Protein AF-A0A2M7N7A8-F1 (afdb_monomer_lite)

Structure (mmCIF, N/CA/C/O backbone):
data_AF-A0A2M7N7A8-F1
#
_entry.id   AF-A0A2M7N7A8-F1
#
loop_
_atom_site.group_PDB
_atom_site.id
_atom_site.type_symbol
_atom_site.label_atom_id
_atom_site.label_alt_id
_atom_site.label_comp_id
_atom_site.label_asym_id
_atom_site.label_entity_id
_atom_site.label_seq_id
_atom_site.pdbx_PDB_ins_code
_atom_site.Cartn_x
_atom_site.Cartn_y
_atom_site.Cartn_z
_atom_site.occupancy
_atom_site.B_iso_or_equiv
_atom_site.auth_seq_id
_atom_site.auth_comp_id
_atom_site.auth_asym_id
_atom_site.auth_atom_id
_atom_site.pdbx_PDB_model_num
ATOM 1 N N . MET A 1 1 ? 3.645 -8.417 22.986 1.00 31.59 1 MET A N 1
ATOM 2 C CA . MET A 1 1 ? 2.545 -7.425 23.037 1.00 31.59 1 MET A CA 1
ATOM 3 C C . MET A 1 1 ? 1.327 -7.825 22.199 1.00 31.59 1 MET A C 1
ATOM 5 O O . MET A 1 1 ? 0.229 -7.562 22.656 1.00 31.59 1 MET A O 1
ATOM 9 N N . GLN A 1 2 ? 1.472 -8.544 21.076 1.00 26.47 2 GLN A N 1
ATOM 10 C CA . GLN A 1 2 ? 0.335 -9.070 20.287 1.00 26.47 2 GLN A CA 1
ATOM 11 C C . GLN A 1 2 ? -0.598 -10.040 21.046 1.00 26.47 2 GLN A C 1
ATOM 13 O O . GLN A 1 2 ? -1.771 -10.151 20.713 1.00 26.47 2 GLN A O 1
ATOM 18 N N . SER A 1 3 ? -0.111 -10.714 22.095 1.00 30.08 3 SER A N 1
ATOM 19 C CA . SER A 1 3 ? -0.921 -11.622 22.919 1.00 30.08 3 SER A CA 1
ATOM 20 C C . SER A 1 3 ? -1.885 -10.914 23.881 1.00 30.08 3 SER A C 1
ATOM 22 O O . SER A 1 3 ? -2.816 -11.549 24.357 1.00 30.08 3 SER A O 1
ATOM 24 N N . ALA A 1 4 ? -1.691 -9.620 24.173 1.00 36.34 4 ALA A N 1
ATOM 25 C CA . ALA A 1 4 ? -2.537 -8.883 25.119 1.00 36.34 4 ALA A CA 1
ATOM 26 C C . ALA A 1 4 ? -3.833 -8.350 24.476 1.00 36.34 4 ALA A C 1
ATOM 28 O O . ALA A 1 4 ? -4.855 -8.251 25.151 1.00 36.34 4 ALA A O 1
ATOM 29 N N . GLU A 1 5 ? -3.821 -8.060 23.170 1.00 47.56 5 GLU A N 1
ATOM 30 C CA . GLU A 1 5 ? -5.002 -7.571 22.435 1.00 47.56 5 GLU A CA 1
ATOM 31 C C . GLU A 1 5 ? -6.080 -8.650 22.243 1.00 47.56 5 GLU A C 1
ATOM 33 O O . GLU A 1 5 ? -7.245 -8.330 22.031 1.00 47.56 5 GLU A O 1
ATOM 38 N N . GLN A 1 6 ? -5.729 -9.935 22.376 1.00 54.06 6 GLN A N 1
ATOM 39 C CA . GLN A 1 6 ? -6.693 -11.044 22.328 1.00 54.06 6 GLN A CA 1
ATOM 40 C C . GLN A 1 6 ? -7.374 -11.330 23.680 1.00 54.06 6 GLN A C 1
ATOM 42 O O . GLN A 1 6 ? -8.280 -12.159 23.735 1.00 54.06 6 GLN A O 1
ATOM 47 N N . SER A 1 7 ? -6.984 -10.627 24.750 1.00 68.19 7 SER A N 1
ATOM 48 C CA . SER A 1 7 ? -7.417 -10.905 26.129 1.00 68.19 7 SER A CA 1
ATOM 49 C C . SER A 1 7 ? -8.151 -9.739 26.807 1.00 68.19 7 SER A C 1
ATOM 51 O O . SER A 1 7 ? -8.459 -9.834 27.994 1.00 68.19 7 SER A O 1
ATOM 53 N N . ALA A 1 8 ? -8.430 -8.634 26.105 1.00 82.81 8 ALA A N 1
ATOM 54 C CA . ALA A 1 8 ? -9.094 -7.457 26.675 1.00 82.81 8 ALA A CA 1
ATOM 55 C C . ALA A 1 8 ? -10.604 -7.438 26.378 1.00 82.81 8 ALA A C 1
ATOM 57 O O . ALA A 1 8 ? -11.028 -7.506 25.223 1.00 82.81 8 ALA A O 1
ATOM 58 N N . TYR A 1 9 ? -11.419 -7.281 27.423 1.00 86.19 9 TYR A N 1
ATOM 59 C CA . TYR A 1 9 ? -12.873 -7.137 27.327 1.00 86.19 9 TYR A CA 1
ATOM 60 C C . TYR A 1 9 ? -13.315 -5.814 27.943 1.00 86.19 9 TYR A C 1
ATOM 62 O O . TYR A 1 9 ? -12.941 -5.514 29.073 1.00 86.19 9 TYR A O 1
ATOM 70 N N . ILE A 1 10 ? -14.164 -5.053 27.254 1.00 87.62 10 ILE A N 1
ATOM 71 C CA . ILE A 1 10 ? -14.824 -3.869 27.816 1.00 87.62 10 ILE A CA 1
ATOM 72 C C . ILE A 1 10 ? -16.287 -4.186 28.077 1.00 87.62 10 ILE A C 1
ATOM 74 O O . ILE A 1 10 ? -17.013 -4.581 27.170 1.00 87.62 10 ILE A O 1
ATOM 78 N N . ASP A 1 11 ? -16.714 -4.035 29.329 1.00 86.56 11 ASP A N 1
ATOM 79 C CA . ASP A 1 11 ? -18.074 -4.325 29.797 1.00 86.56 11 ASP A CA 1
ATOM 80 C C . ASP A 1 11 ? -18.578 -5.750 29.437 1.00 86.56 11 ASP A C 1
ATOM 82 O O . ASP A 1 11 ? -19.787 -6.003 29.436 1.00 86.56 11 ASP A O 1
ATOM 86 N N . GLY A 1 12 ? -17.652 -6.693 29.195 1.00 82.44 12 GLY A N 1
ATOM 87 C CA . GLY A 1 12 ? -17.917 -8.086 28.795 1.00 82.44 12 GLY A CA 1
ATOM 88 C C . GLY A 1 12 ? -17.810 -8.369 27.288 1.00 82.44 12 GLY A C 1
ATOM 89 O O . GLY A 1 12 ? -18.099 -9.484 26.855 1.00 82.44 12 GLY A O 1
ATOM 90 N N . ILE A 1 13 ? -17.391 -7.388 26.485 1.00 86.94 13 ILE A N 1
ATOM 91 C CA . ILE A 1 13 ? -17.266 -7.498 25.024 1.00 86.94 13 ILE A CA 1
ATOM 92 C C . ILE A 1 13 ? -15.788 -7.479 24.620 1.00 86.94 13 ILE A C 1
ATOM 94 O O . ILE A 1 13 ? -15.076 -6.563 25.040 1.00 86.94 13 ILE A O 1
ATOM 98 N N . PRO A 1 14 ? -15.313 -8.440 23.807 1.00 85.56 14 PRO A N 1
ATOM 99 C CA . PRO A 1 14 ? -13.919 -8.497 23.385 1.00 85.56 14 PRO A CA 1
ATOM 100 C C . PRO A 1 14 ? -13.550 -7.283 22.531 1.00 85.56 14 PRO A C 1
ATOM 102 O O . PRO A 1 14 ? -14.343 -6.806 21.711 1.00 85.56 14 PRO A O 1
ATOM 105 N N . MET A 1 15 ? -12.325 -6.793 22.711 1.00 83.94 15 MET A N 1
ATOM 106 C CA . MET A 1 15 ? -11.837 -5.590 22.052 1.00 83.94 15 MET A CA 1
ATOM 107 C C . MET A 1 15 ? -10.422 -5.775 21.516 1.00 83.94 15 MET A C 1
ATOM 109 O O . MET A 1 15 ? -9.484 -5.932 22.284 1.00 83.94 15 MET A O 1
ATOM 113 N N . GLN A 1 16 ? -10.272 -5.659 20.196 1.00 78.94 16 GLN A N 1
ATOM 114 C CA . GLN A 1 16 ? -8.973 -5.753 19.526 1.00 78.94 16 GLN A CA 1
ATOM 115 C C . GLN A 1 16 ? -8.114 -4.503 19.776 1.00 78.94 16 GLN A C 1
ATOM 117 O O . GLN A 1 16 ? -7.001 -4.592 20.277 1.00 78.94 16 GLN A O 1
ATOM 122 N N . MET A 1 17 ? -8.652 -3.313 19.494 1.00 83.25 17 MET A N 1
ATOM 123 C CA . MET A 1 17 ? -7.926 -2.040 19.608 1.00 83.25 17 MET A CA 1
ATOM 124 C C . MET A 1 17 ? -8.050 -1.399 20.997 1.00 83.25 17 MET A C 1
ATOM 126 O O . MET A 1 17 ? -8.446 -0.236 21.135 1.00 83.25 17 MET A O 1
ATOM 130 N N . PHE A 1 18 ? -7.762 -2.179 22.041 1.00 83.75 18 PHE A N 1
ATOM 131 C CA . PHE A 1 18 ? -7.872 -1.714 23.425 1.00 83.75 18 PHE A CA 1
ATOM 132 C C . PHE A 1 18 ? -6.792 -0.689 23.800 1.00 83.75 18 PHE A C 1
ATOM 134 O O . PHE A 1 18 ? -7.067 0.230 24.566 1.00 83.75 18 PHE A O 1
ATOM 141 N N . SER A 1 19 ? -5.588 -0.798 23.229 1.00 82.12 19 SER A N 1
ATOM 142 C CA . SER A 1 19 ? -4.473 0.142 23.451 1.00 82.12 19 SER A CA 1
ATOM 143 C C . SER A 1 19 ? -4.842 1.603 23.153 1.00 82.12 19 SER A C 1
ATOM 145 O O . SER A 1 19 ? -4.259 2.533 23.717 1.00 82.12 19 SER A O 1
ATOM 147 N N . ASP A 1 20 ? -5.855 1.806 22.310 1.00 82.81 20 ASP A N 1
ATOM 148 C CA . ASP A 1 20 ? -6.387 3.110 21.950 1.00 82.81 20 ASP A CA 1
ATOM 149 C C . ASP A 1 20 ? -7.611 3.560 22.734 1.00 82.81 20 ASP A C 1
ATOM 151 O O . ASP A 1 20 ? -8.079 4.679 22.510 1.00 82.81 20 ASP A O 1
ATOM 155 N N . PHE A 1 21 ? -8.134 2.733 23.634 1.00 88.31 21 PHE A N 1
ATOM 156 C CA . PHE A 1 21 ? -9.362 3.047 24.340 1.00 88.31 21 PHE A CA 1
ATOM 157 C C . PHE A 1 21 ? -9.183 4.293 25.228 1.00 88.31 21 PHE A C 1
ATOM 159 O O . PHE A 1 21 ? -8.133 4.455 25.855 1.00 88.31 21 PHE A O 1
ATOM 166 N N . PRO A 1 22 ? -10.183 5.191 25.329 1.00 86.00 22 PRO A N 1
ATOM 167 C CA . PRO A 1 22 ? -10.083 6.357 26.199 1.00 86.00 22 PRO A CA 1
ATOM 168 C C . PRO A 1 22 ? -10.024 5.941 27.682 1.00 86.00 22 PRO A C 1
ATOM 170 O O . PRO A 1 22 ? -11.051 5.696 28.313 1.00 86.00 22 PRO A O 1
ATOM 173 N N . TYR A 1 23 ? -8.819 5.864 28.258 1.00 82.94 23 TYR A N 1
ATOM 174 C CA . TYR A 1 23 ? -8.590 5.318 29.606 1.00 82.94 23 TYR A CA 1
ATOM 175 C C . TYR A 1 23 ? -9.384 6.020 30.719 1.00 82.94 23 TYR A C 1
ATOM 177 O O . TYR A 1 23 ? -9.767 5.383 31.694 1.00 82.94 23 TYR A O 1
ATOM 185 N N . PHE A 1 24 ? -9.706 7.306 30.562 1.00 81.88 24 PHE A N 1
ATOM 186 C CA . PHE A 1 24 ? -10.543 8.057 31.508 1.00 81.88 24 PHE A CA 1
ATOM 187 C C . PHE A 1 24 ? -11.996 7.564 31.577 1.00 81.88 24 PHE A C 1
ATOM 189 O O . PHE A 1 24 ? -12.732 7.939 32.486 1.00 81.88 24 PHE A O 1
ATOM 196 N N . ALA A 1 25 ? -12.446 6.771 30.602 1.00 86.69 25 ALA A N 1
ATOM 197 C CA . ALA A 1 25 ? -13.760 6.148 30.626 1.00 86.69 25 ALA A CA 1
ATOM 198 C C . ALA A 1 25 ? -13.767 4.845 31.441 1.00 86.69 25 ALA A C 1
ATOM 200 O O . ALA A 1 25 ? -14.838 4.278 31.647 1.00 86.69 25 ALA A O 1
ATOM 201 N N . ILE A 1 26 ? -12.608 4.358 31.896 1.00 89.38 26 ILE A N 1
ATOM 202 C CA . ILE A 1 26 ? -12.466 3.120 32.665 1.00 89.38 26 ILE A CA 1
ATOM 203 C C . ILE A 1 26 ? -12.632 3.419 34.156 1.00 89.38 26 ILE A C 1
ATOM 205 O O . ILE A 1 26 ? -12.030 4.339 34.697 1.00 89.38 26 ILE A O 1
ATOM 209 N N . ASN A 1 27 ? -13.440 2.604 34.828 1.00 89.81 27 ASN A N 1
ATOM 210 C CA . ASN A 1 27 ? -13.668 2.671 36.269 1.00 89.81 27 ASN A CA 1
ATOM 211 C C . ASN A 1 27 ? -12.955 1.555 37.033 1.00 89.81 27 ASN A C 1
ATOM 213 O O . ASN A 1 27 ? -12.467 1.766 38.139 1.00 89.81 27 ASN A O 1
ATOM 217 N N . LYS A 1 28 ? -12.941 0.341 36.474 1.00 90.06 28 LYS A N 1
ATOM 218 C CA . LYS A 1 28 ? -12.371 -0.836 37.133 1.00 90.06 28 LYS A CA 1
ATOM 219 C C . LYS A 1 28 ? -11.623 -1.694 36.128 1.00 90.06 28 LYS A C 1
ATOM 221 O O . LYS A 1 28 ? -12.095 -1.878 35.009 1.00 90.06 28 LYS A O 1
ATOM 226 N N . ILE A 1 29 ? -10.494 -2.233 36.570 1.00 89.44 29 ILE A N 1
ATOM 227 C CA . ILE A 1 29 ? -9.703 -3.228 35.852 1.00 89.44 29 ILE A CA 1
ATOM 228 C C . ILE A 1 29 ? -9.684 -4.485 36.716 1.00 89.44 29 ILE A C 1
ATOM 230 O O . ILE A 1 29 ? -9.369 -4.415 37.904 1.00 89.44 29 ILE A O 1
ATOM 234 N N . GLU A 1 30 ? -10.034 -5.621 36.131 1.00 86.06 30 GLU A N 1
ATOM 235 C CA . GLU A 1 30 ? -9.941 -6.932 36.764 1.00 86.06 30 GLU A CA 1
ATOM 236 C C . GLU A 1 30 ? -9.085 -7.846 35.894 1.00 86.06 30 GLU A C 1
ATOM 238 O O . GLU A 1 30 ? -9.171 -7.817 34.668 1.00 86.06 30 GLU A O 1
ATOM 243 N N . HIS A 1 31 ? -8.256 -8.662 36.535 1.00 83.50 31 HIS A N 1
ATOM 244 C CA . HIS A 1 31 ? -7.490 -9.704 35.870 1.00 83.50 31 HIS A CA 1
ATOM 245 C C . HIS A 1 31 ? -8.013 -11.059 36.327 1.00 83.50 31 HIS A C 1
ATOM 247 O O . HIS A 1 31 ? -8.176 -11.300 37.525 1.00 83.50 31 HIS A O 1
ATOM 253 N N . THR A 1 32 ? -8.278 -11.934 35.366 1.00 74.75 32 THR A N 1
ATOM 254 C CA . THR A 1 32 ? -8.826 -13.266 35.601 1.00 74.75 32 THR A CA 1
ATOM 255 C C . THR A 1 32 ? -7.853 -14.314 35.090 1.00 74.75 32 THR A C 1
ATOM 257 O O . THR A 1 32 ? -7.470 -14.296 33.925 1.00 74.75 32 THR A O 1
ATOM 260 N N . ASN A 1 33 ? -7.442 -15.228 35.968 1.00 69.25 33 ASN A N 1
ATOM 261 C CA . ASN A 1 33 ? -6.602 -16.360 35.582 1.00 69.25 33 ASN A CA 1
ATOM 262 C C . ASN A 1 33 ? -7.462 -17.438 34.894 1.00 69.25 33 ASN A C 1
ATOM 264 O O . ASN A 1 33 ? -8.691 -17.428 34.990 1.00 69.25 33 ASN A O 1
ATOM 268 N N . ASN A 1 34 ? -6.819 -18.434 34.282 1.00 59.78 34 ASN A N 1
ATOM 269 C CA . ASN A 1 34 ? -7.470 -19.534 33.552 1.00 59.78 34 ASN A CA 1
ATOM 270 C C . ASN A 1 34 ? -8.424 -20.409 34.398 1.00 59.78 34 ASN A C 1
ATOM 272 O O . ASN A 1 34 ? -8.924 -21.402 33.895 1.00 59.78 34 ASN A O 1
ATOM 276 N N . SER A 1 35 ? -8.674 -20.116 35.676 1.00 51.41 35 SER A N 1
ATOM 277 C CA . SER A 1 35 ? -9.635 -20.841 36.520 1.00 51.41 35 SER A CA 1
ATOM 278 C C . SER A 1 35 ? -11.044 -20.228 36.529 1.00 51.41 35 SER A C 1
ATOM 280 O O . SER A 1 35 ? -11.969 -20.856 37.038 1.00 51.41 35 SER A O 1
ATOM 282 N N . THR A 1 36 ? -11.247 -19.041 35.946 1.00 54.12 36 THR A N 1
ATOM 283 C CA . THR A 1 36 ? -12.548 -18.337 35.894 1.00 54.12 36 THR A CA 1
ATOM 284 C C . THR A 1 36 ? -13.110 -18.257 34.465 1.00 54.12 36 THR A C 1
ATOM 286 O O . THR A 1 36 ? -13.580 -17.214 34.021 1.00 54.12 36 THR A O 1
ATOM 289 N N . ILE A 1 37 ? -13.047 -19.388 33.751 1.00 53.41 37 ILE A N 1
ATOM 290 C CA . ILE A 1 37 ? -13.265 -19.558 32.294 1.00 53.41 37 ILE A CA 1
ATOM 291 C C . ILE A 1 37 ? -14.675 -19.169 31.805 1.00 53.41 37 ILE A C 1
ATOM 293 O O . ILE A 1 37 ? -14.874 -18.940 30.619 1.00 53.41 37 ILE A O 1
ATOM 297 N N . LEU A 1 38 ? -15.671 -19.067 32.686 1.00 56.56 38 LEU A N 1
ATOM 298 C CA . LEU A 1 38 ? -17.076 -19.009 32.259 1.00 56.56 38 LEU A CA 1
ATOM 299 C C . LEU A 1 38 ? -17.519 -17.674 31.634 1.00 56.56 38 LEU A C 1
ATOM 301 O O . LEU A 1 38 ? -18.519 -17.663 30.929 1.00 56.56 38 LEU A O 1
ATOM 305 N N . ASN A 1 39 ? -16.803 -16.566 31.869 1.00 54.00 39 ASN A N 1
ATOM 306 C CA . ASN A 1 39 ? -17.291 -15.219 31.515 1.00 54.00 39 ASN A CA 1
ATOM 307 C C . ASN A 1 39 ? -16.442 -14.470 30.474 1.00 54.00 39 ASN A C 1
ATOM 309 O O . ASN A 1 39 ? -16.786 -13.353 30.089 1.00 54.00 39 ASN A O 1
ATOM 313 N N . SER A 1 40 ? -15.330 -15.052 30.040 1.00 58.19 40 SER A N 1
ATOM 314 C CA . SER A 1 40 ? -14.380 -14.436 29.113 1.00 58.19 40 SER A CA 1
ATOM 315 C C . SER A 1 40 ? -13.574 -15.564 28.494 1.00 58.19 40 SER A C 1
ATOM 317 O O . SER A 1 40 ? -12.998 -16.340 29.255 1.00 58.19 40 SER A O 1
ATOM 319 N N . GLY A 1 41 ? -13.596 -15.675 27.166 1.00 57.00 41 GLY A N 1
ATOM 320 C CA . GLY A 1 41 ? -13.128 -16.836 26.408 1.00 57.00 41 GLY A CA 1
ATOM 321 C C . GLY A 1 41 ? -11.699 -17.303 26.709 1.00 57.00 41 GLY A C 1
ATOM 322 O O . GLY A 1 41 ? -10.959 -16.733 27.509 1.00 57.00 41 GLY A O 1
ATOM 323 N N . ASN A 1 42 ? -11.296 -18.388 26.059 1.00 59.12 42 ASN A N 1
ATOM 324 C CA . ASN A 1 42 ? -10.068 -19.095 26.407 1.00 59.12 42 ASN A CA 1
ATOM 325 C C . ASN A 1 42 ? -8.810 -18.334 25.940 1.00 59.12 42 ASN A C 1
ATOM 327 O O . ASN A 1 42 ? -8.549 -18.247 24.741 1.00 59.12 42 ASN A O 1
ATOM 331 N N . SER A 1 43 ? -8.009 -17.817 26.875 1.00 63.38 43 SER A N 1
ATOM 332 C CA . SER A 1 43 ? -6.669 -17.290 26.597 1.00 63.38 43 SER A CA 1
ATOM 333 C C . SER A 1 43 ? -5.639 -17.955 27.511 1.00 63.38 43 SER A C 1
ATOM 335 O O . SER A 1 43 ? -5.904 -18.234 28.677 1.00 63.38 43 SER A O 1
ATOM 337 N N . LEU A 1 44 ? -4.443 -18.236 26.982 1.00 59.53 44 LEU A N 1
ATOM 338 C CA . LEU A 1 44 ? -3.400 -18.972 27.715 1.00 59.53 44 LEU A CA 1
ATOM 339 C C . LEU A 1 44 ? -2.883 -18.213 28.951 1.00 59.53 44 LEU A C 1
ATOM 341 O O . LEU A 1 44 ? -2.427 -18.850 29.899 1.00 59.53 44 LEU A O 1
ATOM 345 N N . GLY A 1 45 ? -2.948 -16.877 28.934 1.00 64.88 45 GLY A N 1
ATOM 346 C CA . GLY A 1 45 ? -2.422 -15.994 29.981 1.00 64.88 45 GLY A CA 1
ATOM 347 C C . GLY A 1 45 ? -3.469 -15.354 30.898 1.00 64.88 45 GLY A C 1
ATOM 348 O O . GLY A 1 45 ? -3.077 -14.585 31.771 1.00 64.88 45 GLY A O 1
ATOM 349 N N . GLY A 1 46 ? -4.758 -15.653 30.720 1.00 72.25 46 GLY A N 1
ATOM 350 C CA . GLY A 1 46 ? -5.850 -14.981 31.424 1.00 72.25 46 GLY A CA 1
ATOM 351 C C . GLY A 1 46 ? -6.387 -13.739 30.702 1.00 72.25 46 GLY A C 1
ATOM 352 O O . GLY A 1 46 ? -5.810 -13.246 29.728 1.00 72.25 46 GLY A O 1
ATOM 353 N N . ASN A 1 47 ? -7.531 -13.236 31.174 1.00 77.88 47 ASN A N 1
ATOM 354 C CA . ASN A 1 47 ? -8.247 -12.120 30.552 1.00 77.88 47 ASN A CA 1
ATOM 355 C C . ASN A 1 47 ? -8.247 -10.870 31.435 1.00 77.88 47 ASN A C 1
ATOM 357 O O . ASN A 1 47 ? -8.398 -10.947 32.659 1.00 77.88 47 ASN A O 1
ATOM 361 N N . PHE A 1 48 ? -8.149 -9.710 30.786 1.00 83.12 48 PHE A N 1
ATOM 362 C CA . PHE A 1 48 ? -8.337 -8.397 31.389 1.00 83.12 48 PHE A CA 1
ATOM 363 C C . PHE A 1 48 ? -9.759 -7.907 31.121 1.00 83.12 48 PHE A C 1
ATOM 365 O O . PHE A 1 48 ? -10.171 -7.728 29.974 1.00 83.12 48 PHE A O 1
ATOM 372 N N . LEU A 1 49 ? -10.508 -7.672 32.193 1.00 85.81 49 LEU A N 1
ATOM 373 C CA . LEU A 1 49 ? -11.868 -7.156 32.151 1.00 85.81 49 LEU A CA 1
ATOM 374 C C . LEU A 1 49 ? -11.849 -5.688 32.577 1.00 85.81 49 LEU A C 1
ATOM 376 O O . LEU A 1 49 ? -11.495 -5.347 33.706 1.00 85.81 49 LEU A O 1
ATOM 380 N N . PHE A 1 50 ? -12.257 -4.814 31.672 1.00 88.88 50 PHE A N 1
ATOM 381 C CA . PHE A 1 50 ? -12.366 -3.383 31.896 1.00 88.88 50 PHE A CA 1
ATOM 382 C C . PHE A 1 50 ? -13.838 -3.020 32.038 1.00 88.88 50 PHE A C 1
ATOM 384 O O . PHE A 1 50 ? -14.636 -3.212 31.123 1.00 88.88 50 PHE A O 1
ATOM 391 N N . SER A 1 51 ? -14.210 -2.481 33.194 1.00 90.81 51 SER A N 1
ATOM 392 C CA . SER A 1 51 ? -15.535 -1.896 33.394 1.00 90.81 51 SER A CA 1
ATOM 393 C C . SER A 1 51 ? -15.453 -0.397 33.184 1.00 90.81 51 SER A C 1
ATOM 395 O O . SER A 1 51 ? -14.633 0.274 33.820 1.00 90.81 51 SER A O 1
ATOM 397 N N . THR A 1 52 ? -16.315 0.145 32.333 1.00 92.19 52 THR A N 1
ATOM 398 C CA . THR A 1 52 ? -16.370 1.592 32.116 1.00 92.19 52 THR A CA 1
ATOM 399 C C . THR A 1 52 ? -17.111 2.302 33.249 1.00 92.19 52 THR A C 1
ATOM 401 O O . THR A 1 52 ? -17.803 1.677 34.061 1.00 92.19 52 THR A O 1
ATOM 404 N N . LEU A 1 53 ? -16.957 3.625 33.332 1.00 89.44 53 LEU A N 1
ATOM 405 C CA . LEU A 1 53 ? -17.692 4.463 34.273 1.00 89.44 53 LEU A CA 1
ATOM 406 C C . LEU A 1 53 ? -19.187 4.164 34.179 1.00 89.44 53 LEU A C 1
ATOM 408 O O . LEU A 1 53 ? -19.766 4.007 33.096 1.00 89.44 53 LEU A O 1
ATOM 412 N N . LYS A 1 54 ? -19.815 4.048 35.347 1.00 85.19 54 LYS A N 1
ATOM 413 C CA . LYS A 1 54 ? -21.267 3.970 35.413 1.00 85.19 54 LYS A CA 1
ATOM 414 C C . LYS A 1 54 ? -21.799 5.364 35.093 1.00 85.19 54 LYS A C 1
ATOM 416 O O . LYS A 1 54 ? -21.402 6.306 35.779 1.00 85.19 54 LYS A O 1
ATOM 421 N N . PRO A 1 55 ? -22.650 5.510 34.065 1.00 85.19 55 PRO A N 1
ATOM 422 C CA . PRO A 1 55 ? -23.352 6.761 33.833 1.00 85.19 55 PRO A CA 1
ATOM 423 C C . PRO A 1 55 ? -24.027 7.249 35.119 1.00 85.19 55 PRO A C 1
ATOM 425 O O . PRO A 1 55 ? -24.606 6.434 35.842 1.00 85.19 55 PRO A O 1
ATOM 428 N N . SER A 1 56 ? -23.918 8.541 35.423 1.00 80.19 56 SER A N 1
ATOM 429 C CA . SER A 1 56 ? -24.501 9.105 36.642 1.00 80.19 56 SER A CA 1
ATOM 430 C C . SER A 1 56 ? -25.901 9.668 36.395 1.00 80.19 56 SER A C 1
ATOM 432 O O . SER A 1 56 ? -26.268 9.969 35.260 1.00 80.19 56 SER A O 1
ATOM 434 N N . ASP A 1 57 ? -26.690 9.814 37.462 1.00 82.44 57 ASP A N 1
ATOM 435 C CA . ASP A 1 57 ? -28.042 10.379 37.375 1.00 82.44 57 ASP A CA 1
ATOM 436 C C . ASP A 1 57 ? -28.042 11.881 37.024 1.00 82.44 57 ASP A C 1
ATOM 438 O O . ASP A 1 57 ? -29.038 12.409 36.528 1.00 82.44 57 ASP A O 1
ATOM 442 N N . SER A 1 58 ? -26.919 12.566 37.245 1.00 84.12 58 SER A N 1
ATOM 443 C CA . SER A 1 58 ? -26.688 13.987 36.964 1.00 84.12 58 SER A CA 1
ATOM 444 C C . SER A 1 58 ? -25.769 14.181 35.756 1.00 84.12 58 SER A C 1
ATOM 446 O O . SER A 1 58 ? -24.939 13.331 35.474 1.00 84.12 58 SER A O 1
ATOM 448 N N . LEU A 1 59 ? -25.842 15.316 35.057 1.00 87.62 59 LEU A N 1
ATOM 449 C CA . LEU A 1 59 ? -24.848 15.618 34.020 1.00 87.62 59 LEU A CA 1
ATOM 450 C C . LEU A 1 59 ? -23.473 15.887 34.656 1.00 87.62 59 LEU A C 1
ATOM 452 O O . LEU A 1 59 ? -23.333 16.778 35.491 1.00 87.62 59 LEU A O 1
ATOM 456 N N . CYS A 1 60 ? -22.459 15.152 34.216 1.00 85.56 60 CYS A N 1
ATOM 457 C CA . CYS A 1 60 ? -21.056 15.331 34.551 1.00 85.56 60 CYS A CA 1
ATOM 458 C C . CYS A 1 60 ? -20.247 15.489 33.258 1.00 85.56 60 CYS A C 1
ATOM 460 O O . CYS A 1 60 ? -20.374 14.684 32.334 1.00 85.56 60 CYS A O 1
ATOM 462 N N . VAL A 1 61 ? -19.410 16.526 33.202 1.00 86.88 61 VAL A N 1
ATOM 463 C CA . VAL A 1 61 ? -18.472 16.776 32.102 1.00 86.88 61 VAL A CA 1
ATOM 464 C C . VAL A 1 61 ? -17.067 16.831 32.682 1.00 86.88 61 VAL A C 1
ATOM 466 O O . VAL A 1 61 ? -16.816 17.555 33.643 1.00 86.88 61 VAL A O 1
ATOM 469 N N . THR A 1 62 ? -16.143 16.084 32.095 1.00 83.94 62 THR A N 1
ATOM 470 C CA . THR A 1 62 ? -14.719 16.119 32.426 1.00 83.94 62 THR A CA 1
ATOM 471 C C . THR A 1 62 ? -13.942 16.403 31.154 1.00 83.94 62 THR A C 1
ATOM 473 O O . THR A 1 62 ? -14.096 15.692 30.167 1.00 83.94 62 THR A O 1
ATOM 476 N N . LEU A 1 63 ? -13.109 17.436 31.175 1.00 86.56 63 LEU A N 1
ATOM 477 C CA . LEU A 1 63 ? -12.225 17.801 30.074 1.00 86.56 63 LEU A CA 1
ATOM 478 C C . LEU A 1 63 ? -10.785 17.712 30.579 1.00 86.56 63 LEU A C 1
ATOM 480 O O . LEU A 1 63 ? -10.457 18.318 31.596 1.00 86.56 63 LEU A O 1
ATOM 484 N N . ASP A 1 64 ? -9.948 16.971 29.867 1.00 81.81 64 ASP A N 1
ATOM 485 C CA . ASP A 1 64 ? -8.512 16.863 30.104 1.00 81.81 64 ASP A CA 1
ATOM 486 C C . ASP A 1 64 ? -7.801 17.235 28.799 1.00 81.81 64 ASP A C 1
ATOM 488 O O . ASP A 1 64 ? -8.092 16.681 27.741 1.00 81.81 64 ASP A O 1
ATOM 492 N N . ILE A 1 65 ? -6.924 18.232 28.847 1.00 80.06 65 ILE A N 1
ATOM 493 C CA . ILE A 1 65 ? -6.123 18.652 27.700 1.00 80.06 65 ILE A CA 1
ATOM 494 C C . ILE A 1 65 ? -4.673 18.533 28.125 1.00 80.06 65 ILE A C 1
ATOM 496 O O . ILE A 1 65 ? -4.197 19.276 28.983 1.00 80.06 65 ILE A O 1
ATOM 500 N N . ARG A 1 66 ? -3.968 17.615 27.481 1.00 74.06 66 ARG A N 1
ATOM 501 C CA . ARG A 1 66 ? -2.550 17.372 27.665 1.00 74.06 66 ARG A CA 1
ATOM 502 C C . ARG A 1 66 ? -1.815 17.882 26.447 1.00 74.06 66 ARG A C 1
ATOM 504 O O . ARG A 1 66 ? -2.190 17.652 25.298 1.00 74.06 66 ARG A O 1
ATOM 511 N N . LYS A 1 67 ? -0.745 18.603 26.718 1.00 66.31 67 LYS A N 1
ATOM 512 C CA . LYS A 1 67 ? 0.225 18.978 25.712 1.00 66.31 67 LYS A CA 1
ATOM 513 C C . LYS A 1 67 ? 1.573 18.560 26.250 1.00 66.31 67 LYS A C 1
ATOM 515 O O . LYS A 1 67 ? 2.015 19.108 27.260 1.00 66.31 67 LYS A O 1
ATOM 520 N N . ASP A 1 68 ? 2.204 17.622 25.571 1.00 58.53 68 ASP A N 1
ATOM 521 C CA . ASP A 1 68 ? 3.573 17.262 25.878 1.00 58.53 68 ASP A CA 1
ATOM 522 C C . ASP A 1 68 ? 4.471 18.377 25.340 1.00 58.53 68 ASP A C 1
ATOM 524 O O . ASP A 1 68 ? 4.384 18.779 24.175 1.00 58.53 68 ASP A O 1
ATOM 528 N N . PHE A 1 69 ? 5.260 18.964 26.240 1.00 48.97 69 PHE A N 1
ATOM 529 C CA . PHE A 1 69 ? 6.312 19.898 25.873 1.00 48.97 69 PHE A CA 1
ATOM 530 C C . PHE A 1 69 ? 7.599 19.105 25.685 1.00 48.97 69 PHE A C 1
ATOM 532 O O . PHE A 1 69 ? 7.964 18.326 26.570 1.00 48.97 69 PHE A O 1
ATOM 539 N N . PRO A 1 70 ? 8.337 19.334 24.592 1.00 49.78 70 PRO A N 1
ATOM 540 C CA . PRO A 1 70 ? 9.635 18.716 24.447 1.00 49.78 70 PRO A CA 1
ATOM 541 C C . PRO A 1 70 ? 10.594 19.241 25.516 1.00 49.78 70 PRO A C 1
ATOM 543 O O . PRO A 1 70 ? 10.509 20.396 25.940 1.00 49.78 70 PRO A O 1
ATOM 546 N N . PHE A 1 71 ? 11.546 18.399 25.921 1.00 45.03 71 PHE A N 1
ATOM 547 C CA . PHE A 1 71 ? 12.709 18.816 26.697 1.00 45.03 71 PHE A CA 1
ATOM 548 C C . PHE A 1 71 ? 13.489 19.882 25.911 1.00 45.03 71 PHE A C 1
ATOM 550 O O . PHE A 1 71 ? 14.355 19.579 25.092 1.00 45.03 71 PHE A O 1
ATOM 557 N N . ILE A 1 72 ? 13.166 21.151 26.161 1.00 40.62 72 ILE A N 1
ATOM 558 C CA . ILE A 1 72 ? 13.913 22.313 25.691 1.00 40.62 72 ILE A CA 1
ATOM 559 C C . ILE A 1 72 ? 15.197 22.364 26.512 1.00 40.62 72 ILE A C 1
ATOM 561 O O . ILE A 1 72 ? 15.211 22.872 27.629 1.00 40.62 72 ILE A O 1
ATOM 565 N N . ASN A 1 73 ? 16.293 21.868 25.950 1.00 35.81 73 ASN A N 1
ATOM 566 C CA . ASN A 1 73 ? 17.605 22.371 26.318 1.00 35.81 73 ASN A CA 1
ATOM 567 C C . ASN A 1 73 ? 18.401 22.699 25.051 1.00 35.81 73 ASN A C 1
ATOM 569 O O . ASN A 1 73 ? 18.847 21.816 24.330 1.00 35.81 73 ASN A O 1
ATOM 573 N N . PHE A 1 74 ? 18.582 24.012 24.877 1.00 40.41 74 PHE A N 1
ATOM 574 C CA . PHE A 1 74 ? 19.472 24.740 23.969 1.00 40.41 74 PHE A CA 1
ATOM 575 C C . PHE A 1 74 ? 19.086 24.891 22.490 1.00 40.41 74 PHE A C 1
ATOM 577 O O . PHE A 1 74 ? 19.531 24.169 21.607 1.00 40.41 74 PHE A O 1
ATOM 584 N N . LYS A 1 75 ? 18.420 26.030 22.233 1.00 36.84 75 LYS A N 1
ATOM 585 C CA . LYS A 1 75 ? 18.515 26.819 20.996 1.00 36.84 75 LYS A CA 1
ATOM 586 C C . LYS A 1 75 ? 19.959 26.849 20.474 1.00 36.84 75 LYS A C 1
ATOM 588 O O . LYS A 1 75 ? 20.787 27.562 21.043 1.00 36.84 75 LYS A O 1
ATOM 593 N N . LYS A 1 76 ? 20.217 26.181 19.346 1.00 35.16 76 LYS A N 1
ATOM 594 C CA . LYS A 1 76 ? 21.130 26.714 18.316 1.00 35.16 76 LYS A CA 1
ATOM 595 C C . LYS A 1 76 ? 21.006 26.103 16.921 1.00 35.16 76 LYS A C 1
ATOM 597 O O . LYS A 1 76 ? 21.493 26.741 16.001 1.00 35.16 76 LYS A O 1
ATOM 602 N N . ASN A 1 77 ? 20.325 24.974 16.723 1.00 39.44 77 ASN A N 1
ATOM 603 C CA . ASN A 1 77 ? 20.187 24.376 15.392 1.00 39.44 77 ASN A CA 1
ATOM 604 C C . ASN A 1 77 ? 18.725 24.043 15.079 1.00 39.44 77 ASN A C 1
ATOM 606 O O . ASN A 1 77 ? 17.990 23.585 15.945 1.00 39.44 77 ASN A O 1
ATOM 610 N N . ALA A 1 78 ? 18.319 24.246 13.826 1.00 40.88 78 ALA A N 1
ATOM 611 C CA . ALA A 1 78 ? 16.986 23.972 13.278 1.00 40.88 78 ALA A CA 1
ATOM 612 C C . ALA A 1 78 ? 16.630 22.461 13.199 1.00 40.88 78 ALA A C 1
ATOM 614 O O . ALA A 1 78 ? 15.906 22.031 12.306 1.00 40.88 78 ALA A O 1
ATOM 615 N N . ASN A 1 79 ? 17.156 21.651 14.123 1.00 42.41 79 ASN A N 1
ATOM 616 C CA . ASN A 1 79 ? 17.071 20.188 14.140 1.00 42.41 79 ASN A CA 1
ATOM 617 C C . ASN A 1 79 ? 16.206 19.637 15.293 1.00 42.41 79 ASN A C 1
ATOM 619 O O . ASN A 1 79 ? 16.088 18.422 15.426 1.00 42.41 79 ASN A O 1
ATOM 623 N N . ASP A 1 80 ? 15.594 20.499 16.109 1.00 44.25 80 ASP A N 1
ATOM 624 C CA . ASP A 1 80 ? 14.830 20.087 17.291 1.00 44.25 80 ASP A CA 1
ATOM 625 C C . ASP A 1 80 ? 13.327 19.976 16.988 1.00 44.25 80 ASP A C 1
ATOM 627 O O . ASP A 1 80 ? 12.537 20.864 17.310 1.00 44.25 80 ASP A O 1
ATOM 631 N N . ALA A 1 81 ? 12.918 18.869 16.367 1.00 45.28 81 ALA A N 1
ATOM 632 C CA . ALA A 1 81 ? 11.518 18.448 16.348 1.00 45.28 81 ALA A CA 1
ATOM 633 C C . ALA A 1 81 ? 11.264 17.565 17.574 1.00 45.28 81 ALA A C 1
ATOM 635 O O . ALA A 1 81 ? 11.355 16.349 17.505 1.00 45.28 81 ALA A O 1
ATOM 636 N N . GLY A 1 82 ? 11.029 18.188 18.725 1.00 47.28 82 GLY A N 1
ATOM 637 C CA . GLY A 1 82 ? 10.693 17.451 19.935 1.00 47.28 82 GLY A CA 1
ATOM 638 C C . GLY A 1 82 ? 9.244 16.948 19.950 1.00 47.28 82 GLY A C 1
ATOM 639 O O . GLY A 1 82 ? 8.405 17.450 19.201 1.00 47.28 82 GLY A O 1
ATOM 640 N N . GLN A 1 83 ? 8.968 15.982 20.835 1.00 50.66 83 GLN A N 1
ATOM 641 C CA . GLN A 1 83 ? 7.639 15.429 21.122 1.00 50.66 83 GLN A CA 1
ATOM 642 C C . GLN A 1 83 ? 6.613 16.539 21.340 1.00 50.66 83 GLN A C 1
ATOM 644 O O . GLN A 1 83 ? 6.501 17.100 22.427 1.00 50.66 83 GLN A O 1
ATOM 649 N N . ASN A 1 84 ? 5.860 16.861 20.294 1.00 54.25 84 ASN A N 1
ATOM 650 C CA . ASN A 1 84 ? 4.653 17.656 20.406 1.00 54.25 84 ASN A CA 1
ATOM 651 C C . ASN A 1 84 ? 3.493 16.678 20.297 1.00 54.25 84 ASN A C 1
ATOM 653 O O . ASN A 1 84 ? 2.916 16.515 19.223 1.00 54.25 84 ASN A O 1
ATOM 657 N N . ALA A 1 85 ? 3.179 16.002 21.400 1.00 61.25 85 ALA A N 1
ATOM 658 C CA . ALA A 1 85 ? 1.912 15.308 21.492 1.00 61.25 85 ALA A CA 1
ATOM 659 C C . ALA A 1 85 ? 0.864 16.291 22.019 1.00 61.25 85 ALA A C 1
ATOM 661 O O . ALA A 1 85 ? 1.005 16.856 23.104 1.00 61.25 85 ALA A O 1
ATOM 662 N N . PHE A 1 86 ? -0.178 16.545 21.236 1.00 67.00 86 PHE A N 1
ATOM 663 C CA . PHE A 1 86 ? -1.367 17.232 21.729 1.00 67.00 86 PHE A CA 1
ATOM 664 C C . PHE A 1 86 ? -2.460 16.193 21.907 1.00 67.00 86 PHE A C 1
ATOM 666 O O . PHE A 1 86 ? -2.906 15.600 20.925 1.00 67.00 86 PHE A O 1
ATOM 673 N N . GLU A 1 87 ? -2.889 15.976 23.144 1.00 81.00 87 GLU A N 1
ATOM 674 C CA . GLU A 1 87 ? -3.965 15.063 23.494 1.00 81.00 87 GLU A CA 1
ATOM 675 C C . GLU A 1 87 ? -5.103 15.840 24.165 1.00 81.00 87 GLU A C 1
ATOM 677 O O . GLU A 1 87 ? -4.959 16.391 25.248 1.00 81.00 87 GLU A O 1
ATOM 682 N N . GLY A 1 88 ? -6.262 15.893 23.518 1.00 82.50 88 GLY A N 1
ATOM 683 C CA . GLY A 1 88 ? -7.499 16.396 24.105 1.00 82.50 88 GLY A CA 1
ATOM 684 C C . GLY A 1 88 ? -8.436 15.238 24.407 1.00 82.50 88 GLY A C 1
ATOM 685 O O . GLY A 1 88 ? -8.707 14.415 23.535 1.00 82.50 88 GLY A O 1
ATOM 686 N N . MET A 1 89 ? -8.962 15.182 25.621 1.00 85.94 89 MET A N 1
ATOM 687 C CA . MET A 1 89 ? -9.865 14.150 26.109 1.00 85.94 89 MET A CA 1
ATOM 688 C C . MET A 1 89 ? -11.098 14.792 26.742 1.00 85.94 89 MET A C 1
ATOM 690 O O . MET A 1 89 ? -10.988 15.708 27.549 1.00 85.94 89 MET A O 1
ATOM 694 N N . CYS A 1 90 ? -12.287 14.309 26.400 1.00 88.44 90 CYS A N 1
ATOM 695 C CA . CYS A 1 90 ? -13.540 14.783 26.978 1.00 88.44 90 CYS A CA 1
ATOM 696 C C . CYS A 1 90 ? -14.428 13.597 27.347 1.00 88.44 90 CYS A C 1
ATOM 698 O O . CYS A 1 90 ? -14.644 12.699 26.535 1.00 88.44 90 CYS A O 1
ATOM 700 N N . ASN A 1 91 ? -14.959 13.610 28.562 1.00 89.56 91 ASN A N 1
ATOM 701 C CA . ASN A 1 91 ? -15.961 12.687 29.063 1.00 89.56 91 ASN A CA 1
ATOM 702 C C . ASN A 1 91 ? -17.236 13.470 29.365 1.00 89.56 91 ASN A C 1
ATOM 704 O O . ASN A 1 91 ? -17.191 14.480 30.063 1.00 89.56 91 ASN A O 1
ATOM 708 N N . ILE A 1 92 ? -18.369 12.994 28.872 1.00 87.88 92 ILE A N 1
ATOM 709 C CA . ILE A 1 92 ? -19.688 13.509 29.217 1.00 87.88 92 ILE A CA 1
ATOM 710 C C . ILE A 1 92 ? -20.527 12.308 29.632 1.00 87.88 92 ILE A C 1
ATOM 712 O O . ILE A 1 92 ? -20.743 11.396 28.836 1.00 87.88 92 ILE A O 1
ATOM 716 N N . ASN A 1 93 ? -21.038 12.302 30.854 1.00 90.81 93 ASN A N 1
ATOM 717 C CA . ASN A 1 93 ? -21.997 11.298 31.294 1.00 90.81 93 ASN A CA 1
ATOM 718 C C . ASN A 1 93 ? -23.174 11.945 32.007 1.00 90.81 93 ASN A C 1
ATOM 720 O O . ASN A 1 93 ? -23.054 13.033 32.557 1.00 90.81 93 ASN A O 1
ATOM 724 N N . GLY A 1 94 ? -24.322 11.288 31.983 1.00 89.19 94 GLY A N 1
ATOM 725 C CA . GLY A 1 94 ? -25.502 11.787 32.671 1.00 89.19 94 GLY A CA 1
ATOM 726 C C . GLY A 1 94 ? -26.758 11.036 32.283 1.00 89.19 94 GLY A C 1
ATOM 727 O O . GLY A 1 94 ? -26.700 9.947 31.707 1.00 89.19 94 GLY A O 1
ATOM 728 N N . THR A 1 95 ? -27.906 11.649 32.559 1.00 89.56 95 THR A N 1
ATOM 729 C CA . THR A 1 95 ? -29.216 11.132 32.160 1.00 89.56 95 THR A CA 1
ATOM 730 C C . THR A 1 95 ? -29.915 12.055 31.185 1.00 89.56 95 THR A C 1
ATOM 732 O O . THR A 1 95 ? -29.777 13.276 31.230 1.00 89.56 95 THR A O 1
ATOM 735 N N . ILE A 1 96 ? -30.721 11.455 30.314 1.00 84.81 96 ILE A N 1
ATOM 736 C CA . ILE A 1 96 ? -31.703 12.167 29.502 1.00 84.81 96 ILE A CA 1
ATOM 737 C C . ILE A 1 96 ? -33.076 11.778 30.046 1.00 84.81 96 ILE A C 1
ATOM 739 O O . ILE A 1 96 ? -33.426 10.602 30.082 1.00 84.81 96 ILE A O 1
ATOM 743 N N . LYS A 1 97 ? -33.879 12.748 30.491 1.00 83.25 97 LYS A N 1
ATOM 744 C CA . LYS A 1 97 ? -35.248 12.477 30.949 1.00 83.25 97 LYS A CA 1
ATOM 745 C C . LYS A 1 97 ? -36.199 12.533 29.755 1.00 83.25 97 LYS A C 1
ATOM 747 O O . LYS A 1 97 ? -36.567 13.618 29.321 1.00 83.25 97 LYS A O 1
ATOM 752 N N . LEU A 1 98 ? -36.607 11.371 29.244 1.00 80.81 98 LEU A N 1
ATOM 753 C CA . LEU A 1 98 ? -37.609 11.277 28.172 1.00 80.81 98 LEU A CA 1
ATOM 754 C C . LEU A 1 98 ? -39.040 11.219 28.729 1.00 80.81 98 LEU A C 1
ATOM 756 O O . LEU A 1 98 ? -39.966 11.736 28.115 1.00 80.81 98 LEU A O 1
ATOM 760 N N . SER A 1 99 ? -39.234 10.614 29.906 1.00 79.69 99 SER A N 1
ATOM 761 C CA . SER A 1 99 ? -40.498 10.658 30.656 1.00 79.69 99 SER A CA 1
ATOM 762 C C . SER A 1 99 ? -40.256 10.477 32.160 1.00 79.69 99 SER A C 1
ATOM 764 O O . SER A 1 99 ? -39.121 10.298 32.604 1.00 79.69 99 SER A O 1
ATOM 766 N N . GLU A 1 100 ? -41.310 10.508 32.981 1.00 74.75 100 GLU A N 1
ATOM 767 C CA . GLU A 1 100 ? -41.190 10.208 34.418 1.00 74.75 100 GLU A CA 1
ATOM 768 C C . GLU A 1 100 ? -40.705 8.780 34.698 1.00 74.75 100 GLU A C 1
ATOM 770 O O . GLU A 1 100 ? -39.996 8.557 35.679 1.00 74.75 100 GLU A O 1
ATOM 775 N N . LYS A 1 101 ? -41.055 7.833 33.819 1.00 74.88 101 LYS A N 1
ATOM 776 C CA . LYS A 1 101 ? -40.747 6.405 33.968 1.00 74.88 101 LYS A CA 1
ATOM 777 C C . LYS A 1 101 ? -39.519 5.959 33.177 1.00 74.88 101 LYS A C 1
ATOM 779 O O . LYS A 1 101 ? -39.003 4.881 33.445 1.00 74.88 101 LYS A O 1
ATOM 784 N N . PHE A 1 102 ? -39.058 6.763 32.220 1.00 82.00 102 PHE A N 1
ATOM 785 C CA . PHE A 1 102 ? -37.974 6.398 31.315 1.00 82.00 102 PHE A CA 1
ATOM 786 C C . PHE A 1 102 ? -36.859 7.441 31.352 1.00 82.00 102 PHE A C 1
ATOM 788 O O . PHE A 1 102 ? -37.009 8.563 30.854 1.00 82.00 102 PHE A O 1
ATOM 795 N N . LYS A 1 103 ? -35.740 7.045 31.962 1.00 88.38 103 LYS A N 1
ATOM 796 C CA . LYS A 1 103 ? -34.538 7.864 32.135 1.00 88.38 103 LYS A CA 1
ATOM 797 C C . LYS A 1 103 ? -33.315 7.100 31.619 1.00 88.38 103 LYS A C 1
ATOM 799 O O . LYS A 1 103 ? -32.651 6.430 32.410 1.00 88.38 103 LYS A O 1
ATOM 804 N N . PRO A 1 104 ? -33.045 7.127 30.304 1.00 91.19 104 PRO A N 1
ATOM 805 C CA . PRO A 1 104 ? -31.803 6.589 29.772 1.00 91.19 104 PRO A CA 1
ATOM 806 C C . PRO A 1 104 ? -30.593 7.283 30.387 1.00 91.19 104 PRO A C 1
ATOM 808 O O . PRO A 1 104 ? -30.581 8.508 30.548 1.00 91.19 104 PRO A O 1
ATOM 811 N N . LEU A 1 105 ? -29.567 6.496 30.684 1.00 92.81 105 LEU A N 1
ATOM 812 C CA . LEU A 1 105 ? -28.273 7.011 31.097 1.00 92.81 105 LEU A CA 1
ATOM 813 C C . LEU A 1 105 ? -27.287 6.920 29.937 1.00 92.81 105 LEU A C 1
ATOM 815 O O . LEU A 1 105 ? -27.349 5.973 29.159 1.00 92.81 105 LEU A O 1
ATOM 819 N N . PHE A 1 106 ? -26.348 7.851 29.836 1.00 94.25 106 PHE A N 1
ATOM 820 C CA . PHE A 1 106 ? -25.344 7.842 28.779 1.00 94.25 106 PHE A CA 1
ATOM 821 C C . PHE A 1 106 ? -23.942 8.134 29.311 1.00 94.25 106 PHE A C 1
ATOM 823 O O . PHE A 1 106 ? -23.762 8.804 30.327 1.00 94.25 106 PHE A O 1
ATOM 830 N N . LEU A 1 107 ? -22.948 7.621 28.594 1.00 94.56 107 LEU A N 1
ATOM 831 C CA . LEU A 1 107 ? -21.536 7.944 28.751 1.00 94.56 107 LEU A CA 1
ATOM 832 C C . LEU A 1 107 ? -20.949 8.136 27.356 1.00 94.56 107 LEU A C 1
ATOM 834 O O . LEU A 1 107 ? -21.083 7.260 26.506 1.00 94.56 107 LEU A O 1
ATOM 838 N N . ILE A 1 108 ? -20.300 9.270 27.140 1.00 94.50 108 ILE A N 1
ATOM 839 C CA . ILE A 1 108 ? -19.584 9.632 25.923 1.00 94.50 108 ILE A CA 1
ATOM 840 C C . ILE A 1 108 ? -18.156 9.976 26.322 1.00 94.50 108 ILE A C 1
ATOM 842 O O . ILE A 1 108 ? -17.925 10.721 27.268 1.00 94.50 108 ILE A O 1
ATOM 846 N N . ALA A 1 109 ? -17.201 9.441 25.584 1.00 93.94 109 ALA A N 1
ATOM 847 C CA . ALA A 1 109 ? -15.785 9.668 25.746 1.00 93.94 109 ALA A CA 1
ATOM 848 C C . ALA A 1 109 ? -15.172 9.952 24.374 1.00 93.94 109 ALA A C 1
ATOM 850 O O . ALA A 1 109 ? -15.316 9.175 23.433 1.00 93.94 109 ALA A O 1
ATOM 851 N N . LEU A 1 110 ? -14.488 11.080 24.262 1.00 93.06 110 LEU A N 1
ATOM 852 C CA . LEU A 1 110 ? -13.792 11.534 23.068 1.00 93.06 110 LEU A CA 1
ATOM 853 C C . LEU A 1 110 ? -12.316 11.709 23.402 1.00 93.06 110 LEU A C 1
ATOM 855 O O . LEU A 1 110 ? -11.984 12.271 24.441 1.00 93.06 110 LEU A O 1
ATOM 859 N N . SER A 1 111 ? -11.434 11.254 22.522 1.00 91.06 111 SER A N 1
ATOM 860 C CA . SER A 1 111 ? -10.000 11.524 22.601 1.00 91.06 111 SER A CA 1
ATOM 861 C C . SER A 1 111 ? -9.475 11.884 21.214 1.00 91.06 111 SER A C 1
ATOM 863 O O . SER A 1 111 ? -9.774 11.220 20.223 1.00 91.06 111 SER A O 1
ATOM 865 N N . ILE A 1 112 ? -8.725 12.974 21.133 1.00 90.88 112 ILE A N 1
ATOM 866 C CA . ILE A 1 112 ? -8.017 13.422 19.939 1.00 90.88 112 ILE A CA 1
ATOM 867 C C . ILE A 1 112 ? -6.553 13.504 20.335 1.00 90.88 112 ILE A C 1
ATOM 869 O O . ILE A 1 112 ? -6.222 14.276 21.226 1.00 90.88 112 ILE A O 1
ATOM 873 N N . LYS A 1 113 ? -5.689 12.737 19.675 1.00 87.62 113 LYS A N 1
ATOM 874 C CA . LYS A 1 113 ? -4.241 12.781 19.890 1.00 87.62 113 LYS A CA 1
ATOM 875 C C . LYS A 1 113 ? -3.548 13.063 18.564 1.00 87.62 113 LYS A C 1
ATOM 877 O O . LYS A 1 113 ? -3.789 12.347 17.598 1.00 87.62 113 LYS A O 1
ATOM 882 N N . ASN A 1 114 ? -2.699 14.076 18.519 1.00 87.50 114 ASN A N 1
ATOM 883 C CA . ASN A 1 114 ? -1.707 14.260 17.464 1.00 87.50 114 ASN A CA 1
ATOM 884 C C . ASN A 1 114 ? -0.348 13.928 18.071 1.00 87.50 114 ASN A C 1
ATOM 886 O O . ASN A 1 114 ? -0.001 14.530 19.080 1.00 87.50 114 ASN A O 1
ATOM 890 N N . ASP A 1 115 ? 0.352 12.952 17.509 1.00 82.31 115 ASP A N 1
ATOM 891 C CA . ASP A 1 115 ? 1.641 12.455 17.966 1.00 82.31 115 ASP A CA 1
ATOM 892 C C . ASP A 1 115 ? 2.687 12.673 16.868 1.00 82.31 115 ASP A C 1
ATOM 894 O O . ASP A 1 115 ? 2.629 12.030 15.820 1.00 82.31 115 ASP A O 1
ATOM 898 N N . GLY A 1 116 ? 3.608 13.611 17.089 1.00 78.56 116 GLY A N 1
ATOM 899 C CA . GLY A 1 116 ? 4.674 13.945 16.140 1.00 78.56 116 GLY A CA 1
ATOM 900 C C . GLY A 1 116 ? 5.937 13.086 16.257 1.00 78.56 116 GLY A C 1
ATOM 901 O O . GLY A 1 116 ? 6.869 13.326 15.503 1.00 78.56 116 GLY A O 1
ATOM 902 N N . GLU A 1 117 ? 5.998 12.140 17.202 1.00 74.62 117 GLU A N 1
ATOM 903 C CA . GLU A 1 117 ? 7.110 11.185 17.331 1.00 74.62 117 GLU A CA 1
ATOM 904 C C . GLU A 1 117 ? 6.589 9.827 17.855 1.00 74.62 117 GLU A C 1
ATOM 906 O O . GLU A 1 117 ? 6.911 9.401 18.969 1.00 74.62 117 GLU A O 1
ATOM 911 N N . PRO A 1 118 ? 5.758 9.120 17.070 1.00 76.38 118 PRO A N 1
ATOM 912 C CA . PRO A 1 118 ? 5.172 7.838 17.468 1.00 76.38 118 PRO A CA 1
ATOM 913 C C . PRO A 1 118 ? 6.205 6.717 17.673 1.00 76.38 118 PRO A C 1
ATOM 915 O O . PRO A 1 118 ? 5.905 5.722 18.336 1.00 76.38 118 PRO A O 1
ATOM 918 N N . PHE A 1 119 ? 7.412 6.855 17.113 1.00 77.75 119 PHE A N 1
ATOM 919 C CA . PHE A 1 119 ? 8.480 5.854 17.175 1.00 77.75 119 PHE A CA 1
ATOM 920 C C . PHE A 1 119 ? 9.748 6.430 17.832 1.00 77.75 119 PHE A C 1
ATOM 922 O O . PHE A 1 119 ? 10.776 6.589 17.161 1.00 77.75 119 PHE A O 1
ATOM 929 N N . PRO A 1 120 ? 9.707 6.735 19.144 1.00 73.50 120 PRO A N 1
ATOM 930 C CA . PRO A 1 120 ? 10.828 7.357 19.828 1.00 73.50 120 PRO A CA 1
ATOM 931 C C . PRO A 1 120 ? 12.039 6.427 19.844 1.00 73.50 120 PRO A C 1
ATOM 933 O O . PRO A 1 120 ? 11.924 5.220 20.079 1.00 73.50 120 PRO A O 1
ATOM 936 N N . THR A 1 121 ? 13.227 6.988 19.622 1.00 66.62 121 THR A N 1
ATOM 937 C CA . THR A 1 121 ? 14.474 6.214 19.641 1.00 66.62 121 THR A CA 1
ATOM 938 C C . THR A 1 121 ? 15.448 6.694 20.694 1.00 66.62 121 THR A C 1
ATOM 940 O O . THR A 1 121 ? 15.646 7.889 20.883 1.00 66.62 121 THR A O 1
ATOM 943 N N . ASN A 1 122 ? 16.101 5.744 21.364 1.00 62.12 122 ASN A N 1
ATOM 944 C CA . ASN A 1 122 ? 17.153 6.049 22.319 1.00 62.12 122 ASN A CA 1
ATOM 945 C C . ASN A 1 122 ? 18.491 6.179 21.576 1.00 62.12 122 ASN A C 1
ATOM 947 O O . ASN A 1 122 ? 19.078 5.174 21.182 1.00 62.12 122 ASN A O 1
ATOM 951 N N . GLY A 1 123 ? 18.951 7.408 21.345 1.00 63.78 123 GLY A N 1
ATOM 952 C CA . GLY A 1 123 ? 20.251 7.678 20.730 1.00 63.78 123 GLY A CA 1
ATOM 953 C C . GLY A 1 123 ? 20.220 8.782 19.679 1.00 63.78 123 GLY A C 1
ATOM 954 O O . GLY A 1 123 ? 19.168 9.259 19.262 1.00 63.78 123 GLY A O 1
ATOM 955 N N . ILE A 1 124 ? 21.409 9.203 19.261 1.00 62.91 124 ILE A N 1
ATOM 956 C CA . ILE A 1 124 ? 21.580 10.151 18.164 1.00 62.91 124 ILE A CA 1
ATOM 957 C C . ILE A 1 124 ? 21.634 9.358 16.856 1.00 62.91 124 ILE A C 1
ATOM 959 O O . ILE A 1 124 ? 22.474 8.474 16.704 1.00 62.91 124 ILE A O 1
ATOM 963 N N . LYS A 1 125 ? 20.743 9.675 15.918 1.00 71.19 125 LYS A N 1
ATOM 964 C CA . LYS A 1 125 ? 20.745 9.151 14.553 1.00 71.19 125 LYS A CA 1
ATOM 965 C C . LYS A 1 125 ? 21.496 10.097 13.628 1.00 71.19 125 LYS A C 1
ATOM 967 O O . LYS A 1 125 ? 21.341 11.314 13.721 1.00 71.19 125 LYS A O 1
ATOM 972 N N . ASN A 1 126 ? 22.247 9.527 12.695 1.00 76.19 126 ASN A N 1
ATOM 973 C CA . ASN A 1 126 ? 22.799 10.282 11.580 1.00 76.19 126 ASN A CA 1
ATOM 974 C C . ASN A 1 126 ? 21.712 10.455 10.521 1.00 76.19 126 ASN A C 1
ATOM 976 O O . ASN A 1 126 ? 21.051 9.490 10.141 1.00 76.19 126 ASN A O 1
ATOM 980 N N . ARG A 1 127 ? 21.541 11.682 10.039 1.00 78.56 127 ARG A N 1
ATOM 981 C CA . ARG A 1 127 ? 20.757 11.998 8.844 1.00 78.56 127 ARG A CA 1
ATOM 982 C C . ARG A 1 127 ? 21.598 12.835 7.904 1.00 78.56 127 ARG A C 1
ATOM 984 O O . ARG A 1 127 ? 22.408 13.642 8.357 1.00 78.56 127 ARG A O 1
ATOM 991 N N . MET A 1 128 ? 21.395 12.695 6.607 1.00 85.12 128 MET A N 1
ATOM 992 C CA . MET A 1 128 ? 22.058 13.568 5.649 1.00 85.12 128 MET A CA 1
ATOM 993 C C . MET A 1 128 ? 21.540 15.008 5.788 1.00 85.12 128 MET A C 1
ATOM 995 O O . MET A 1 128 ? 20.365 15.230 6.095 1.00 85.12 128 MET A O 1
ATOM 999 N N . SER A 1 129 ? 22.419 16.002 5.625 1.00 84.44 129 SER A N 1
ATOM 1000 C CA . SER A 1 129 ? 21.989 17.404 5.610 1.00 84.44 129 SER A CA 1
ATOM 1001 C C . SER A 1 129 ? 21.003 17.667 4.462 1.00 84.44 129 SER A C 1
ATOM 1003 O O . SER A 1 129 ? 21.157 17.126 3.370 1.00 84.44 129 SER A O 1
ATOM 1005 N N . ILE A 1 130 ? 19.997 18.520 4.689 1.00 84.12 130 ILE A N 1
ATOM 1006 C CA . ILE A 1 130 ? 18.948 18.809 3.691 1.00 84.12 130 ILE A CA 1
ATOM 1007 C C . ILE A 1 130 ? 19.549 19.371 2.395 1.00 84.12 130 ILE A C 1
ATOM 1009 O O . ILE A 1 130 ? 19.118 18.998 1.311 1.00 84.12 130 ILE A O 1
ATOM 1013 N N . ASN A 1 131 ? 20.577 20.217 2.500 1.00 87.06 131 ASN A N 1
ATOM 1014 C CA . ASN A 1 131 ? 21.258 20.771 1.330 1.00 87.06 131 ASN A CA 1
ATOM 1015 C C . ASN A 1 131 ? 21.919 19.671 0.493 1.00 87.06 131 ASN A C 1
ATOM 1017 O O . ASN A 1 131 ? 21.771 19.672 -0.723 1.00 87.06 131 ASN A O 1
ATOM 1021 N N . LYS A 1 132 ? 22.594 18.709 1.140 1.00 89.19 132 LYS A N 1
ATOM 1022 C CA . LYS A 1 132 ? 23.227 17.600 0.422 1.00 89.19 132 LYS A CA 1
ATOM 1023 C C . LYS A 1 132 ? 22.196 16.639 -0.170 1.00 89.19 132 LYS A C 1
ATOM 1025 O O . LYS A 1 132 ? 22.394 16.153 -1.272 1.00 89.19 132 LYS A O 1
ATOM 1030 N N . ILE A 1 133 ? 21.072 16.419 0.514 1.00 89.81 133 ILE A N 1
ATOM 1031 C CA . ILE A 1 133 ? 19.936 15.672 -0.043 1.00 89.81 133 ILE A CA 1
ATOM 1032 C C . ILE A 1 133 ? 19.422 16.342 -1.323 1.00 89.81 133 ILE A C 1
ATOM 1034 O O . ILE A 1 133 ? 19.214 15.661 -2.319 1.00 89.81 133 ILE A O 1
ATOM 1038 N N . ALA A 1 134 ? 19.216 17.662 -1.301 1.00 90.81 134 ALA A N 1
ATOM 1039 C CA . ALA A 1 134 ? 18.722 18.402 -2.461 1.00 90.81 134 ALA A CA 1
ATOM 1040 C C . ALA A 1 134 ? 19.716 18.373 -3.633 1.00 90.81 134 ALA A C 1
ATOM 1042 O O . ALA A 1 134 ? 19.295 18.232 -4.776 1.00 90.81 134 ALA A O 1
ATOM 1043 N N . GLU A 1 135 ? 21.017 18.461 -3.344 1.00 91.75 135 GLU A N 1
ATOM 1044 C CA . GLU A 1 135 ? 22.090 18.307 -4.331 1.00 91.75 135 GLU A CA 1
ATOM 1045 C C . GLU A 1 135 ? 22.047 16.919 -4.987 1.00 91.75 135 GLU A C 1
ATOM 1047 O O . GLU A 1 135 ? 21.934 16.830 -6.202 1.00 91.75 135 GLU A O 1
ATOM 1052 N N . LEU A 1 136 ? 22.033 15.845 -4.190 1.00 92.31 136 LEU A N 1
ATOM 1053 C CA . LEU A 1 136 ? 21.988 14.466 -4.696 1.00 92.31 136 LEU A CA 1
ATOM 1054 C C . LEU A 1 136 ? 20.670 14.112 -5.388 1.00 92.31 136 LEU A C 1
ATOM 1056 O O . LEU A 1 136 ? 20.637 13.215 -6.218 1.00 92.31 136 LEU A O 1
ATOM 1060 N N . TYR A 1 137 ? 19.568 14.766 -5.024 1.00 93.25 137 TYR A N 1
ATOM 1061 C CA . TYR A 1 137 ? 18.303 14.592 -5.731 1.00 93.25 137 TYR A CA 1
ATOM 1062 C C . TYR A 1 137 ? 18.340 15.246 -7.114 1.00 93.25 137 TYR A C 1
ATOM 1064 O O . TYR A 1 137 ? 17.727 14.719 -8.033 1.00 93.25 137 TYR A O 1
ATOM 1072 N N . ALA A 1 138 ? 19.018 16.391 -7.258 1.00 93.62 138 ALA A N 1
ATOM 1073 C CA . ALA A 1 138 ? 19.115 17.127 -8.517 1.00 93.62 138 ALA A CA 1
ATOM 1074 C C . ALA A 1 138 ? 20.173 16.555 -9.476 1.00 93.62 138 ALA A C 1
ATOM 1076 O O . ALA A 1 138 ? 19.984 16.645 -10.685 1.00 93.62 138 ALA A O 1
ATOM 1077 N N . ASP A 1 139 ? 21.246 15.988 -8.927 1.00 93.94 139 ASP A N 1
ATOM 1078 C CA . ASP A 1 139 ? 22.375 15.373 -9.637 1.00 93.94 139 ASP A CA 1
ATOM 1079 C C . ASP A 1 139 ? 22.660 13.981 -9.025 1.00 93.94 139 ASP A C 1
ATOM 1081 O O . ASP A 1 139 ? 23.569 13.820 -8.194 1.00 93.94 139 ASP A O 1
ATOM 1085 N N . PRO A 1 140 ? 21.792 12.985 -9.296 1.00 94.50 140 PRO A N 1
ATOM 1086 C CA . PRO A 1 140 ? 21.898 11.656 -8.704 1.00 94.50 140 PRO A CA 1
ATOM 1087 C C . PRO A 1 140 ? 23.021 10.787 -9.278 1.00 94.50 140 PRO A C 1
ATOM 1089 O O . PRO A 1 140 ? 23.394 9.823 -8.605 1.00 94.50 140 PRO A O 1
ATOM 1092 N N . LEU A 1 141 ? 23.559 11.071 -10.466 1.00 94.62 141 LEU A N 1
ATOM 1093 C CA . LEU A 1 141 ? 24.456 10.172 -11.192 1.00 94.62 141 LEU A CA 1
ATOM 1094 C C . LEU A 1 141 ? 25.813 10.799 -11.524 1.00 94.62 141 LEU A C 1
ATOM 1096 O O . LEU A 1 141 ? 25.965 11.989 -11.767 1.00 94.62 141 LEU A O 1
ATOM 1100 N N . SER A 1 142 ? 26.842 9.959 -11.583 1.00 92.50 142 SER A N 1
ATOM 1101 C CA . SER A 1 142 ? 28.140 10.318 -12.162 1.00 92.50 142 SER A CA 1
ATOM 1102 C C . SER A 1 142 ? 28.599 9.274 -13.161 1.00 92.50 142 SER A C 1
ATOM 1104 O O . SER A 1 142 ? 28.269 8.091 -13.059 1.00 92.50 142 SER A O 1
ATOM 1106 N N . ALA A 1 143 ? 29.387 9.715 -14.142 1.00 89.44 143 ALA A N 1
ATOM 1107 C CA . ALA A 1 143 ? 29.949 8.828 -15.147 1.00 89.44 143 ALA A CA 1
ATOM 1108 C C . ALA A 1 143 ? 30.895 7.811 -14.492 1.00 89.44 143 ALA A C 1
ATOM 1110 O O . ALA A 1 143 ? 31.763 8.168 -13.691 1.00 89.44 143 ALA A O 1
ATOM 1111 N N . ALA A 1 144 ? 30.744 6.544 -14.865 1.00 86.69 144 ALA A N 1
ATOM 1112 C CA . ALA A 1 144 ? 31.596 5.450 -14.429 1.00 86.69 144 ALA A CA 1
ATOM 1113 C C . ALA A 1 144 ? 32.354 4.852 -15.623 1.00 86.69 144 ALA A C 1
ATOM 1115 O O . ALA A 1 144 ? 32.068 5.154 -16.779 1.00 86.69 144 ALA A O 1
ATOM 1116 N N . SER A 1 145 ? 33.314 3.957 -15.358 1.00 81.94 145 SER A N 1
ATOM 1117 C CA . SER A 1 145 ? 33.982 3.198 -16.430 1.00 81.94 145 SER A CA 1
ATOM 1118 C C . SER A 1 145 ? 32.997 2.357 -17.256 1.00 81.94 145 SER A C 1
ATOM 1120 O O . SER A 1 145 ? 33.271 2.065 -18.416 1.00 81.94 145 SER A O 1
ATOM 1122 N N . PHE A 1 146 ? 31.864 1.976 -16.656 1.00 80.31 146 PHE A N 1
ATOM 1123 C CA . PHE A 1 146 ? 30.737 1.312 -17.304 1.00 80.31 146 PHE A CA 1
ATOM 1124 C C . PHE A 1 146 ? 29.441 1.942 -16.783 1.00 80.31 146 PHE A C 1
ATOM 1126 O O . PHE A 1 146 ? 29.156 1.832 -15.593 1.00 80.31 146 PHE A O 1
ATOM 1133 N N . GLY A 1 147 ? 28.685 2.614 -17.655 1.00 86.81 147 GLY A N 1
ATOM 1134 C CA . GLY A 1 147 ? 27.443 3.298 -17.293 1.00 86.81 147 GLY A CA 1
ATOM 1135 C C . GLY A 1 147 ? 27.646 4.434 -16.285 1.00 86.81 147 GLY A C 1
ATOM 1136 O O . GLY A 1 147 ? 28.543 5.270 -16.437 1.00 86.81 147 GLY A O 1
ATOM 1137 N N . THR A 1 148 ? 26.807 4.457 -15.253 1.00 91.81 148 THR A N 1
ATOM 1138 C CA . THR A 1 148 ? 26.794 5.484 -14.204 1.00 91.81 148 THR A CA 1
ATOM 1139 C C . THR A 1 148 ? 26.857 4.890 -12.797 1.00 91.81 148 THR A C 1
ATOM 1141 O O . THR A 1 148 ? 26.344 3.798 -12.562 1.00 91.81 148 THR A O 1
ATOM 1144 N N . ASN A 1 149 ? 27.402 5.646 -11.843 1.00 90.50 149 ASN A N 1
ATOM 1145 C CA . ASN A 1 149 ? 27.298 5.371 -10.406 1.00 90.50 149 ASN A CA 1
ATOM 1146 C C . ASN A 1 149 ? 26.289 6.322 -9.751 1.00 90.50 149 ASN A C 1
ATOM 1148 O O . ASN A 1 149 ? 26.149 7.460 -10.196 1.00 90.50 149 ASN A O 1
ATOM 1152 N N . SER A 1 150 ? 25.657 5.903 -8.649 1.00 91.81 150 SER A N 1
ATOM 1153 C CA . SER A 1 150 ? 24.880 6.832 -7.817 1.00 91.81 150 SER A CA 1
ATOM 1154 C C . SER A 1 150 ? 25.820 7.737 -7.020 1.00 91.81 150 SER A C 1
ATOM 1156 O O . SER A 1 150 ? 26.648 7.267 -6.234 1.00 91.81 150 SER A O 1
ATOM 1158 N N . ASN A 1 151 ? 25.660 9.052 -7.159 1.00 92.19 151 ASN A N 1
ATOM 1159 C CA . ASN A 1 151 ? 26.420 10.048 -6.404 1.00 92.19 151 ASN A CA 1
ATOM 1160 C C . ASN A 1 151 ? 26.219 9.902 -4.895 1.00 92.19 151 ASN A C 1
ATOM 1162 O O . ASN A 1 151 ? 27.109 10.254 -4.120 1.00 92.19 151 ASN A O 1
ATOM 1166 N N . ALA A 1 152 ? 25.087 9.342 -4.461 1.00 90.88 152 ALA A N 1
ATOM 1167 C CA . ALA A 1 152 ? 24.805 9.112 -3.053 1.00 90.88 152 ALA A CA 1
ATOM 1168 C C . ALA A 1 152 ? 25.688 8.013 -2.427 1.00 90.88 152 ALA A C 1
ATOM 1170 O O . ALA A 1 152 ? 25.872 8.003 -1.208 1.00 90.88 152 ALA A O 1
ATOM 1171 N N . GLU A 1 153 ? 26.286 7.131 -3.234 1.00 89.62 153 GLU A N 1
ATOM 1172 C CA . GLU A 1 153 ? 27.257 6.131 -2.769 1.00 89.62 153 GLU A CA 1
ATOM 1173 C C . GLU A 1 153 ? 28.629 6.748 -2.465 1.00 89.62 153 GLU A C 1
ATOM 1175 O O . GLU A 1 153 ? 29.362 6.244 -1.615 1.00 89.62 153 GLU A O 1
ATOM 1180 N N . LEU A 1 154 ? 28.965 7.872 -3.104 1.00 88.00 154 LEU A N 1
ATOM 1181 C CA . LEU A 1 154 ? 30.281 8.522 -3.014 1.00 88.00 154 LEU A CA 1
ATOM 1182 C C . LEU A 1 154 ? 30.418 9.475 -1.817 1.00 88.00 154 LEU A C 1
ATOM 1184 O O . LEU A 1 154 ? 31.449 10.118 -1.619 1.00 88.00 154 LEU A O 1
ATOM 1188 N N . VAL A 1 155 ? 29.364 9.596 -1.019 1.00 85.19 155 VAL A N 1
ATOM 1189 C CA . VAL A 1 155 ? 29.241 10.588 0.043 1.00 85.19 155 VAL A CA 1
ATOM 1190 C C . VAL A 1 155 ? 30.003 10.170 1.310 1.00 85.19 155 VAL A C 1
ATOM 1192 O O . VAL A 1 155 ? 29.857 9.050 1.797 1.00 85.19 155 VAL A O 1
ATOM 1195 N N . THR A 1 156 ? 30.775 11.095 1.895 1.00 79.38 156 THR A N 1
ATOM 1196 C CA . THR A 1 156 ? 31.596 10.876 3.105 1.00 79.38 156 THR A CA 1
ATOM 1197 C C . THR A 1 156 ? 31.009 11.506 4.376 1.00 79.38 156 THR A C 1
ATOM 1199 O O . THR A 1 156 ? 30.035 12.243 4.331 1.00 79.38 156 THR A O 1
ATOM 1202 N N . GLY A 1 157 ? 31.563 11.175 5.550 1.00 69.25 157 GLY A N 1
ATOM 1203 C CA . GLY A 1 157 ? 30.912 11.353 6.859 1.00 69.25 157 GLY A CA 1
ATOM 1204 C C . GLY A 1 157 ? 30.611 12.785 7.345 1.00 69.25 157 GLY A C 1
ATOM 1205 O O . GLY A 1 157 ? 29.785 12.963 8.237 1.00 69.25 157 GLY A O 1
ATOM 1206 N N . ASP A 1 158 ? 31.256 13.805 6.788 1.00 68.81 158 ASP A N 1
ATOM 1207 C CA . ASP A 1 158 ? 31.211 15.214 7.215 1.00 68.81 158 ASP A CA 1
ATOM 1208 C C . ASP A 1 158 ? 29.891 15.941 6.894 1.00 68.81 158 ASP A C 1
ATOM 1210 O O . ASP A 1 158 ? 29.597 17.008 7.433 1.00 68.81 158 ASP A O 1
ATOM 1214 N N . ILE A 1 159 ? 29.056 15.326 6.065 1.00 72.56 159 ILE A N 1
ATOM 1215 C CA . ILE A 1 159 ? 27.759 15.842 5.606 1.00 72.56 159 ILE A CA 1
ATOM 1216 C C . ILE A 1 159 ? 26.561 15.310 6.412 1.00 72.56 159 ILE A C 1
ATOM 1218 O O . ILE A 1 159 ? 25.417 15.726 6.171 1.00 72.56 159 ILE A O 1
ATOM 1222 N N . PHE A 1 160 ? 26.795 14.387 7.355 1.00 78.12 160 PHE A N 1
ATOM 1223 C CA . PHE A 1 160 ? 25.753 13.875 8.240 1.00 78.12 160 PHE A CA 1
ATOM 1224 C C . PHE A 1 160 ? 25.560 14.790 9.446 1.00 78.12 160 PHE A C 1
ATOM 1226 O O . PHE A 1 160 ? 26.494 15.228 10.111 1.00 78.12 160 PHE A O 1
ATOM 1233 N N . THR A 1 161 ? 24.298 15.055 9.751 1.00 76.06 161 THR A N 1
ATOM 1234 C CA . THR A 1 161 ? 23.874 15.775 10.942 1.00 76.06 161 THR A CA 1
ATOM 1235 C C . THR A 1 161 ? 23.232 14.816 11.927 1.00 76.06 161 THR A C 1
ATOM 1237 O O . THR A 1 161 ? 22.536 13.871 11.560 1.00 76.06 161 THR A O 1
ATOM 1240 N N . ASN A 1 162 ? 23.442 15.105 13.201 1.00 74.06 162 ASN A N 1
ATOM 1241 C CA . ASN A 1 162 ? 22.815 14.393 14.297 1.00 74.06 162 ASN A CA 1
ATOM 1242 C C . ASN A 1 162 ? 21.348 14.831 14.439 1.00 74.06 162 ASN A C 1
ATOM 1244 O O . ASN A 1 162 ? 21.058 16.025 14.546 1.00 74.06 162 ASN A O 1
ATOM 1248 N N . SER A 1 163 ? 20.438 13.861 14.475 1.00 71.44 163 SER A N 1
ATOM 1249 C CA . SER A 1 163 ? 19.022 14.020 14.812 1.00 71.44 163 SER A CA 1
ATOM 1250 C C . SER A 1 163 ? 18.668 13.056 15.935 1.00 71.44 163 SER A C 1
ATOM 1252 O O . SER A 1 163 ? 19.127 11.918 15.949 1.00 71.44 163 SER A O 1
ATOM 1254 N N . ARG A 1 164 ? 17.850 13.489 16.892 1.00 69.88 164 ARG A N 1
ATOM 1255 C CA . ARG A 1 164 ? 17.357 12.608 17.966 1.00 69.88 164 ARG A CA 1
ATOM 1256 C C . ARG A 1 164 ? 16.026 11.940 17.625 1.00 69.88 164 ARG A C 1
ATOM 1258 O O . ARG A 1 164 ? 15.598 11.049 18.344 1.00 69.88 164 ARG A O 1
ATOM 1265 N N . PHE A 1 165 ? 15.424 12.349 16.513 1.00 71.56 165 PHE A N 1
ATOM 1266 C CA . PHE A 1 165 ? 14.061 12.014 16.126 1.00 71.56 165 PHE A CA 1
ATOM 1267 C C . PHE A 1 165 ? 14.057 11.416 14.724 1.00 71.56 165 PHE A C 1
ATOM 1269 O O . PHE A 1 165 ? 14.906 11.757 13.883 1.00 71.56 165 PHE A O 1
ATOM 1276 N N . ILE A 1 166 ? 13.088 10.539 14.478 1.00 76.75 166 ILE A N 1
ATOM 1277 C CA . ILE A 1 166 ? 12.744 10.113 13.125 1.00 76.75 166 ILE A CA 1
ATOM 1278 C C . ILE A 1 166 ? 12.115 11.306 12.387 1.00 76.75 166 ILE A C 1
ATOM 1280 O O . ILE A 1 166 ? 11.642 12.264 12.992 1.00 76.75 166 ILE A O 1
ATOM 1284 N N . GLN A 1 167 ? 12.281 11.342 11.068 1.00 79.19 167 GLN A N 1
ATOM 1285 C CA . GLN A 1 167 ? 11.755 12.410 10.226 1.00 79.19 167 GLN A CA 1
ATOM 1286 C C . GLN A 1 167 ? 10.508 11.916 9.504 1.00 79.19 167 GLN A C 1
ATOM 1288 O O . GLN A 1 167 ? 10.492 10.780 9.024 1.00 79.19 167 GLN A O 1
ATOM 1293 N N . ASN A 1 168 ? 9.524 12.809 9.352 1.00 83.56 168 ASN A N 1
ATOM 1294 C CA . ASN A 1 168 ? 8.277 12.542 8.631 1.00 83.56 168 ASN A CA 1
ATOM 1295 C C . ASN A 1 168 ? 7.628 11.229 9.083 1.00 83.56 168 ASN A C 1
ATOM 1297 O O . ASN A 1 168 ? 7.247 10.388 8.273 1.00 83.56 168 ASN A O 1
ATOM 1301 N N . ASP A 1 169 ? 7.551 11.062 10.396 1.00 85.62 169 ASP A N 1
ATOM 1302 C CA . ASP A 1 169 ? 6.679 10.140 11.093 1.00 85.62 169 ASP A CA 1
ATOM 1303 C C . ASP A 1 169 ? 5.727 10.965 11.958 1.00 85.62 169 ASP A C 1
ATOM 1305 O O . ASP A 1 169 ? 6.097 11.974 12.549 1.00 85.62 169 ASP A O 1
ATOM 1309 N N . TYR A 1 170 ? 4.460 10.581 11.970 1.00 87.19 170 TYR A N 1
ATOM 1310 C CA . TYR A 1 170 ? 3.469 11.139 12.881 1.00 87.19 170 TYR A CA 1
ATOM 1311 C C . TYR A 1 170 ? 2.247 10.233 12.880 1.00 87.19 170 TYR A C 1
ATOM 1313 O O . TYR A 1 170 ? 2.007 9.498 11.918 1.00 87.19 170 TYR A O 1
ATOM 1321 N N . VAL A 1 171 ? 1.448 10.314 13.939 1.00 90.06 171 VAL A N 1
ATOM 1322 C CA . VAL A 1 171 ? 0.141 9.666 14.038 1.00 90.06 171 VAL A CA 1
ATOM 1323 C C . VAL A 1 171 ? -0.872 10.663 14.573 1.00 90.06 171 VAL A C 1
ATOM 1325 O O . VAL A 1 171 ? -0.795 11.105 15.715 1.00 90.06 171 VAL A O 1
ATOM 1328 N N . ASN A 1 172 ? -1.897 10.956 13.781 1.00 91.50 172 ASN A N 1
ATOM 1329 C CA . ASN A 1 172 ? -3.115 11.560 14.296 1.00 91.50 172 ASN A CA 1
ATOM 1330 C C . ASN A 1 172 ? -4.108 10.455 14.616 1.00 91.50 172 ASN A C 1
ATOM 1332 O O . ASN A 1 172 ? -4.332 9.560 13.805 1.00 91.50 172 ASN A O 1
ATOM 1336 N N . SER A 1 173 ? -4.756 10.545 15.769 1.00 93.00 173 SER A N 1
ATOM 1337 C CA . SER A 1 173 ? -5.810 9.630 16.171 1.00 93.00 173 SER A CA 1
ATOM 1338 C C . SER A 1 173 ? -7.018 10.375 16.722 1.00 93.00 173 SER A C 1
ATOM 1340 O O . SER A 1 173 ? -6.902 11.375 17.433 1.00 93.00 173 SER A O 1
ATOM 1342 N N . ARG A 1 174 ? -8.203 9.882 16.372 1.00 93.62 174 ARG A N 1
ATOM 1343 C CA . ARG A 1 174 ? -9.493 10.318 16.902 1.00 93.62 174 ARG A CA 1
ATOM 1344 C C . ARG A 1 174 ? -10.220 9.087 17.401 1.00 93.62 174 ARG A C 1
ATOM 1346 O O . ARG A 1 174 ? -10.385 8.119 16.665 1.00 93.62 174 ARG A O 1
ATOM 1353 N N . LYS A 1 175 ? -10.627 9.122 18.656 1.00 94.06 175 LYS A N 1
ATOM 1354 C CA . LYS A 1 175 ? -11.188 8.000 19.394 1.00 94.06 175 LYS A CA 1
ATOM 1355 C C . LYS A 1 175 ? -12.515 8.454 19.971 1.00 94.06 175 LYS A C 1
ATOM 1357 O O . LYS A 1 175 ? -12.603 9.516 20.586 1.00 94.06 175 LYS A O 1
ATOM 1362 N N . PHE A 1 176 ? -13.541 7.652 19.765 1.00 94.81 176 PHE A N 1
ATOM 1363 C CA . PHE A 1 176 ? -14.872 7.882 20.296 1.00 94.81 176 PHE A C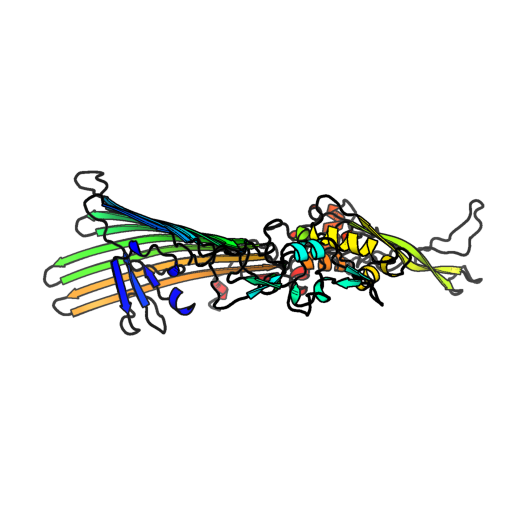A 1
ATOM 1364 C C . PHE A 1 176 ? -15.348 6.611 20.972 1.00 94.81 176 PHE A C 1
ATOM 1366 O O . PHE A 1 176 ? -15.263 5.531 20.398 1.00 94.81 176 PHE A O 1
ATOM 1373 N N . PHE A 1 177 ? -15.871 6.747 22.176 1.00 95.88 177 PHE A N 1
ATOM 1374 C CA . PHE A 1 177 ? -16.621 5.718 22.862 1.00 95.88 177 PHE A CA 1
ATOM 1375 C C . PHE A 1 177 ? -17.932 6.326 23.339 1.00 95.88 177 PHE A C 1
ATOM 1377 O O . PHE A 1 177 ? -17.954 7.403 23.925 1.00 95.88 177 PHE A O 1
ATOM 1384 N N . GLY A 1 178 ? -19.032 5.634 23.097 1.00 94.69 178 GLY A N 1
ATOM 1385 C CA . GLY A 1 178 ? -20.350 6.045 23.538 1.00 94.69 178 GLY A CA 1
ATOM 1386 C C . GLY A 1 178 ? -21.142 4.835 23.984 1.00 94.69 178 GLY A C 1
ATOM 1387 O O . GLY A 1 178 ? -21.118 3.802 23.323 1.00 94.69 178 GLY A O 1
ATOM 1388 N N . LYS A 1 179 ? -21.878 4.956 25.083 1.00 95.75 179 LYS A N 1
ATOM 1389 C CA . LYS A 1 179 ? -22.888 3.973 25.469 1.00 95.75 179 LYS A CA 1
ATOM 1390 C C . LYS A 1 179 ? -24.122 4.646 26.038 1.00 95.75 179 LYS A C 1
ATOM 1392 O O . LYS A 1 179 ? -24.025 5.675 26.706 1.00 95.75 179 LYS A O 1
ATOM 1397 N N . ILE A 1 180 ? -25.272 4.030 25.801 1.00 94.81 180 ILE A N 1
ATOM 1398 C CA . ILE A 1 180 ? -26.559 4.411 26.371 1.00 94.81 180 ILE A CA 1
ATOM 1399 C C . ILE A 1 180 ? -27.141 3.181 27.057 1.00 94.81 180 ILE A C 1
ATOM 1401 O O . ILE A 1 180 ? -27.225 2.111 26.457 1.00 94.81 180 ILE A O 1
ATOM 1405 N N . ILE A 1 181 ? -27.533 3.341 28.316 1.00 94.81 181 ILE A N 1
ATOM 1406 C CA . ILE A 1 181 ? -28.172 2.321 29.140 1.00 94.81 181 ILE A CA 1
ATOM 1407 C C . ILE A 1 181 ? -29.647 2.685 29.272 1.00 94.81 181 ILE A C 1
ATOM 1409 O O . ILE A 1 181 ? -30.001 3.741 29.797 1.00 94.81 181 ILE A O 1
ATOM 1413 N N . PHE A 1 182 ? -30.505 1.785 28.814 1.00 93.19 182 PHE A N 1
ATOM 1414 C CA . PHE A 1 182 ? -31.952 1.865 28.904 1.00 93.19 182 PHE A CA 1
ATOM 1415 C C . PHE A 1 182 ? -32.446 0.972 30.047 1.00 93.19 182 PHE A C 1
ATOM 1417 O O . PHE A 1 182 ? -32.525 -0.249 29.872 1.00 93.19 182 PHE A O 1
ATOM 1424 N N . PRO A 1 183 ? -32.799 1.546 31.209 1.00 90.88 183 PRO A N 1
ATOM 1425 C CA . PRO A 1 183 ? -33.479 0.808 32.263 1.00 90.88 183 PRO A CA 1
ATOM 1426 C C . PRO A 1 183 ? -34.944 0.611 31.856 1.00 90.88 183 PRO A C 1
ATOM 1428 O O . PRO A 1 183 ? -35.798 1.456 32.119 1.00 90.88 183 PRO A O 1
ATOM 1431 N N . ILE A 1 184 ? -35.237 -0.488 31.157 1.00 88.25 184 ILE A N 1
ATOM 1432 C CA . ILE A 1 184 ? -36.590 -0.796 30.661 1.00 88.25 184 ILE A CA 1
ATOM 1433 C C . ILE A 1 184 ? -37.558 -0.980 31.837 1.00 88.25 184 ILE A C 1
ATOM 1435 O O . ILE A 1 184 ? -38.705 -0.539 31.795 1.00 88.25 184 ILE A O 1
ATOM 1439 N N . ASN A 1 185 ? -37.090 -1.633 32.901 1.00 84.44 185 ASN A N 1
ATOM 1440 C CA . ASN A 1 185 ? -37.793 -1.795 34.169 1.00 84.44 185 ASN A CA 1
ATOM 1441 C C . ASN A 1 185 ? -36.768 -1.987 35.305 1.00 84.44 185 ASN A C 1
ATOM 1443 O O . ASN A 1 185 ? -35.565 -1.996 35.061 1.00 84.44 185 ASN A O 1
ATOM 1447 N N . LYS A 1 186 ? -37.229 -2.176 36.551 1.00 83.44 186 LYS A N 1
ATOM 1448 C CA . LYS A 1 186 ? -36.348 -2.358 37.728 1.00 83.44 186 LYS A CA 1
ATOM 1449 C C . LYS A 1 186 ? -35.370 -3.537 37.610 1.00 83.44 186 LYS A C 1
ATOM 1451 O O . LYS A 1 186 ? -34.388 -3.586 38.345 1.00 83.44 186 LYS A O 1
ATOM 1456 N N . ASN A 1 187 ? -35.651 -4.474 36.711 1.00 88.56 187 ASN A N 1
ATOM 1457 C CA . ASN A 1 187 ? -34.957 -5.743 36.609 1.00 88.56 187 ASN A CA 1
ATOM 1458 C C . ASN A 1 187 ? -34.223 -5.919 35.278 1.00 88.56 187 ASN A C 1
ATOM 1460 O O . ASN A 1 187 ? -33.521 -6.909 35.152 1.00 88.56 187 ASN A O 1
ATOM 1464 N N . THR A 1 188 ? -34.395 -5.026 34.296 1.00 91.31 188 THR A N 1
ATOM 1465 C CA . THR A 1 188 ? -33.919 -5.219 32.917 1.00 91.31 188 THR A CA 1
ATOM 1466 C C . THR A 1 188 ? -33.245 -3.959 32.400 1.00 91.31 188 THR A C 1
ATOM 1468 O O . THR A 1 188 ? -33.887 -2.911 32.293 1.00 91.31 188 THR A O 1
ATOM 1471 N N . ASN A 1 189 ? -31.982 -4.096 32.007 1.00 93.00 189 ASN A N 1
ATOM 1472 C CA . ASN A 1 189 ? -31.192 -3.055 31.372 1.00 93.00 189 ASN A CA 1
ATOM 1473 C C . ASN A 1 189 ? -30.786 -3.496 29.968 1.00 93.00 189 ASN A C 1
ATOM 1475 O O . ASN A 1 189 ? -30.298 -4.608 29.769 1.00 93.00 189 ASN A O 1
ATOM 1479 N N . ILE A 1 190 ? -30.943 -2.594 29.004 1.00 94.88 190 ILE A N 1
ATOM 1480 C CA . ILE A 1 190 ? -30.404 -2.759 27.656 1.00 94.88 190 ILE A CA 1
ATOM 1481 C C . ILE A 1 190 ? -29.338 -1.692 27.453 1.00 94.88 190 ILE A C 1
ATOM 1483 O O . ILE A 1 190 ? -29.624 -0.507 27.572 1.00 94.88 190 ILE A O 1
ATOM 1487 N N . THR A 1 191 ? -28.112 -2.097 27.148 1.00 95.62 191 THR A N 1
ATOM 1488 C CA . THR A 1 191 ? -27.016 -1.187 26.817 1.00 95.62 191 THR A CA 1
ATOM 1489 C C . THR A 1 191 ? -26.715 -1.283 25.335 1.00 95.62 191 THR A C 1
ATOM 1491 O O . THR A 1 191 ? -26.483 -2.372 24.819 1.00 95.62 191 THR A O 1
ATOM 1494 N N . ILE A 1 192 ? -26.688 -0.141 24.661 1.00 96.69 192 ILE A N 1
ATOM 1495 C CA . ILE A 1 192 ? -26.187 -0.016 23.294 1.00 96.69 192 ILE A CA 1
ATOM 1496 C C . ILE A 1 192 ? -24.921 0.815 23.372 1.00 96.69 192 ILE A C 1
ATOM 1498 O O . ILE A 1 192 ? -24.926 1.873 24.003 1.00 96.69 192 ILE A O 1
ATOM 1502 N N . GLY A 1 193 ? -23.850 0.361 22.737 1.00 95.81 193 GLY A N 1
ATOM 1503 C CA . GLY A 1 193 ? -22.625 1.135 22.688 1.00 95.81 193 GLY A CA 1
ATOM 1504 C C . GLY A 1 193 ? -21.879 1.026 21.375 1.00 95.81 193 GLY A C 1
ATOM 1505 O O . GLY A 1 193 ? -22.075 0.112 20.575 1.00 95.81 193 GLY A O 1
ATOM 1506 N N . ASN A 1 194 ? -21.023 2.014 21.172 1.00 96.31 194 ASN A N 1
ATOM 1507 C CA . ASN A 1 194 ? -20.116 2.120 20.055 1.00 96.31 194 ASN A CA 1
ATOM 1508 C C . ASN A 1 194 ? -18.730 2.519 20.568 1.00 96.31 194 ASN A C 1
ATOM 1510 O O . ASN A 1 194 ? -18.594 3.338 21.477 1.00 96.31 194 ASN A O 1
ATOM 1514 N N . TYR A 1 195 ? -17.703 1.941 19.968 1.00 95.56 195 TYR A N 1
ATOM 1515 C CA . TYR A 1 195 ? -16.326 2.377 20.096 1.00 95.56 195 TYR A CA 1
ATOM 1516 C C . TYR A 1 195 ? -15.737 2.482 18.697 1.00 95.56 195 TYR A C 1
ATOM 1518 O O . TYR A 1 195 ? -15.833 1.537 17.918 1.00 95.56 195 TYR A O 1
ATOM 1526 N N . SER A 1 196 ? -15.129 3.613 18.364 1.00 95.94 196 SER A N 1
ATOM 1527 C CA . SER A 1 196 ? -14.483 3.803 17.075 1.00 95.94 196 SER A CA 1
ATOM 1528 C C . SER A 1 196 ? -13.162 4.533 17.202 1.00 95.94 196 SER A C 1
ATOM 1530 O O . SER A 1 196 ? -13.061 5.510 17.948 1.00 95.94 196 SER A O 1
ATOM 1532 N N . THR A 1 197 ? -12.179 4.103 16.423 1.00 95.75 197 THR A N 1
ATOM 1533 C CA . THR A 1 197 ? -10.889 4.771 16.292 1.00 95.75 197 THR A CA 1
ATOM 1534 C C . THR A 1 197 ? -10.608 5.055 14.827 1.00 95.75 197 THR A C 1
ATOM 1536 O O . THR A 1 197 ? -10.867 4.241 13.945 1.00 95.75 197 THR A O 1
ATOM 1539 N N . LEU A 1 198 ? -10.086 6.244 14.570 1.00 96.38 198 LEU A N 1
ATOM 1540 C CA . LEU A 1 198 ? -9.567 6.656 13.279 1.00 96.38 198 LEU A CA 1
ATOM 1541 C C . LEU A 1 198 ? -8.131 7.085 13.504 1.00 96.38 198 LEU A C 1
ATOM 1543 O O . LEU A 1 198 ? -7.902 7.998 14.300 1.00 96.38 198 LEU A O 1
ATOM 1547 N N . LYS A 1 199 ? -7.186 6.464 12.807 1.00 95.50 199 LYS A N 1
ATOM 1548 C CA . LYS A 1 199 ? -5.800 6.913 12.780 1.00 95.50 199 LYS A CA 1
ATOM 1549 C C . LYS A 1 199 ? -5.323 7.145 11.366 1.00 95.50 199 LYS A C 1
ATOM 1551 O O . LYS A 1 199 ? -5.709 6.438 10.438 1.00 95.50 199 LYS A O 1
ATOM 1556 N N . ASN A 1 200 ? -4.458 8.129 11.216 1.00 96.00 200 ASN A N 1
ATOM 1557 C CA . ASN A 1 200 ? -3.693 8.312 10.002 1.00 96.00 200 ASN A CA 1
ATOM 1558 C C . ASN A 1 200 ? -2.337 8.929 10.316 1.00 96.00 200 ASN A C 1
ATOM 1560 O O . ASN A 1 200 ? -2.140 9.523 11.377 1.00 96.00 200 ASN A O 1
ATOM 1564 N N . GLY A 1 201 ? -1.419 8.807 9.373 1.00 94.00 201 GLY A N 1
ATOM 1565 C CA . GLY A 1 201 ? -0.136 9.473 9.461 1.00 94.00 201 GLY A CA 1
ATOM 1566 C C . GLY A 1 201 ? 0.903 8.815 8.582 1.00 94.00 201 GLY A C 1
ATOM 1567 O O . GLY A 1 201 ? 0.559 8.246 7.547 1.00 94.00 201 GLY A O 1
ATOM 1568 N N . LYS A 1 202 ? 2.159 8.894 9.013 1.00 91.62 202 LYS A N 1
ATOM 1569 C CA . LYS A 1 202 ? 3.324 8.437 8.257 1.00 91.62 202 LYS A CA 1
ATOM 1570 C C . LYS A 1 202 ? 4.033 7.294 8.964 1.00 91.62 202 LYS A C 1
ATOM 1572 O O . LYS A 1 202 ? 4.334 7.405 10.153 1.00 91.62 202 LYS A O 1
ATOM 1577 N N . LEU A 1 203 ? 4.321 6.219 8.228 1.00 91.56 203 LEU A N 1
ATOM 1578 C CA . LEU A 1 203 ? 5.105 5.094 8.742 1.00 91.56 203 LEU A CA 1
ATOM 1579 C C . LEU A 1 203 ? 6.573 5.245 8.340 1.00 91.56 203 LEU A C 1
ATOM 1581 O O . LEU A 1 203 ? 6.865 5.290 7.146 1.00 91.56 203 LEU A O 1
ATOM 1585 N N . PRO A 1 204 ? 7.513 5.285 9.293 1.00 89.31 204 PRO A N 1
ATOM 1586 C CA . PRO A 1 204 ? 8.918 5.357 8.953 1.00 89.31 204 PRO A CA 1
ATOM 1587 C C . PRO A 1 204 ? 9.415 4.040 8.365 1.00 89.31 204 PRO A C 1
ATOM 1589 O O . PRO A 1 204 ? 9.258 2.975 8.961 1.00 89.31 204 PRO A O 1
ATOM 1592 N N . ILE A 1 205 ? 10.053 4.134 7.202 1.00 90.88 205 ILE A N 1
ATOM 1593 C CA . ILE A 1 205 ? 10.725 3.011 6.548 1.00 90.88 205 ILE A CA 1
ATOM 1594 C C . ILE A 1 205 ? 12.206 3.085 6.874 1.00 90.88 205 ILE A C 1
ATOM 1596 O O . ILE A 1 205 ? 12.811 4.151 6.755 1.00 90.88 205 ILE A O 1
ATOM 1600 N N . TYR A 1 206 ? 12.785 1.957 7.287 1.00 89.50 206 TYR A N 1
ATOM 1601 C CA . TYR A 1 206 ? 14.183 1.894 7.700 1.00 89.50 206 TYR A CA 1
ATOM 1602 C C . TYR A 1 206 ? 15.104 2.429 6.601 1.00 89.50 206 TYR A C 1
ATOM 1604 O O . TYR A 1 206 ? 15.870 3.355 6.844 1.00 89.50 206 TYR A O 1
ATOM 1612 N N . GLU A 1 207 ? 14.935 1.953 5.372 1.00 92.19 207 GLU A N 1
ATOM 1613 C CA . GLU A 1 207 ? 15.734 2.336 4.205 1.00 92.19 207 GLU A CA 1
ATOM 1614 C C . GLU A 1 207 ? 15.615 3.821 3.838 1.00 92.19 207 GLU A C 1
ATOM 1616 O O . GLU A 1 207 ? 16.485 4.366 3.160 1.00 92.19 207 GLU A O 1
ATOM 1621 N N . ASN A 1 208 ? 14.576 4.508 4.318 1.00 92.06 208 ASN A N 1
ATOM 1622 C CA . ASN A 1 208 ? 14.367 5.931 4.075 1.00 92.06 208 ASN A CA 1
ATOM 1623 C C . ASN A 1 208 ? 14.982 6.836 5.151 1.00 92.06 208 ASN A C 1
ATOM 1625 O O . ASN A 1 208 ? 15.126 8.038 4.918 1.00 92.06 208 ASN A O 1
ATOM 1629 N N . LEU A 1 209 ? 15.350 6.300 6.321 1.00 87.00 209 LEU A N 1
ATOM 1630 C CA . LEU A 1 209 ? 15.692 7.108 7.499 1.00 87.00 209 LEU A CA 1
ATOM 1631 C C . LEU A 1 209 ? 16.850 8.086 7.261 1.00 87.00 209 LEU A C 1
ATOM 1633 O O . LEU A 1 209 ? 16.832 9.191 7.802 1.00 87.00 209 LEU A O 1
ATOM 1637 N N . LEU A 1 210 ? 17.853 7.685 6.475 1.00 87.00 210 LEU A N 1
ATOM 1638 C CA . LEU A 1 210 ? 19.080 8.461 6.302 1.00 87.00 210 LEU A CA 1
ATOM 1639 C C . LEU A 1 210 ? 18.887 9.678 5.385 1.00 87.00 210 LEU A C 1
ATOM 1641 O O . LEU A 1 210 ? 19.412 10.754 5.685 1.00 87.00 210 LEU A O 1
ATOM 1645 N N . MET A 1 211 ? 18.163 9.505 4.273 1.00 89.44 211 MET A N 1
ATOM 1646 C CA . MET A 1 211 ? 18.128 10.496 3.190 1.00 89.44 211 MET A CA 1
ATOM 1647 C C . MET A 1 211 ? 16.865 10.503 2.316 1.00 89.44 211 MET A C 1
ATOM 1649 O O . MET A 1 211 ? 16.845 11.247 1.347 1.00 89.44 211 MET A O 1
ATOM 1653 N N . ASN A 1 212 ? 15.824 9.721 2.630 1.00 92.12 212 ASN A N 1
ATOM 1654 C CA . ASN A 1 212 ? 14.605 9.621 1.807 1.00 92.12 212 ASN A CA 1
ATOM 1655 C C . ASN A 1 212 ? 13.310 9.646 2.650 1.00 92.12 212 ASN A C 1
ATOM 1657 O O . ASN A 1 212 ? 12.269 9.105 2.284 1.00 92.12 212 ASN A O 1
ATOM 1661 N N . TRP A 1 213 ? 13.371 10.251 3.834 1.00 88.38 213 TRP A N 1
ATOM 1662 C CA . TRP A 1 213 ? 12.311 10.197 4.843 1.00 88.38 213 TRP A CA 1
ATOM 1663 C C . TRP A 1 213 ? 10.990 10.841 4.391 1.00 88.38 213 TRP A C 1
ATOM 1665 O O . TRP A 1 213 ? 9.928 10.455 4.874 1.00 88.38 213 TRP A O 1
ATOM 1675 N N . TRP A 1 214 ? 11.000 11.804 3.461 1.00 89.06 214 TRP A N 1
ATOM 1676 C CA . TRP A 1 214 ? 9.761 12.451 2.993 1.00 89.06 214 TRP A CA 1
ATOM 1677 C C . TRP A 1 214 ? 8.885 11.501 2.165 1.00 89.06 214 TRP A C 1
ATOM 1679 O O . TRP A 1 214 ? 7.667 11.667 2.139 1.00 89.06 214 TRP A O 1
ATOM 1689 N N . ASN A 1 215 ? 9.488 10.455 1.594 1.00 91.75 215 ASN A N 1
ATOM 1690 C CA . ASN A 1 215 ? 8.817 9.393 0.848 1.00 91.75 215 ASN A CA 1
ATOM 1691 C C . ASN A 1 215 ? 8.319 8.239 1.733 1.00 91.75 215 ASN A C 1
ATOM 1693 O O . ASN A 1 215 ? 7.941 7.182 1.228 1.00 91.75 215 ASN A O 1
ATOM 1697 N N . ASN A 1 216 ? 8.300 8.415 3.059 1.00 93.31 216 ASN A N 1
ATOM 1698 C CA . ASN A 1 216 ? 7.609 7.490 3.954 1.00 93.31 216 ASN A CA 1
ATOM 1699 C C . ASN A 1 216 ? 6.118 7.371 3.564 1.00 93.31 216 ASN A C 1
ATOM 1701 O O . ASN A 1 216 ? 5.472 8.401 3.318 1.00 93.31 216 ASN A O 1
ATOM 1705 N N . PRO A 1 217 ? 5.559 6.147 3.519 1.00 96.06 217 PRO A N 1
ATOM 1706 C CA . PRO A 1 217 ? 4.181 5.917 3.120 1.00 96.06 217 PRO A CA 1
ATOM 1707 C C . PRO A 1 217 ? 3.182 6.467 4.126 1.00 96.06 217 PRO A C 1
ATOM 1709 O O . PRO A 1 217 ? 3.459 6.593 5.325 1.00 96.06 217 PRO A O 1
ATOM 1712 N N . ASP A 1 218 ? 1.982 6.722 3.619 1.00 96.19 218 ASP A N 1
ATOM 1713 C CA . ASP A 1 218 ? 0.837 7.012 4.462 1.00 96.19 218 ASP A CA 1
ATOM 1714 C C . ASP A 1 218 ? 0.237 5.711 4.979 1.00 96.19 218 ASP A C 1
ATOM 1716 O O . ASP A 1 218 ? 0.164 4.710 4.263 1.00 96.19 218 ASP A O 1
ATOM 1720 N N . PHE A 1 219 ? -0.271 5.756 6.205 1.00 96.75 219 PHE A N 1
ATOM 1721 C CA . PHE A 1 219 ? -1.170 4.730 6.707 1.00 96.75 219 PHE A CA 1
ATOM 1722 C C . PHE A 1 219 ? -2.502 5.332 7.144 1.00 96.75 219 PHE A C 1
ATOM 1724 O O . PHE A 1 219 ? -2.580 6.482 7.592 1.00 96.75 219 PHE A O 1
ATOM 1731 N N . LYS A 1 220 ? -3.565 4.541 7.010 1.00 97.38 220 LYS A N 1
ATOM 1732 C CA . LYS A 1 220 ? -4.922 4.876 7.448 1.00 97.38 220 LYS A CA 1
ATOM 1733 C C . LYS A 1 220 ? -5.533 3.659 8.114 1.00 97.38 220 LYS A C 1
ATOM 1735 O O . LYS A 1 220 ? -5.729 2.641 7.461 1.00 97.38 220 LYS A O 1
ATOM 1740 N N . GLU A 1 221 ? -5.888 3.802 9.380 1.00 96.81 221 GLU A N 1
ATOM 1741 C CA . GLU A 1 221 ? -6.489 2.760 10.201 1.00 96.81 221 GLU A CA 1
ATOM 1742 C C . GLU A 1 221 ? -7.865 3.220 10.694 1.00 96.81 221 GLU A C 1
ATOM 1744 O O . GLU A 1 221 ? -8.034 4.346 11.167 1.00 96.81 221 GLU A O 1
ATOM 1749 N N . ASN A 1 222 ? -8.866 2.357 10.569 1.00 96.50 222 ASN A N 1
ATOM 1750 C CA . ASN A 1 222 ? -10.217 2.595 11.056 1.00 96.50 222 ASN A CA 1
ATOM 1751 C C . ASN A 1 222 ? -10.721 1.346 11.766 1.00 96.50 222 ASN A C 1
ATOM 1753 O O . ASN A 1 222 ? -10.720 0.262 11.184 1.00 96.50 222 ASN A O 1
ATOM 1757 N N . TYR A 1 223 ? -11.208 1.518 12.986 1.00 96.56 223 TYR A N 1
ATOM 1758 C CA . TYR A 1 223 ? -11.887 0.482 13.740 1.00 96.56 223 TYR A CA 1
ATOM 1759 C C . TYR A 1 223 ? -13.221 0.992 14.246 1.00 96.56 223 TYR A C 1
ATOM 1761 O O . TYR A 1 223 ? -13.331 2.111 14.741 1.00 96.56 223 TYR A O 1
ATOM 1769 N N . ASN A 1 224 ? -14.243 0.155 14.149 1.00 96.62 224 ASN A N 1
ATOM 1770 C CA . ASN A 1 224 ? -15.568 0.432 14.669 1.00 96.62 224 ASN A CA 1
ATOM 1771 C C . ASN A 1 224 ? -16.116 -0.838 15.314 1.00 96.62 224 ASN A C 1
ATOM 1773 O O . ASN A 1 224 ? -16.159 -1.879 14.673 1.00 96.62 224 ASN A O 1
ATOM 1777 N N . LEU A 1 225 ? -16.534 -0.750 16.568 1.00 95.88 225 LEU A N 1
ATOM 1778 C CA . LEU A 1 225 ? -17.167 -1.803 17.345 1.00 95.88 225 LEU A CA 1
ATOM 1779 C C . LEU A 1 225 ? -18.532 -1.293 17.787 1.00 95.88 225 LEU A C 1
ATOM 1781 O O . LEU A 1 225 ? -18.612 -0.334 18.549 1.00 95.88 225 LEU A O 1
ATOM 1785 N N . ASN A 1 226 ? -19.593 -1.963 17.358 1.00 97.12 226 ASN A N 1
ATOM 1786 C CA . ASN A 1 226 ? -20.938 -1.760 17.885 1.00 97.12 226 ASN A CA 1
ATOM 1787 C C . ASN A 1 226 ? -21.300 -2.941 18.762 1.00 97.12 226 ASN A C 1
ATOM 1789 O O . ASN A 1 226 ? -20.998 -4.085 18.417 1.00 97.12 226 ASN A O 1
ATOM 1793 N N . TYR A 1 227 ? -21.971 -2.675 19.872 1.00 95.81 227 TYR A N 1
ATOM 1794 C CA . TYR A 1 227 ? -22.414 -3.728 20.760 1.00 95.81 227 TYR A CA 1
ATOM 1795 C C . TYR A 1 227 ? -23.781 -3.444 21.369 1.00 95.81 227 TYR A C 1
ATOM 1797 O O . TYR A 1 227 ? -24.195 -2.300 21.566 1.00 95.81 227 TYR A O 1
ATOM 1805 N N . LEU A 1 228 ? -24.459 -4.536 21.685 1.00 96.56 228 LEU A N 1
ATOM 1806 C CA . LEU A 1 228 ? -25.709 -4.604 22.409 1.00 96.56 228 LEU A CA 1
ATOM 1807 C C . LEU A 1 228 ? -25.499 -5.547 23.588 1.00 96.56 228 LEU A C 1
ATOM 1809 O O . LEU A 1 228 ? -24.970 -6.644 23.430 1.00 96.56 228 LEU A O 1
ATOM 1813 N N . LYS A 1 229 ? -25.948 -5.131 24.762 1.00 94.81 229 LYS A N 1
ATOM 1814 C CA . LYS A 1 229 ? -25.900 -5.929 25.977 1.00 94.81 229 LYS A CA 1
ATOM 1815 C C . LYS A 1 229 ? -27.254 -5.900 26.662 1.00 94.81 229 LYS A C 1
ATOM 1817 O O . LYS A 1 229 ? -27.827 -4.830 26.850 1.00 94.81 229 LYS A O 1
ATOM 1822 N N . ILE A 1 230 ? -27.758 -7.066 27.034 1.00 95.06 230 ILE A N 1
ATOM 1823 C CA . ILE A 1 230 ? -29.030 -7.232 27.735 1.00 95.06 230 ILE A CA 1
ATOM 1824 C C . ILE A 1 230 ? -28.729 -7.891 29.070 1.00 95.06 230 ILE A C 1
ATOM 1826 O O . ILE A 1 230 ? -28.229 -9.010 29.107 1.00 95.06 230 ILE A O 1
ATOM 1830 N N . GLU A 1 231 ? -29.050 -7.203 30.158 1.00 93.31 231 GLU A N 1
ATOM 1831 C CA . GLU A 1 231 ? -28.907 -7.710 31.519 1.00 93.31 231 GLU A CA 1
ATOM 1832 C C . GLU A 1 231 ? -30.283 -7.750 32.171 1.00 93.31 231 GLU A C 1
ATOM 1834 O O . GLU A 1 231 ? -30.950 -6.717 32.272 1.00 93.31 231 GLU A O 1
ATOM 1839 N N . GLN A 1 232 ? -30.709 -8.924 32.634 1.00 93.06 232 GLN A N 1
ATOM 1840 C CA . GLN A 1 232 ? -31.973 -9.055 33.349 1.00 93.06 232 GLN A CA 1
ATOM 1841 C C . GLN A 1 232 ? -31.844 -9.930 34.596 1.00 93.06 232 GLN A C 1
ATOM 1843 O O . GLN A 1 232 ? -31.329 -11.046 34.558 1.00 93.06 232 GLN A O 1
ATOM 1848 N N . ASN A 1 233 ? -32.399 -9.429 35.697 1.00 91.25 233 ASN A N 1
ATOM 1849 C CA . ASN A 1 233 ? -32.620 -10.165 36.935 1.00 91.25 233 ASN A CA 1
ATOM 1850 C C . ASN A 1 233 ? -34.048 -10.732 36.912 1.00 91.25 233 ASN A C 1
ATOM 1852 O O . ASN A 1 233 ? -35.012 -10.021 37.202 1.00 91.25 233 ASN A O 1
ATOM 1856 N N . ILE A 1 234 ? -34.201 -12.002 36.538 1.00 86.50 234 ILE A N 1
ATOM 1857 C CA . ILE A 1 234 ? -35.518 -12.646 36.412 1.00 86.50 234 ILE A CA 1
ATOM 1858 C C . ILE A 1 234 ? -36.163 -12.779 37.794 1.00 86.50 234 ILE A C 1
ATOM 1860 O O . ILE A 1 234 ? -37.308 -12.378 37.995 1.00 86.50 234 ILE A O 1
ATOM 1864 N N . ILE A 1 235 ? -35.408 -13.312 38.754 1.00 83.25 235 ILE A N 1
ATOM 1865 C CA . ILE A 1 235 ? -35.848 -13.501 40.136 1.00 83.25 235 ILE A CA 1
ATOM 1866 C C . ILE A 1 235 ? -34.811 -12.853 41.033 1.00 83.25 235 ILE A C 1
ATOM 1868 O O . ILE A 1 235 ? -33.625 -13.106 40.872 1.00 83.25 235 ILE A O 1
ATOM 1872 N N . ASN A 1 236 ? -35.262 -12.039 41.981 1.00 81.38 236 ASN A N 1
ATOM 1873 C CA . ASN A 1 236 ? -34.399 -11.411 42.970 1.00 81.38 236 ASN A CA 1
ATOM 1874 C C . ASN A 1 236 ? -35.045 -11.551 44.353 1.00 81.38 236 ASN A C 1
ATOM 1876 O O . ASN A 1 236 ? -35.808 -10.685 44.778 1.00 81.38 236 ASN A O 1
ATOM 1880 N N . SER A 1 237 ? -34.794 -12.681 45.012 1.00 82.94 237 SER A N 1
ATOM 1881 C CA . SER A 1 237 ? -35.260 -12.983 46.371 1.00 82.94 237 SER A CA 1
ATOM 1882 C C . SER A 1 237 ? -34.072 -13.303 47.282 1.00 82.94 237 SER A C 1
ATOM 1884 O O . SER A 1 237 ? -33.007 -13.664 46.786 1.00 82.94 237 SER A O 1
ATOM 1886 N N . GLU A 1 238 ? -34.246 -13.206 48.604 1.00 77.56 238 GLU A N 1
ATOM 1887 C CA . GLU A 1 238 ? -33.149 -13.377 49.580 1.00 77.56 238 GLU A CA 1
ATOM 1888 C C . GLU A 1 238 ? -32.376 -14.696 49.432 1.00 77.56 238 GLU A C 1
ATOM 1890 O O . GLU A 1 238 ? -31.169 -14.723 49.639 1.00 77.56 238 GLU A O 1
ATOM 1895 N N . ASN A 1 239 ? -33.053 -15.783 49.047 1.00 84.12 239 ASN A N 1
ATOM 1896 C CA . ASN A 1 239 ? -32.446 -17.113 48.939 1.00 84.12 239 ASN A CA 1
ATOM 1897 C C . ASN A 1 239 ? -32.343 -17.635 47.503 1.00 84.12 239 ASN A C 1
ATOM 1899 O O . ASN A 1 239 ? -31.807 -18.727 47.305 1.00 84.12 239 ASN A O 1
ATOM 1903 N N . PHE A 1 240 ? -32.879 -16.909 46.520 1.00 85.94 240 PHE A N 1
ATOM 1904 C CA . PHE A 1 240 ? -32.879 -17.338 45.127 1.00 85.94 240 PHE A CA 1
ATOM 1905 C C . PHE A 1 240 ? -32.786 -16.146 44.176 1.00 85.94 240 PHE A C 1
ATOM 1907 O O . PHE A 1 240 ? -33.668 -15.279 44.164 1.00 85.94 240 PHE A O 1
ATOM 1914 N N . ASN A 1 241 ? -31.721 -16.113 43.378 1.00 87.62 241 ASN A N 1
ATOM 1915 C CA . ASN A 1 241 ? -31.469 -15.080 42.382 1.00 87.62 241 ASN A CA 1
ATOM 1916 C C . ASN A 1 241 ? -31.160 -15.732 41.035 1.00 87.62 241 ASN A C 1
ATOM 1918 O O . ASN A 1 241 ? -30.327 -16.633 40.972 1.00 87.62 241 ASN A O 1
ATOM 1922 N N . ILE A 1 242 ? -31.817 -15.272 39.973 1.00 89.00 242 ILE A N 1
ATOM 1923 C CA . ILE A 1 242 ? -31.497 -15.674 38.603 1.00 89.00 242 ILE A CA 1
ATOM 1924 C C . ILE A 1 242 ? -31.192 -14.417 37.805 1.00 89.00 242 ILE A C 1
ATOM 1926 O O . ILE A 1 242 ? -32.067 -13.562 37.628 1.00 89.00 242 ILE A O 1
ATOM 1930 N N . LYS A 1 243 ? -29.973 -14.347 37.272 1.00 91.31 243 LYS A N 1
ATOM 1931 C CA . LYS A 1 243 ? -29.531 -13.286 36.370 1.00 91.31 243 LYS A CA 1
ATOM 1932 C C . LYS A 1 243 ? -29.119 -13.885 35.041 1.00 91.31 243 LYS A C 1
ATOM 1934 O O . LYS A 1 243 ? -28.445 -14.911 35.015 1.00 91.31 243 LYS A O 1
ATOM 1939 N N . TYR A 1 244 ? -29.470 -13.222 33.950 1.00 90.56 244 TYR A N 1
ATOM 1940 C CA . TYR A 1 244 ? -28.892 -13.529 32.651 1.00 90.56 244 TYR A CA 1
ATOM 1941 C C . TYR A 1 244 ? -28.294 -12.280 32.011 1.00 90.56 244 TYR A C 1
ATOM 1943 O O . TYR A 1 244 ? -28.754 -11.156 32.231 1.00 90.56 244 TYR A O 1
ATOM 1951 N N . ASN A 1 245 ? -27.255 -12.502 31.215 1.00 90.75 245 ASN A N 1
ATOM 1952 C CA . ASN A 1 245 ? -26.549 -11.489 30.455 1.00 90.75 245 ASN A CA 1
ATOM 1953 C C . ASN A 1 245 ? -26.307 -12.021 29.041 1.00 90.75 245 ASN A C 1
ATOM 1955 O O . ASN A 1 245 ? -25.708 -13.082 28.885 1.00 90.75 245 ASN A O 1
ATOM 1959 N N . VAL A 1 246 ? -26.780 -11.294 28.032 1.00 92.50 246 VAL A N 1
ATOM 1960 C CA . VAL A 1 246 ? -26.509 -11.591 26.623 1.00 92.50 246 VAL A CA 1
ATOM 1961 C C . VAL A 1 246 ? -25.777 -10.412 26.006 1.00 92.50 246 VAL A C 1
ATOM 1963 O O . VAL A 1 246 ? -26.262 -9.282 26.081 1.00 92.50 246 VAL A O 1
ATOM 1966 N N . ASN A 1 247 ? -24.645 -10.680 25.362 1.00 92.81 247 ASN A N 1
ATOM 1967 C CA . ASN A 1 247 ? -23.884 -9.691 24.611 1.00 92.81 247 ASN A CA 1
ATOM 1968 C C . ASN A 1 247 ? -23.891 -10.059 23.132 1.00 92.81 247 ASN A C 1
ATOM 1970 O O . ASN A 1 247 ? -23.706 -11.216 22.765 1.00 92.81 247 ASN A O 1
ATOM 1974 N N . PHE A 1 248 ? -24.064 -9.054 22.291 1.00 95.00 248 PHE A N 1
ATOM 1975 C CA . PHE A 1 248 ? -23.862 -9.127 20.856 1.00 95.00 248 PHE A CA 1
ATOM 1976 C C . PHE A 1 248 ? -22.914 -8.003 20.467 1.00 95.00 248 PHE A C 1
ATOM 1978 O O . PHE A 1 248 ? -23.116 -6.859 20.878 1.00 95.00 248 PHE A O 1
ATOM 1985 N N . SER A 1 249 ? -21.907 -8.289 19.654 1.00 95.31 249 SER A N 1
ATOM 1986 C CA . SER A 1 249 ? -21.099 -7.242 19.052 1.00 95.31 249 SER A CA 1
ATOM 1987 C C . SER A 1 249 ? -20.681 -7.565 17.628 1.00 95.31 249 SER A C 1
ATOM 1989 O O . SER A 1 249 ? -20.556 -8.719 17.213 1.00 95.31 249 SER A O 1
ATOM 1991 N N . PHE A 1 250 ? -20.480 -6.493 16.873 1.00 95.88 250 PHE A N 1
ATOM 1992 C CA . PHE A 1 250 ? -19.895 -6.526 15.549 1.00 95.88 250 PHE A CA 1
ATOM 1993 C C . PHE A 1 250 ? -18.791 -5.482 15.487 1.00 95.88 250 PHE A C 1
ATOM 1995 O O . PHE A 1 250 ? -19.051 -4.298 15.734 1.00 95.88 250 PHE A O 1
ATOM 2002 N N . SER A 1 251 ? -17.579 -5.912 15.144 1.00 95.44 251 SER A N 1
ATOM 2003 C CA . SER A 1 251 ? -16.486 -5.002 14.842 1.00 95.44 251 SER A CA 1
ATOM 2004 C C . SER A 1 251 ? -16.010 -5.106 13.403 1.00 95.44 251 SER A C 1
ATOM 2006 O O . SER A 1 251 ? -16.050 -6.163 12.771 1.00 95.44 251 SER A O 1
ATOM 2008 N N . HIS A 1 252 ? -15.559 -3.964 12.900 1.00 95.75 252 HIS A N 1
ATOM 2009 C CA . HIS A 1 252 ? -14.954 -3.799 11.598 1.00 95.75 252 HIS A CA 1
ATOM 2010 C C . HIS A 1 252 ? -13.646 -3.029 11.748 1.00 95.75 252 HIS A C 1
ATOM 2012 O O . HIS A 1 252 ? -13.638 -1.926 12.289 1.00 95.75 252 HIS A O 1
ATOM 2018 N N . TYR A 1 253 ? -12.562 -3.608 11.249 1.00 95.88 253 TYR A N 1
ATOM 2019 C CA . TYR A 1 253 ? -11.238 -3.010 11.164 1.00 95.88 253 TYR A CA 1
ATOM 2020 C C . TYR A 1 253 ? -10.828 -2.909 9.697 1.00 95.88 253 TYR A C 1
ATOM 2022 O O . TYR A 1 253 ? -11.018 -3.863 8.941 1.00 95.88 253 TYR A O 1
ATOM 2030 N N . ASN A 1 254 ? -10.231 -1.789 9.303 1.00 96.94 254 ASN A N 1
ATOM 2031 C CA . ASN A 1 254 ? -9.534 -1.632 8.033 1.00 96.94 254 ASN A CA 1
ATOM 2032 C C . ASN A 1 254 ? -8.219 -0.893 8.257 1.00 96.94 254 ASN A C 1
ATOM 2034 O O . ASN A 1 254 ? -8.191 0.112 8.965 1.00 96.94 254 ASN A O 1
ATOM 2038 N N . ASN A 1 255 ? -7.174 -1.333 7.566 1.00 96.88 255 ASN A N 1
ATOM 2039 C CA . ASN A 1 255 ? -5.904 -0.627 7.488 1.00 96.88 255 ASN A CA 1
ATOM 2040 C C . ASN A 1 255 ? -5.414 -0.590 6.040 1.00 96.88 255 ASN A C 1
ATOM 2042 O O . ASN A 1 255 ? -5.550 -1.583 5.325 1.00 96.88 255 ASN A O 1
ATOM 2046 N N . VAL A 1 256 ? -4.864 0.543 5.613 1.00 98.00 256 VAL A N 1
ATOM 2047 C CA . VAL A 1 256 ? -4.259 0.742 4.290 1.00 98.00 256 VAL A CA 1
ATOM 2048 C C . VAL A 1 256 ? -2.908 1.415 4.475 1.00 98.00 256 VAL A C 1
ATOM 2050 O O . VAL A 1 256 ? -2.831 2.409 5.194 1.00 98.00 256 VAL A O 1
ATOM 2053 N N . ILE A 1 257 ? -1.879 0.889 3.812 1.00 97.75 257 ILE A N 1
ATOM 2054 C CA . ILE A 1 257 ? -0.552 1.495 3.685 1.00 97.75 257 ILE A CA 1
ATOM 2055 C C . ILE A 1 257 ? -0.297 1.710 2.197 1.00 97.75 257 ILE A C 1
ATOM 2057 O O . ILE A 1 257 ? -0.383 0.764 1.411 1.00 97.75 257 ILE A O 1
ATOM 2061 N N . GLU A 1 258 ? -0.012 2.946 1.813 1.00 97.25 258 GLU A N 1
ATOM 2062 C CA . GLU A 1 258 ? 0.077 3.346 0.411 1.00 97.25 258 GLU A CA 1
ATOM 2063 C C . GLU A 1 258 ? 1.077 4.487 0.207 1.00 97.25 258 GLU A C 1
ATOM 2065 O O . GLU A 1 258 ? 1.412 5.228 1.136 1.00 97.25 258 GLU A O 1
ATOM 2070 N N . ASN A 1 259 ? 1.543 4.649 -1.030 1.00 95.31 259 ASN A N 1
ATOM 2071 C CA . ASN A 1 259 ? 2.263 5.851 -1.424 1.00 95.31 259 ASN A CA 1
ATOM 2072 C C . ASN A 1 259 ? 1.320 7.069 -1.368 1.00 95.31 259 ASN A C 1
ATOM 2074 O O . ASN A 1 259 ? 0.171 6.995 -1.811 1.00 95.31 259 ASN A O 1
ATOM 2078 N N . THR A 1 260 ? 1.815 8.188 -0.842 1.00 91.38 260 THR A N 1
ATOM 2079 C CA . THR A 1 260 ? 1.043 9.419 -0.610 1.00 91.38 260 THR A CA 1
ATOM 2080 C C . THR A 1 260 ? 0.423 10.011 -1.862 1.00 91.38 260 THR A C 1
ATOM 2082 O O . THR A 1 260 ? -0.735 10.443 -1.829 1.00 91.38 260 THR A O 1
ATOM 2085 N N . ASP A 1 261 ? 1.168 9.998 -2.962 1.00 91.38 261 ASP A N 1
ATOM 2086 C CA . ASP A 1 261 ? 0.764 10.674 -4.189 1.00 91.38 261 ASP A CA 1
ATOM 2087 C C . ASP A 1 261 ? -0.066 9.748 -5.082 1.00 91.38 261 ASP A C 1
ATOM 2089 O O . ASP A 1 261 ? -1.072 10.170 -5.658 1.00 91.38 261 ASP A O 1
ATOM 2093 N N . TYR A 1 262 ? 0.302 8.464 -5.140 1.00 92.06 262 TYR A N 1
ATOM 2094 C CA . TYR A 1 262 ? -0.263 7.512 -6.105 1.00 92.06 262 TYR A CA 1
ATOM 2095 C C . TYR A 1 262 ? -1.384 6.634 -5.543 1.00 92.06 262 TYR A C 1
ATOM 2097 O O . TYR A 1 262 ? -2.292 6.258 -6.281 1.00 92.06 262 TYR A O 1
ATOM 2105 N N . LYS A 1 263 ? -1.390 6.336 -4.237 1.00 93.69 263 LYS A N 1
ATOM 2106 C CA . LYS A 1 263 ? -2.464 5.582 -3.562 1.00 93.69 263 LYS A CA 1
ATOM 2107 C C . LYS A 1 263 ? -2.796 4.259 -4.264 1.00 93.69 263 LYS A C 1
ATOM 2109 O O . LYS A 1 263 ? -1.971 3.351 -4.264 1.00 93.69 263 LYS A O 1
ATOM 2114 N N . ASN A 1 264 ? -3.982 4.135 -4.858 1.00 92.50 264 ASN A N 1
ATOM 2115 C CA . ASN A 1 264 ? -4.453 2.951 -5.577 1.00 92.50 264 ASN A CA 1
ATOM 2116 C C . ASN A 1 264 ? -4.214 3.003 -7.098 1.00 92.50 264 ASN A C 1
ATOM 2118 O O . ASN A 1 264 ? -4.683 2.116 -7.808 1.00 92.50 264 ASN A O 1
ATOM 2122 N N . ASP A 1 265 ? -3.520 4.022 -7.600 1.00 93.94 265 ASP A N 1
ATOM 2123 C CA . ASP A 1 265 ? -3.096 4.117 -8.995 1.00 93.94 265 ASP A CA 1
ATOM 2124 C C . ASP A 1 265 ? -1.754 3.398 -9.178 1.00 93.94 265 ASP A C 1
ATOM 2126 O O . ASP A 1 265 ? -0.678 3.996 -9.145 1.00 93.94 265 ASP A O 1
ATOM 2130 N N . PHE A 1 266 ? -1.825 2.070 -9.269 1.00 95.06 266 PHE A N 1
ATOM 2131 C CA . PHE A 1 266 ? -0.656 1.197 -9.165 1.00 95.06 266 PHE A CA 1
ATOM 2132 C C . PHE A 1 266 ? 0.394 1.467 -10.250 1.00 95.06 266 PHE A C 1
ATOM 2134 O O . PHE A 1 266 ? 1.581 1.549 -9.945 1.00 95.06 266 PHE A O 1
ATOM 2141 N N . PHE A 1 267 ? -0.024 1.698 -11.497 1.00 95.44 267 PHE A N 1
ATOM 2142 C CA . PHE A 1 267 ? 0.910 1.956 -12.595 1.00 95.44 267 PHE A CA 1
ATOM 2143 C C . PHE A 1 267 ? 1.626 3.309 -12.475 1.00 95.44 267 PHE A C 1
ATOM 2145 O O . PHE A 1 267 ? 2.683 3.479 -13.079 1.00 95.44 267 PHE A O 1
ATOM 2152 N N . ARG A 1 268 ? 1.125 4.261 -11.671 1.00 94.56 268 ARG A N 1
ATOM 2153 C CA . ARG A 1 268 ? 1.820 5.541 -11.445 1.00 94.56 268 ARG A CA 1
ATOM 2154 C C . ARG A 1 268 ? 3.025 5.450 -10.513 1.00 94.56 268 ARG A C 1
ATOM 2156 O O . ARG A 1 268 ? 3.875 6.331 -10.584 1.00 94.56 268 ARG A O 1
ATOM 2163 N N . TYR A 1 269 ? 3.136 4.407 -9.687 1.00 94.38 269 TYR A N 1
ATOM 2164 C CA . TYR A 1 269 ? 4.233 4.271 -8.715 1.00 94.38 269 TYR A CA 1
ATOM 2165 C C . TYR A 1 269 ? 5.605 4.323 -9.396 1.00 94.38 269 TYR A C 1
ATOM 2167 O O . TYR A 1 269 ? 6.459 5.125 -9.010 1.00 94.38 269 TYR A O 1
ATOM 2175 N N . GLY A 1 270 ? 5.764 3.508 -10.440 1.00 93.94 270 GLY A N 1
ATOM 2176 C CA . GLY A 1 270 ? 7.002 3.351 -11.195 1.00 93.94 270 GLY A CA 1
ATOM 2177 C C . GLY A 1 270 ? 6.981 4.014 -12.566 1.00 93.94 270 GLY A C 1
ATOM 2178 O O . GLY A 1 270 ? 7.743 3.599 -13.427 1.00 93.94 270 GLY A O 1
ATOM 2179 N N . TYR A 1 271 ? 6.087 4.973 -12.829 1.00 96.31 271 TYR A N 1
ATOM 2180 C CA . TYR A 1 271 ? 6.011 5.599 -14.151 1.00 96.31 271 TYR A CA 1
ATOM 2181 C C . TYR A 1 271 ? 7.093 6.667 -14.328 1.00 96.31 271 TYR A C 1
ATOM 2183 O O . TYR A 1 271 ? 7.006 7.762 -13.766 1.00 96.31 271 TYR A O 1
ATOM 2191 N N . ALA A 1 272 ? 8.099 6.355 -15.137 1.00 95.50 272 ALA A N 1
ATOM 2192 C CA . ALA A 1 272 ? 9.182 7.253 -15.497 1.00 95.50 272 ALA A CA 1
ATOM 2193 C C . ALA A 1 272 ? 8.814 8.149 -16.686 1.00 95.50 272 ALA A C 1
ATOM 2195 O O . ALA A 1 272 ? 9.116 9.341 -16.691 1.00 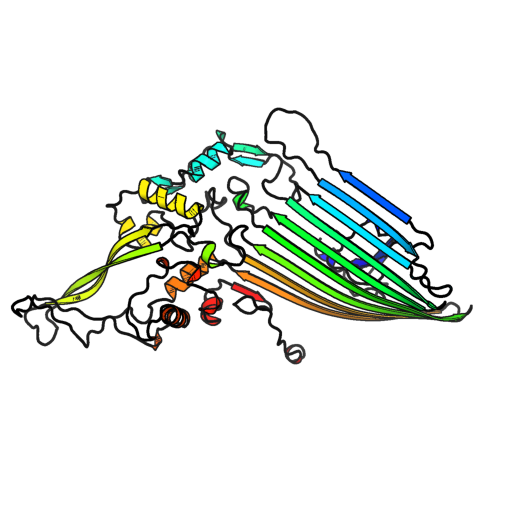95.50 272 ALA A O 1
ATOM 2196 N N . GLY A 1 273 ? 8.118 7.607 -17.682 1.00 95.62 273 GLY A N 1
ATOM 2197 C CA . GLY A 1 273 ? 7.728 8.335 -18.883 1.00 95.62 273 GLY A CA 1
ATOM 2198 C C . GLY A 1 273 ? 7.461 7.392 -20.043 1.00 95.62 273 GLY A C 1
ATOM 2199 O O . GLY A 1 273 ? 7.125 6.224 -19.853 1.00 95.62 273 GLY A O 1
ATOM 2200 N N . LYS A 1 274 ? 7.592 7.913 -21.260 1.00 96.19 274 LYS A N 1
ATOM 2201 C CA . LYS A 1 274 ? 7.413 7.139 -22.484 1.00 96.19 274 LYS A CA 1
ATOM 2202 C C . LYS A 1 274 ? 8.755 6.719 -23.037 1.00 96.19 274 LYS A C 1
ATOM 2204 O O . LYS A 1 274 ? 9.615 7.567 -23.269 1.00 96.19 274 LYS A O 1
ATOM 2209 N N . PHE A 1 275 ? 8.891 5.430 -23.296 1.00 95.81 275 PHE A N 1
ATOM 2210 C CA . PHE A 1 275 ? 10.049 4.875 -23.969 1.00 95.81 275 PHE A CA 1
ATOM 2211 C C . PHE A 1 275 ? 9.659 4.322 -25.327 1.00 95.81 275 PHE A C 1
ATOM 2213 O O . PHE A 1 275 ? 8.642 3.647 -25.468 1.00 95.81 275 PHE A O 1
ATOM 2220 N N . LYS A 1 276 ? 10.473 4.607 -26.340 1.00 95.56 276 LYS A N 1
ATOM 2221 C CA . LYS A 1 276 ? 10.231 4.154 -27.705 1.00 95.56 276 LYS A CA 1
ATOM 2222 C C . LYS A 1 276 ? 11.506 3.622 -28.329 1.00 95.56 276 LYS A C 1
ATOM 2224 O O . LYS A 1 276 ? 12.478 4.362 -28.503 1.00 95.56 276 LYS A O 1
ATOM 2229 N N . THR A 1 277 ? 11.432 2.366 -28.754 1.00 95.00 277 THR A N 1
ATOM 2230 C CA . THR A 1 277 ? 12.478 1.698 -29.521 1.00 95.00 277 THR A CA 1
ATOM 2231 C C . THR A 1 277 ? 12.310 1.964 -31.017 1.00 95.00 277 THR A C 1
ATOM 2233 O O . THR A 1 277 ? 11.256 1.695 -31.599 1.00 95.00 277 THR A O 1
ATOM 2236 N N . SER A 1 278 ? 13.358 2.464 -31.661 1.00 94.75 278 SER A N 1
ATOM 2237 C CA . SER A 1 278 ? 13.496 2.501 -33.115 1.00 94.75 278 SER A CA 1
ATOM 2238 C C . SER A 1 278 ? 14.088 1.179 -33.581 1.00 94.75 278 SER A C 1
ATOM 2240 O O . SER A 1 278 ? 15.116 0.744 -33.064 1.00 94.75 278 SER A O 1
ATOM 2242 N N . LYS A 1 279 ? 13.421 0.531 -34.537 1.00 92.75 279 LYS A N 1
ATOM 2243 C CA . LYS A 1 279 ? 13.800 -0.790 -35.046 1.00 92.75 279 LYS A CA 1
ATOM 2244 C C . LYS A 1 279 ? 14.008 -0.732 -36.553 1.00 92.75 279 LYS A C 1
ATOM 2246 O O . LYS A 1 279 ? 13.242 -0.075 -37.258 1.00 92.75 279 LYS A O 1
ATOM 2251 N N . ILE A 1 280 ? 15.013 -1.450 -37.038 1.00 93.88 280 ILE A N 1
ATOM 2252 C CA . ILE A 1 280 ? 15.246 -1.714 -38.462 1.00 93.88 280 ILE A CA 1
ATOM 2253 C C . ILE A 1 280 ? 15.221 -3.220 -38.711 1.00 93.88 280 ILE A C 1
ATOM 2255 O O . ILE A 1 280 ? 15.445 -4.011 -37.798 1.00 93.88 280 ILE A O 1
ATOM 2259 N N . ASN A 1 281 ? 14.967 -3.637 -39.946 1.00 94.69 281 ASN A N 1
ATOM 2260 C CA . ASN A 1 281 ? 15.081 -5.048 -40.305 1.00 94.69 281 ASN A CA 1
ATOM 2261 C C . ASN A 1 281 ? 16.556 -5.472 -40.274 1.00 94.69 281 ASN A C 1
ATOM 2263 O O . ASN A 1 281 ? 17.412 -4.758 -40.801 1.00 94.69 281 ASN A O 1
ATOM 2267 N N . SER A 1 282 ? 16.841 -6.636 -39.693 1.00 94.44 282 SER A N 1
ATOM 2268 C CA . SER A 1 282 ? 18.154 -7.280 -39.775 1.00 94.44 282 SER A CA 1
ATOM 2269 C C . SER A 1 282 ? 18.150 -8.349 -40.864 1.00 94.44 282 SER A C 1
ATOM 2271 O O . SER A 1 282 ? 17.117 -8.971 -41.119 1.00 94.44 282 SER A O 1
ATOM 2273 N N . TYR A 1 283 ? 19.299 -8.563 -41.504 1.00 94.88 283 TYR A N 1
ATOM 2274 C CA . TYR A 1 283 ? 19.432 -9.472 -42.640 1.00 94.88 283 TYR A CA 1
ATOM 2275 C C . TYR A 1 283 ? 20.640 -10.395 -42.477 1.00 94.88 283 TYR A C 1
ATOM 2277 O O . TYR A 1 283 ? 21.660 -10.013 -41.902 1.00 94.88 283 TYR A O 1
ATOM 2285 N N . SER A 1 284 ? 20.539 -11.598 -43.035 1.00 93.94 284 SER A N 1
ATOM 2286 C CA . SER A 1 284 ? 21.660 -12.516 -43.251 1.00 93.94 284 SER A CA 1
ATOM 2287 C C . SER A 1 284 ? 21.647 -13.017 -44.686 1.00 93.94 284 SER A C 1
ATOM 2289 O O . SER A 1 284 ? 20.584 -13.278 -45.249 1.00 93.94 284 SER A O 1
ATOM 2291 N N . TRP A 1 285 ? 22.831 -13.164 -45.271 1.00 93.75 285 TRP A N 1
ATOM 2292 C CA . TRP A 1 285 ? 22.970 -13.725 -46.608 1.00 93.75 285 TRP A CA 1
ATOM 2293 C C . TRP A 1 285 ? 22.656 -15.228 -46.609 1.00 93.75 285 TRP A C 1
ATOM 2295 O O . TRP A 1 285 ? 23.056 -15.948 -45.692 1.00 93.75 285 TRP A O 1
ATOM 2305 N N . THR A 1 286 ? 21.955 -15.698 -47.639 1.00 90.06 286 THR A N 1
ATOM 2306 C CA . THR A 1 286 ? 21.642 -17.116 -47.867 1.00 90.06 286 THR A CA 1
ATOM 2307 C C . THR A 1 286 ? 21.422 -17.390 -49.353 1.00 90.06 286 THR A C 1
ATOM 2309 O O . THR A 1 286 ? 20.892 -16.545 -50.068 1.00 90.06 286 THR A O 1
ATOM 2312 N N . ASP A 1 287 ? 21.776 -18.583 -49.818 1.00 89.00 287 ASP A N 1
ATOM 2313 C CA . ASP A 1 287 ? 21.556 -19.098 -51.180 1.00 89.00 287 ASP A CA 1
ATOM 2314 C C . ASP A 1 287 ? 20.595 -20.297 -51.219 1.00 89.00 287 ASP A C 1
ATOM 2316 O O . ASP A 1 287 ? 20.378 -20.915 -52.261 1.00 89.00 287 ASP A O 1
ATOM 2320 N N . THR A 1 288 ? 19.979 -20.611 -50.079 1.00 85.62 288 THR A N 1
ATOM 2321 C CA . THR A 1 288 ? 19.128 -21.799 -49.904 1.00 85.62 288 THR A CA 1
ATOM 2322 C C . THR A 1 288 ? 17.648 -21.557 -50.216 1.00 85.62 288 THR A C 1
ATOM 2324 O O . THR A 1 288 ? 16.859 -22.503 -50.239 1.00 85.62 288 THR A O 1
ATOM 2327 N N . ILE A 1 289 ? 17.247 -20.308 -50.482 1.00 82.75 289 ILE A N 1
ATOM 2328 C CA . ILE A 1 289 ? 15.852 -19.951 -50.773 1.00 82.75 289 ILE A CA 1
ATOM 2329 C C . ILE A 1 289 ? 15.508 -20.311 -52.223 1.00 82.75 289 ILE A C 1
ATOM 2331 O O . ILE A 1 289 ? 16.113 -19.819 -53.178 1.00 82.75 289 ILE A O 1
ATOM 2335 N N . SER A 1 290 ? 14.486 -21.152 -52.391 1.00 79.12 290 SER A N 1
ATOM 2336 C CA . SER A 1 290 ? 13.992 -21.573 -53.705 1.00 79.12 290 SER A CA 1
ATOM 2337 C C . SER A 1 290 ? 13.539 -20.370 -54.543 1.00 79.12 290 SER A C 1
ATOM 2339 O O . SER A 1 290 ? 12.802 -19.514 -54.059 1.00 79.12 290 SER A O 1
ATOM 2341 N N . GLY A 1 291 ? 13.989 -20.295 -55.799 1.00 79.75 291 GLY A N 1
ATOM 2342 C CA . GLY A 1 291 ? 13.762 -19.144 -56.686 1.00 79.75 291 GLY A CA 1
ATOM 2343 C C . GLY A 1 291 ? 14.852 -18.064 -56.634 1.00 79.75 291 GLY A C 1
ATOM 2344 O O . GLY A 1 291 ? 14.868 -17.201 -57.506 1.00 79.75 291 GLY A O 1
ATOM 2345 N N . TYR A 1 292 ? 15.798 -18.151 -55.690 1.00 80.81 292 TYR A N 1
ATOM 2346 C CA . TYR A 1 292 ? 16.874 -17.174 -55.481 1.00 80.81 292 TYR A CA 1
ATOM 2347 C C . TYR A 1 292 ? 18.254 -17.845 -55.365 1.00 80.81 292 TYR A C 1
ATOM 2349 O O . TYR A 1 292 ? 19.029 -17.595 -54.444 1.00 80.81 292 TYR A O 1
ATOM 2357 N N . SER A 1 293 ? 18.579 -18.713 -56.326 1.00 70.12 293 SER A N 1
ATOM 2358 C CA . SER A 1 293 ? 19.780 -19.566 -56.307 1.00 70.12 293 SER A CA 1
ATOM 2359 C C . SER A 1 293 ? 21.120 -18.825 -56.425 1.00 70.12 293 SER A C 1
ATOM 2361 O O . SER A 1 293 ? 22.170 -19.452 -56.340 1.00 70.12 293 SER A O 1
ATOM 2363 N N . THR A 1 294 ? 21.111 -17.513 -56.671 1.00 79.44 294 THR A N 1
ATOM 2364 C CA . THR A 1 294 ? 22.317 -16.665 -56.722 1.00 79.44 294 THR A CA 1
ATOM 2365 C C . THR A 1 294 ? 22.666 -16.029 -55.375 1.00 79.44 294 THR A C 1
ATOM 2367 O O . THR A 1 294 ? 23.643 -15.287 -55.295 1.00 79.44 294 THR A O 1
ATOM 2370 N N . GLY A 1 295 ? 21.888 -16.313 -54.327 1.00 85.81 295 GLY A N 1
ATOM 2371 C CA . GLY A 1 295 ? 22.043 -15.702 -53.012 1.00 85.81 295 GLY A CA 1
ATOM 2372 C C . GLY A 1 295 ? 21.220 -14.425 -52.850 1.00 85.81 295 GLY A C 1
ATOM 2373 O O . GLY A 1 295 ? 21.085 -13.641 -53.790 1.00 85.81 295 GLY A O 1
ATOM 2374 N N . VAL A 1 296 ? 20.672 -14.224 -51.652 1.00 92.69 296 VAL A N 1
ATOM 2375 C CA . VAL A 1 296 ? 19.855 -13.068 -51.253 1.00 92.69 296 VAL A CA 1
ATOM 2376 C C . VAL A 1 296 ? 20.112 -12.672 -49.805 1.00 92.69 296 VAL A C 1
ATOM 2378 O O . VAL A 1 296 ? 20.483 -13.498 -48.968 1.00 92.69 296 VAL A O 1
ATOM 2381 N N . TRP A 1 297 ? 19.853 -11.405 -49.492 1.00 94.00 297 TRP A N 1
ATOM 2382 C CA . TRP A 1 297 ? 19.753 -10.916 -48.122 1.00 94.00 297 TRP A CA 1
ATOM 2383 C C . TRP A 1 297 ? 18.362 -11.226 -47.573 1.00 94.00 297 TRP A C 1
ATOM 2385 O O . TRP A 1 297 ? 17.376 -10.542 -47.857 1.00 94.00 297 TRP A O 1
ATOM 2395 N N . GLN A 1 298 ? 18.279 -12.290 -46.779 1.00 94.56 298 GLN A N 1
ATOM 2396 C CA . GLN A 1 298 ? 17.047 -12.705 -46.122 1.00 94.56 298 GLN A CA 1
ATOM 2397 C C . GLN A 1 298 ? 16.900 -11.960 -44.799 1.00 94.56 298 GLN A C 1
ATOM 2399 O O . GLN A 1 298 ? 17.804 -12.008 -43.960 1.00 94.56 298 GLN A O 1
ATOM 2404 N N . GLN A 1 299 ? 15.758 -11.301 -44.584 1.00 95.06 299 GLN A N 1
ATOM 2405 C CA . GLN A 1 299 ? 15.448 -10.754 -43.268 1.00 95.06 299 GLN A CA 1
ATOM 2406 C C . GLN A 1 299 ? 15.410 -11.890 -42.239 1.00 95.06 299 GLN A C 1
ATOM 2408 O O . GLN A 1 299 ? 14.698 -12.875 -42.424 1.00 95.06 299 GLN A O 1
ATOM 2413 N N . ASN A 1 300 ? 16.164 -11.730 -41.154 1.00 92.94 300 ASN A N 1
ATOM 2414 C CA . ASN A 1 300 ? 16.284 -12.716 -40.079 1.00 92.94 300 ASN A CA 1
ATOM 2415 C C . ASN A 1 300 ? 15.798 -12.191 -38.719 1.00 92.94 300 ASN A C 1
ATOM 2417 O O . ASN A 1 300 ? 15.836 -12.919 -37.730 1.00 92.94 300 ASN A O 1
ATOM 2421 N N . GLY A 1 301 ? 15.343 -10.936 -38.660 1.00 94.00 301 GLY A N 1
ATOM 2422 C CA . GLY A 1 301 ? 14.816 -10.336 -37.443 1.00 94.00 301 GLY A CA 1
ATOM 2423 C C . GLY A 1 301 ? 14.656 -8.822 -37.531 1.00 94.00 301 GLY A C 1
ATOM 2424 O O . GLY A 1 301 ? 14.506 -8.240 -38.612 1.00 94.00 301 GLY A O 1
ATOM 2425 N N . PHE A 1 302 ? 14.683 -8.198 -36.356 1.00 93.19 302 PHE A N 1
ATOM 2426 C CA . PHE A 1 302 ? 14.671 -6.753 -36.171 1.00 93.19 302 PHE A CA 1
ATOM 2427 C C . PHE A 1 302 ? 15.827 -6.370 -35.246 1.00 93.19 302 PHE A C 1
ATOM 2429 O O . PHE A 1 302 ? 16.004 -6.988 -34.198 1.00 93.19 302 PHE A O 1
ATOM 2436 N N . ALA A 1 303 ? 16.595 -5.356 -35.633 1.00 92.88 303 ALA A N 1
ATOM 2437 C CA . ALA A 1 303 ? 17.658 -4.777 -34.828 1.00 92.88 303 ALA A CA 1
ATOM 2438 C C . ALA A 1 303 ? 17.207 -3.434 -34.248 1.00 92.88 303 ALA A C 1
ATOM 2440 O O . ALA A 1 303 ? 16.646 -2.594 -34.959 1.00 92.88 303 ALA A O 1
ATOM 2441 N N . ASP A 1 304 ? 17.480 -3.235 -32.964 1.00 94.62 304 ASP A N 1
ATOM 2442 C CA . ASP A 1 304 ? 17.184 -1.995 -32.253 1.00 94.62 304 ASP A CA 1
ATOM 2443 C C . ASP A 1 304 ? 18.313 -0.987 -32.485 1.00 94.62 304 ASP A C 1
ATOM 2445 O O . ASP A 1 304 ? 19.492 -1.332 -32.379 1.00 94.62 304 ASP A O 1
ATOM 2449 N N . THR A 1 305 ? 17.956 0.248 -32.840 1.00 92.06 305 THR A N 1
ATOM 2450 C CA . THR A 1 305 ? 18.923 1.302 -33.189 1.00 92.06 305 THR A CA 1
ATOM 2451 C C . THR A 1 305 ? 18.938 2.464 -32.211 1.00 92.06 305 THR A C 1
ATOM 2453 O O . THR A 1 305 ? 19.960 3.129 -32.087 1.00 92.06 305 THR A O 1
ATOM 2456 N N . LEU A 1 306 ? 17.812 2.737 -31.552 1.00 92.81 306 LEU A N 1
ATOM 2457 C CA . LEU A 1 306 ? 17.691 3.816 -30.580 1.00 92.81 306 LEU A CA 1
ATOM 2458 C C . LEU A 1 306 ? 16.537 3.541 -29.620 1.00 92.81 306 LEU A C 1
ATOM 2460 O O . LEU A 1 306 ? 15.415 3.279 -30.048 1.00 92.81 306 LEU A O 1
ATOM 2464 N N . TYR A 1 307 ? 16.792 3.708 -28.336 1.00 93.94 307 TYR A N 1
ATOM 2465 C CA . TYR A 1 307 ? 15.848 3.661 -27.241 1.00 93.94 307 TYR A CA 1
ATOM 2466 C C . TYR A 1 307 ? 15.689 5.078 -26.692 1.00 93.94 307 TYR A C 1
ATOM 2468 O O . TYR A 1 307 ? 16.538 5.609 -25.979 1.00 93.94 307 TYR A O 1
ATOM 2476 N N . SER A 1 308 ? 14.616 5.730 -27.128 1.00 92.19 308 SER A N 1
ATOM 2477 C CA . SER A 1 308 ? 14.335 7.128 -26.804 1.00 92.19 308 SER A CA 1
ATOM 2478 C C . SER A 1 308 ? 13.402 7.237 -25.606 1.00 92.19 308 SER A C 1
ATOM 2480 O O . SER A 1 308 ? 12.422 6.501 -25.523 1.00 92.19 308 SER A O 1
ATOM 2482 N N . TYR A 1 309 ? 13.689 8.178 -24.714 1.00 93.75 309 TYR A N 1
ATOM 2483 C CA . TYR A 1 309 ? 12.870 8.529 -23.560 1.00 93.75 309 TYR A CA 1
ATOM 2484 C C . TYR A 1 309 ? 12.221 9.896 -23.767 1.00 93.75 309 TYR A C 1
ATOM 2486 O O . TYR A 1 309 ? 12.814 10.827 -24.316 1.00 93.75 309 TYR A O 1
ATOM 2494 N N . THR A 1 310 ? 10.981 10.037 -23.322 1.00 93.81 310 THR A N 1
ATOM 2495 C CA . THR A 1 310 ? 10.283 11.318 -23.254 1.00 93.81 310 THR A CA 1
ATOM 2496 C C . THR A 1 310 ? 9.430 11.347 -21.998 1.00 93.81 310 THR A C 1
ATOM 2498 O O . THR A 1 310 ? 8.533 10.521 -21.819 1.00 93.81 310 THR A O 1
ATOM 2501 N N . SER A 1 311 ? 9.692 12.310 -21.123 1.00 90.88 311 SER A N 1
ATOM 2502 C CA . SER A 1 311 ? 8.868 12.544 -19.942 1.00 90.88 311 SER A CA 1
ATOM 2503 C C . SER A 1 311 ? 7.569 13.276 -20.277 1.00 90.88 311 SER A C 1
ATOM 2505 O O . SER A 1 311 ? 7.414 13.862 -21.350 1.00 90.88 311 SER A O 1
ATOM 2507 N N . ASN A 1 312 ? 6.613 13.241 -19.352 1.00 90.50 312 ASN A N 1
ATOM 2508 C CA . ASN A 1 312 ? 5.385 14.031 -19.429 1.00 90.50 312 ASN A CA 1
ATOM 2509 C C . ASN A 1 312 ? 4.897 14.428 -18.028 1.00 90.50 312 ASN A C 1
ATOM 2511 O O . ASN A 1 312 ? 5.535 14.111 -17.026 1.00 90.50 312 ASN A O 1
ATOM 2515 N N . GLU A 1 313 ? 3.756 15.113 -17.942 1.00 85.44 313 GLU A N 1
ATOM 2516 C CA . GLU A 1 313 ? 3.195 15.594 -16.675 1.00 85.44 313 GLU A CA 1
ATOM 2517 C C . GLU A 1 313 ? 2.824 14.489 -15.670 1.00 85.44 313 GLU A C 1
ATOM 2519 O O . GLU A 1 313 ? 2.657 14.771 -14.483 1.00 85.44 313 GLU A O 1
ATOM 2524 N N . ASN A 1 314 ? 2.686 13.238 -16.119 1.00 85.69 314 ASN A N 1
ATOM 2525 C CA . ASN A 1 314 ? 2.375 12.103 -15.255 1.00 85.69 314 ASN A CA 1
ATOM 2526 C C . ASN A 1 314 ? 3.622 11.401 -14.712 1.00 85.69 314 ASN A C 1
ATOM 2528 O O . ASN A 1 314 ? 3.465 10.606 -13.781 1.00 85.69 314 ASN A O 1
ATOM 2532 N N . SER A 1 315 ? 4.806 11.674 -15.276 1.00 88.88 315 SER A N 1
ATOM 2533 C CA . SER A 1 315 ? 6.088 11.118 -14.837 1.00 88.88 315 SER A CA 1
ATOM 2534 C C . SER A 1 315 ? 6.329 11.416 -13.361 1.00 88.88 315 SER A C 1
ATOM 2536 O O . SER A 1 315 ? 6.198 12.553 -12.905 1.00 88.88 315 SER A O 1
ATOM 2538 N N . ASN A 1 316 ? 6.719 10.392 -12.611 1.00 91.25 316 ASN A N 1
ATOM 2539 C CA . ASN A 1 316 ? 7.114 10.558 -11.225 1.00 91.25 316 ASN A CA 1
ATOM 2540 C C . ASN A 1 316 ? 8.391 11.438 -11.161 1.00 91.25 316 ASN A C 1
ATOM 2542 O O . ASN A 1 316 ? 9.364 11.137 -11.863 1.00 91.25 316 ASN A O 1
ATOM 2546 N N . PRO A 1 317 ? 8.411 12.511 -10.337 1.00 91.94 317 PRO A N 1
ATOM 2547 C CA . PRO A 1 317 ? 9.514 13.474 -10.289 1.00 91.94 317 PRO A CA 1
ATOM 2548 C C . PRO A 1 317 ? 10.898 12.856 -10.080 1.00 91.94 317 PRO A C 1
ATOM 2550 O O . PRO A 1 317 ? 11.869 13.351 -10.644 1.00 91.94 317 PRO A O 1
ATOM 2553 N N . PHE A 1 318 ? 10.992 11.767 -9.315 1.00 92.81 318 PHE A N 1
ATOM 2554 C CA . PHE A 1 318 ? 12.257 11.075 -9.086 1.00 92.81 318 PHE A CA 1
ATOM 2555 C C . PHE A 1 318 ? 12.832 10.492 -10.378 1.00 92.81 318 PHE A C 1
ATOM 2557 O O . PHE A 1 318 ? 13.973 10.774 -10.733 1.00 92.81 318 PHE A O 1
ATOM 2564 N N . TYR A 1 319 ? 12.026 9.724 -11.111 1.00 94.00 319 TYR A N 1
ATOM 2565 C CA . TYR A 1 319 ? 12.452 9.110 -12.367 1.00 94.00 319 TYR A CA 1
ATOM 2566 C C . TYR A 1 319 ? 12.718 10.148 -13.452 1.00 94.00 319 TYR A C 1
ATOM 2568 O O . TYR A 1 319 ? 13.615 9.961 -14.270 1.00 94.00 319 TYR A O 1
ATOM 2576 N N . LEU A 1 320 ? 11.957 11.249 -13.452 1.00 93.62 320 LEU A N 1
ATOM 2577 C CA . LEU A 1 320 ? 12.216 12.381 -14.333 1.00 93.62 320 LEU A CA 1
ATOM 2578 C C . LEU A 1 320 ? 13.629 12.919 -14.117 1.00 93.62 320 LEU A C 1
ATOM 2580 O O . LEU A 1 320 ? 14.386 13.018 -15.080 1.00 93.62 320 LEU A O 1
ATOM 2584 N N . THR A 1 321 ? 13.975 13.257 -12.873 1.00 93.75 321 THR A N 1
ATOM 2585 C CA . THR A 1 321 ? 15.300 13.793 -12.557 1.00 93.75 321 THR A CA 1
ATOM 2586 C C . THR A 1 321 ? 16.390 12.770 -12.850 1.00 93.75 321 THR A C 1
ATOM 2588 O O . THR A 1 321 ? 17.355 13.109 -13.524 1.00 93.75 321 THR A O 1
ATOM 2591 N N . TRP A 1 322 ? 16.197 11.512 -12.446 1.00 95.25 322 TRP A N 1
ATOM 2592 C CA . TRP A 1 322 ? 17.156 10.432 -12.678 1.00 95.25 322 TRP A CA 1
ATOM 2593 C C . TRP A 1 322 ? 17.452 10.210 -14.161 1.00 95.25 322 TRP A C 1
ATOM 2595 O O . TRP A 1 322 ? 18.608 10.199 -14.569 1.00 95.25 322 TRP A O 1
ATOM 2605 N N . ASN A 1 323 ? 16.416 10.051 -14.989 1.00 94.75 323 ASN A N 1
ATOM 2606 C CA . ASN A 1 323 ? 16.617 9.822 -16.416 1.00 94.75 323 ASN A CA 1
ATOM 2607 C C . ASN A 1 323 ? 17.170 11.068 -17.109 1.00 94.75 323 ASN A C 1
ATOM 2609 O O . ASN A 1 323 ? 18.055 10.938 -17.944 1.00 94.75 323 ASN A O 1
ATOM 2613 N N . ASN A 1 324 ? 16.718 12.276 -16.759 1.00 93.06 324 ASN A N 1
ATOM 2614 C CA . ASN A 1 324 ? 17.303 13.494 -17.328 1.00 93.06 324 ASN A CA 1
ATOM 2615 C C . ASN A 1 324 ? 18.797 13.607 -17.008 1.00 93.06 324 ASN A C 1
ATOM 2617 O O . ASN A 1 324 ? 19.578 13.980 -17.881 1.00 93.06 324 ASN A O 1
ATOM 2621 N N . ASP A 1 325 ? 19.185 13.278 -15.778 1.00 93.56 325 ASP A N 1
ATOM 2622 C CA . ASP A 1 325 ? 20.584 13.273 -15.377 1.00 93.56 325 ASP A CA 1
ATOM 2623 C C . ASP A 1 325 ? 21.371 12.192 -16.123 1.00 93.56 325 ASP A C 1
ATOM 2625 O O . ASP A 1 325 ? 22.374 12.502 -16.751 1.00 93.56 325 ASP A O 1
ATOM 2629 N N . TYR A 1 326 ? 20.835 10.971 -16.227 1.00 94.06 326 TYR A N 1
ATOM 2630 C CA . TYR A 1 326 ? 21.416 9.889 -17.028 1.00 94.06 326 TYR A CA 1
ATOM 2631 C C . TYR A 1 326 ? 21.714 10.312 -18.478 1.00 94.06 326 TYR A C 1
ATOM 2633 O O . TYR A 1 326 ? 22.816 10.077 -18.981 1.00 94.06 326 TYR A O 1
ATOM 2641 N N . TYR A 1 327 ? 20.768 10.995 -19.132 1.00 91.19 327 TYR A N 1
ATOM 2642 C CA . TYR A 1 327 ? 20.973 11.561 -20.469 1.00 91.19 327 TYR A CA 1
ATOM 2643 C C . TYR A 1 327 ? 22.101 12.605 -20.491 1.00 91.19 327 TYR A C 1
ATOM 2645 O O . TYR A 1 327 ? 22.871 12.646 -21.446 1.00 91.19 327 TYR A O 1
ATOM 2653 N N . ASN A 1 328 ? 22.243 13.431 -19.454 1.00 90.31 328 ASN A N 1
ATOM 2654 C CA . ASN A 1 328 ? 23.319 14.423 -19.370 1.00 90.31 328 ASN A CA 1
ATOM 2655 C C . ASN A 1 328 ? 24.686 13.803 -19.032 1.00 90.31 328 ASN A C 1
ATOM 2657 O O . ASN A 1 328 ? 25.715 14.322 -19.468 1.00 90.31 328 ASN A O 1
ATOM 2661 N N . THR A 1 329 ? 24.710 12.714 -18.262 1.00 90.31 329 THR A N 1
ATOM 2662 C CA . THR A 1 329 ? 25.932 12.038 -17.814 1.00 90.31 329 THR A CA 1
ATOM 2663 C C . THR A 1 329 ? 26.532 11.150 -18.905 1.00 90.31 329 THR A C 1
ATOM 2665 O O . THR A 1 329 ? 27.754 11.113 -19.071 1.00 90.31 329 THR A O 1
ATOM 2668 N N . VAL A 1 330 ? 25.695 10.412 -19.641 1.00 89.00 330 VAL A N 1
ATOM 2669 C CA . VAL A 1 330 ? 26.141 9.419 -20.626 1.00 89.00 330 VAL A CA 1
ATOM 2670 C C . VAL A 1 330 ? 26.184 10.020 -22.028 1.00 89.00 330 VAL A C 1
ATOM 2672 O O . VAL A 1 330 ? 25.283 10.731 -22.473 1.00 89.00 330 VAL A O 1
ATOM 2675 N N . ASN A 1 331 ? 27.251 9.718 -22.770 1.00 83.69 331 ASN A N 1
ATOM 2676 C CA . ASN A 1 331 ? 27.362 10.157 -24.154 1.00 83.69 331 ASN A CA 1
ATOM 2677 C C . ASN A 1 331 ? 26.245 9.517 -24.992 1.00 83.69 331 ASN A C 1
ATOM 2679 O O . ASN A 1 331 ? 26.129 8.299 -25.052 1.00 83.69 331 ASN A O 1
ATOM 2683 N N . HIS A 1 332 ? 25.448 10.331 -25.680 1.00 78.12 332 HIS A N 1
ATOM 2684 C CA . HIS A 1 332 ? 24.296 9.855 -26.450 1.00 78.12 332 HIS A CA 1
ATOM 2685 C C . HIS A 1 332 ? 24.676 8.959 -27.640 1.00 78.12 332 HIS A C 1
ATOM 2687 O O . HIS A 1 332 ? 23.823 8.257 -28.173 1.00 78.12 332 HIS A O 1
ATOM 2693 N N . ASN A 1 333 ? 25.945 8.981 -28.059 1.00 75.75 333 ASN A N 1
ATOM 2694 C CA . ASN A 1 333 ? 26.474 8.092 -29.095 1.00 75.75 333 ASN A CA 1
ATOM 2695 C C . ASN A 1 333 ? 26.962 6.743 -28.539 1.00 75.75 333 ASN A C 1
ATOM 2697 O O . ASN A 1 333 ? 27.512 5.938 -29.291 1.00 75.75 333 ASN A O 1
ATOM 2701 N N . ASP A 1 334 ? 26.833 6.519 -27.232 1.00 80.69 334 ASP A N 1
ATOM 2702 C CA . ASP A 1 334 ? 27.197 5.260 -26.596 1.00 80.69 334 ASP A CA 1
ATOM 2703 C C . ASP A 1 334 ? 26.117 4.191 -26.825 1.00 80.69 334 ASP A C 1
ATOM 2705 O O . ASP A 1 334 ? 24.932 4.482 -27.005 1.00 80.69 334 ASP A O 1
ATOM 2709 N N . LEU A 1 335 ? 26.528 2.926 -26.774 1.00 87.94 335 LEU A N 1
ATOM 2710 C CA . LEU A 1 335 ? 25.677 1.764 -27.030 1.00 87.94 335 LEU A CA 1
ATOM 2711 C C . LEU A 1 335 ? 24.523 1.643 -26.024 1.00 87.94 335 LEU A C 1
ATOM 2713 O O . LEU A 1 335 ? 23.544 0.949 -26.308 1.00 87.94 335 LEU A O 1
ATOM 2717 N N . TYR A 1 336 ? 24.610 2.319 -24.873 1.00 90.62 336 TYR A N 1
ATOM 2718 C CA . TYR A 1 336 ? 23.578 2.300 -23.837 1.00 90.62 336 TYR A CA 1
ATOM 2719 C C . TYR A 1 336 ? 22.210 2.793 -24.322 1.00 90.62 336 TYR A C 1
ATOM 2721 O O . TYR A 1 336 ? 21.189 2.338 -23.822 1.00 90.62 336 TYR A O 1
ATOM 2729 N N . PHE A 1 337 ? 22.158 3.634 -25.356 1.00 91.50 337 PHE A N 1
ATOM 2730 C CA . PHE A 1 337 ? 20.891 4.096 -25.922 1.00 91.50 337 PHE A CA 1
ATOM 2731 C C . PHE A 1 337 ? 20.372 3.225 -27.067 1.00 91.50 337 PHE A C 1
ATOM 2733 O O . PHE A 1 337 ? 19.371 3.586 -27.664 1.00 91.50 337 PHE A O 1
ATOM 2740 N N . ASN A 1 338 ? 20.990 2.091 -27.412 1.00 92.00 338 ASN A N 1
ATOM 2741 C CA . ASN A 1 338 ? 20.542 1.308 -28.574 1.00 92.00 338 ASN A CA 1
ATOM 2742 C C . ASN A 1 338 ? 19.265 0.508 -28.300 1.00 92.00 338 ASN A C 1
ATOM 2744 O O . ASN A 1 338 ? 18.430 0.351 -29.188 1.00 92.00 338 ASN A O 1
ATOM 2748 N N . ASN A 1 339 ? 19.120 -0.024 -27.086 1.00 92.81 339 ASN A N 1
ATOM 2749 C CA . ASN A 1 339 ? 17.977 -0.840 -26.689 1.00 92.81 339 ASN A CA 1
ATOM 2750 C C . ASN A 1 339 ? 17.716 -0.741 -25.185 1.00 92.81 339 ASN A C 1
ATOM 2752 O O . ASN A 1 339 ? 18.546 -0.257 -24.417 1.00 92.81 339 ASN A O 1
ATOM 2756 N N . GLN A 1 340 ? 16.565 -1.266 -24.780 1.00 93.50 340 GLN A N 1
ATOM 2757 C CA . GLN A 1 340 ? 16.100 -1.269 -23.401 1.00 93.50 340 GLN A CA 1
ATOM 2758 C C . GLN A 1 340 ? 17.119 -1.855 -22.403 1.00 93.50 340 GLN A C 1
ATOM 2760 O O . GLN A 1 340 ? 17.370 -1.261 -21.358 1.00 93.50 340 GLN A O 1
ATOM 2765 N N . GLN A 1 341 ? 17.701 -3.022 -22.697 1.00 93.00 341 GLN A N 1
ATOM 2766 C CA . GLN A 1 341 ? 18.607 -3.705 -21.768 1.00 93.00 341 GLN A CA 1
ATOM 2767 C C . GLN A 1 341 ? 19.877 -2.884 -21.537 1.00 93.00 341 GLN A C 1
ATOM 2769 O O . GLN A 1 341 ? 20.339 -2.754 -20.406 1.00 93.00 341 GLN A O 1
ATOM 2774 N N . LEU A 1 342 ? 20.439 -2.322 -22.607 1.00 93.12 342 LEU A N 1
ATOM 2775 C CA . LEU A 1 342 ? 21.629 -1.485 -22.512 1.00 93.12 342 LEU A CA 1
ATOM 2776 C C . LEU A 1 342 ? 21.331 -0.162 -21.796 1.00 93.12 342 LEU A C 1
ATOM 2778 O O . LEU A 1 342 ? 22.183 0.299 -21.042 1.00 93.12 342 LEU A O 1
ATOM 2782 N N . TYR A 1 343 ? 20.121 0.384 -21.938 1.00 93.94 343 TYR A N 1
ATOM 2783 C CA . TYR A 1 343 ? 19.691 1.579 -21.206 1.00 93.94 343 TYR A CA 1
ATOM 2784 C C . TYR A 1 343 ? 19.715 1.337 -19.690 1.00 93.94 343 TYR A C 1
ATOM 2786 O O . TYR A 1 343 ? 20.294 2.122 -18.939 1.00 93.94 343 TYR A O 1
ATOM 2794 N N . GLN A 1 344 ? 19.185 0.191 -19.247 1.00 92.81 344 GLN A N 1
ATOM 2795 C CA . GLN A 1 344 ? 19.224 -0.224 -17.840 1.00 92.81 344 GLN A CA 1
ATOM 2796 C C . GLN A 1 344 ? 20.648 -0.506 -17.349 1.00 92.81 344 GLN A C 1
ATOM 2798 O O . GLN A 1 344 ? 21.023 -0.067 -16.265 1.00 92.81 344 GLN A O 1
ATOM 2803 N N . VAL A 1 345 ? 21.471 -1.199 -18.148 1.00 91.38 345 VAL A N 1
ATOM 2804 C CA . VAL A 1 345 ? 22.887 -1.456 -17.813 1.00 91.38 345 VAL A CA 1
ATOM 2805 C C . VAL A 1 345 ? 23.675 -0.154 -17.684 1.00 91.38 345 VAL A C 1
ATOM 2807 O O . VAL A 1 345 ? 24.565 -0.057 -16.843 1.00 91.38 345 VAL A O 1
ATOM 2810 N N . GLY A 1 346 ? 23.342 0.851 -18.493 1.00 90.88 346 GLY A N 1
ATOM 2811 C CA . GLY A 1 346 ? 23.926 2.178 -18.390 1.00 90.88 346 GLY A CA 1
ATOM 2812 C C . GLY A 1 346 ? 23.564 2.898 -17.089 1.00 90.88 346 GLY A C 1
ATOM 2813 O O . GLY A 1 346 ? 24.318 3.776 -16.685 1.00 90.88 346 GLY A O 1
ATOM 2814 N N . GLY A 1 347 ? 22.467 2.517 -16.429 1.00 91.81 347 GLY A N 1
ATOM 2815 C CA . GLY A 1 347 ? 21.959 3.140 -15.205 1.00 91.81 347 GLY A CA 1
ATOM 2816 C C . GLY A 1 347 ? 20.661 3.930 -15.386 1.00 91.81 347 GLY A C 1
ATOM 2817 O O . GLY A 1 347 ? 20.179 4.524 -14.424 1.00 91.81 347 GLY A O 1
ATOM 2818 N N . GLY A 1 348 ? 20.071 3.940 -16.584 1.00 94.56 348 GLY A N 1
ATOM 2819 C CA . GLY A 1 348 ? 18.752 4.524 -16.815 1.00 94.56 348 GLY A CA 1
ATOM 2820 C C . GLY A 1 348 ? 17.630 3.675 -16.203 1.00 94.56 348 GLY A C 1
ATOM 2821 O O . GLY A 1 348 ? 17.752 2.456 -16.093 1.00 94.56 348 GLY A O 1
ATOM 2822 N N . LEU A 1 349 ? 16.520 4.310 -15.814 1.00 95.62 349 LEU A N 1
ATOM 2823 C CA . LEU A 1 349 ? 15.377 3.636 -15.182 1.00 95.62 349 LEU A CA 1
ATOM 2824 C C . LEU A 1 349 ? 14.162 3.624 -16.105 1.00 95.62 349 LEU A C 1
ATOM 2826 O O . LEU A 1 349 ? 13.669 4.679 -16.509 1.00 95.62 349 LEU A O 1
ATOM 2830 N N . LEU A 1 350 ? 13.653 2.433 -16.400 1.00 96.06 350 LEU A N 1
ATOM 2831 C CA . LEU A 1 350 ? 12.414 2.230 -17.145 1.00 96.06 350 LEU A CA 1
ATOM 2832 C C . LEU A 1 350 ? 11.186 2.383 -16.251 1.00 96.06 350 LEU A C 1
ATOM 2834 O O . LEU A 1 350 ? 11.282 2.521 -15.028 1.00 96.06 350 LEU A O 1
ATOM 2838 N N . ASN A 1 351 ? 10.003 2.276 -16.858 1.00 96.69 351 ASN A N 1
ATOM 2839 C CA . ASN A 1 351 ? 8.795 2.127 -16.066 1.00 96.69 351 ASN A CA 1
ATOM 2840 C C . ASN A 1 351 ? 8.842 0.813 -15.267 1.00 96.69 351 ASN A C 1
ATOM 2842 O O . ASN A 1 351 ? 9.087 -0.262 -15.823 1.00 96.69 351 ASN A O 1
ATOM 2846 N N . GLY A 1 352 ? 8.595 0.917 -13.962 1.00 95.31 352 GLY A N 1
ATOM 2847 C CA . GLY A 1 352 ? 8.660 -0.199 -13.019 1.00 95.31 352 GLY A CA 1
ATOM 2848 C C . GLY A 1 352 ? 10.052 -0.531 -12.487 1.00 95.31 352 GLY A C 1
ATOM 2849 O O . GLY A 1 352 ? 10.163 -1.419 -11.649 1.00 95.31 352 GLY A O 1
ATOM 2850 N N . ASP A 1 353 ? 11.104 0.170 -12.908 1.00 95.44 353 ASP A N 1
ATOM 2851 C CA . ASP A 1 353 ? 12.426 -0.056 -12.327 1.00 95.44 353 ASP A CA 1
ATOM 2852 C C . ASP A 1 353 ? 12.544 0.600 -10.945 1.00 95.44 353 ASP A C 1
ATOM 2854 O O . ASP A 1 353 ? 11.869 1.582 -10.622 1.00 95.44 353 ASP A O 1
ATOM 2858 N N . GLU A 1 354 ? 13.443 0.077 -10.118 1.00 92.06 354 GLU A N 1
ATOM 2859 C CA . GLU A 1 354 ? 13.881 0.717 -8.880 1.00 92.06 354 GLU A CA 1
ATOM 2860 C C . GLU A 1 354 ? 15.344 1.135 -9.012 1.00 92.06 354 GLU A C 1
ATOM 2862 O O . GLU A 1 354 ? 16.161 0.413 -9.582 1.00 92.06 354 GLU A O 1
ATOM 2867 N N . SER A 1 355 ? 15.701 2.291 -8.449 1.00 91.31 355 SER A N 1
ATOM 2868 C CA . SER A 1 355 ? 17.112 2.661 -8.316 1.00 91.31 355 SER A CA 1
ATOM 2869 C C . SER A 1 355 ? 17.836 1.684 -7.390 1.00 91.31 355 SER A C 1
ATOM 2871 O O . SER A 1 355 ? 17.257 1.260 -6.385 1.00 91.31 355 SER A O 1
ATOM 2873 N N . SER A 1 356 ? 19.117 1.417 -7.645 1.00 86.12 356 SER A N 1
ATOM 2874 C CA . SER A 1 356 ? 19.948 0.621 -6.738 1.00 86.12 356 SER A CA 1
ATOM 2875 C C . SER A 1 356 ? 19.948 1.196 -5.318 1.00 86.12 356 SER A C 1
ATOM 2877 O O . SER A 1 356 ? 20.028 2.407 -5.111 1.00 86.12 356 SER A O 1
ATOM 2879 N N . LYS A 1 357 ? 19.866 0.326 -4.307 1.00 90.38 357 LYS A N 1
ATOM 2880 C CA . LYS A 1 357 ? 20.006 0.754 -2.911 1.00 90.38 357 LYS A CA 1
ATOM 2881 C C . LYS A 1 357 ? 21.464 1.088 -2.615 1.00 90.38 357 LYS A C 1
ATOM 2883 O O . LYS A 1 357 ? 22.351 0.268 -2.839 1.00 90.38 357 LYS A O 1
ATOM 2888 N N . ILE A 1 358 ? 21.689 2.236 -1.988 1.00 90.62 358 ILE A N 1
ATOM 2889 C CA . ILE A 1 358 ? 23.007 2.695 -1.551 1.00 90.62 358 ILE A CA 1
ATOM 2890 C C . ILE A 1 358 ? 23.542 1.710 -0.509 1.00 90.62 358 ILE A C 1
ATOM 2892 O O . ILE A 1 358 ? 22.951 1.544 0.568 1.00 90.62 358 ILE A O 1
ATOM 2896 N N . TYR A 1 359 ? 24.634 1.022 -0.850 1.00 89.25 359 TYR A N 1
ATOM 2897 C CA . TYR A 1 359 ? 25.227 -0.064 -0.057 1.00 89.25 359 TYR A CA 1
ATOM 2898 C C . TYR A 1 359 ? 24.228 -1.169 0.343 1.00 89.25 359 TYR A C 1
ATOM 2900 O O . TYR A 1 359 ? 24.396 -1.800 1.385 1.00 89.25 359 TYR A O 1
ATOM 2908 N N . ASN A 1 360 ? 23.176 -1.398 -0.456 1.00 90.12 360 ASN A N 1
ATOM 2909 C CA . ASN A 1 360 ? 22.062 -2.311 -0.152 1.00 90.12 360 ASN A CA 1
ATOM 2910 C C . ASN A 1 360 ? 21.275 -1.985 1.135 1.00 90.12 360 ASN A C 1
ATOM 2912 O O . ASN A 1 360 ? 20.538 -2.835 1.637 1.00 90.12 360 ASN A O 1
ATOM 2916 N N . LEU A 1 361 ? 21.407 -0.767 1.670 1.00 90.31 361 LEU A N 1
ATOM 2917 C CA . LEU A 1 361 ? 20.801 -0.366 2.944 1.00 90.31 361 LEU A CA 1
ATOM 2918 C C . LEU A 1 361 ? 19.801 0.776 2.797 1.00 90.31 361 LEU A C 1
ATOM 2920 O O . LEU A 1 361 ? 18.744 0.738 3.422 1.00 90.31 361 LEU A O 1
ATOM 2924 N N . TRP A 1 362 ? 20.128 1.791 1.998 1.00 92.00 362 TRP A N 1
ATOM 2925 C CA . TRP A 1 362 ? 19.358 3.034 1.951 1.00 92.00 362 TRP A CA 1
ATOM 2926 C C . TRP A 1 362 ? 18.796 3.291 0.562 1.00 92.00 362 TRP A C 1
ATOM 2928 O O . TRP A 1 362 ? 19.437 3.005 -0.448 1.00 92.00 362 TRP A O 1
ATOM 2938 N N . ASN A 1 363 ? 17.603 3.869 0.517 1.00 94.25 363 ASN A N 1
ATOM 2939 C CA . ASN A 1 363 ? 17.010 4.333 -0.726 1.00 94.25 363 ASN A CA 1
ATOM 2940 C C . ASN A 1 363 ? 17.657 5.653 -1.160 1.00 94.25 363 ASN A C 1
ATOM 2942 O O . ASN A 1 363 ? 17.984 6.492 -0.312 1.00 94.25 363 ASN A O 1
ATOM 2946 N N . ASN A 1 364 ? 17.800 5.849 -2.474 1.00 93.75 364 ASN A N 1
ATOM 2947 C CA . ASN A 1 364 ? 18.238 7.134 -3.014 1.00 93.75 364 ASN A CA 1
ATOM 2948 C C . ASN A 1 364 ? 17.267 8.254 -2.604 1.00 93.75 364 ASN A C 1
ATOM 2950 O O . ASN A 1 364 ? 16.064 8.003 -2.449 1.00 93.75 364 ASN A O 1
ATOM 2954 N N . PRO A 1 365 ? 17.761 9.495 -2.458 1.00 93.06 365 PRO A N 1
ATOM 2955 C CA . PRO A 1 365 ? 16.909 10.665 -2.311 1.00 93.06 365 PRO A CA 1
ATOM 2956 C C . PRO A 1 365 ? 15.837 10.687 -3.400 1.00 93.06 365 PRO A C 1
ATOM 2958 O O . PRO A 1 365 ? 16.145 10.654 -4.586 1.00 93.06 365 PRO A O 1
ATOM 2961 N N . GLY A 1 366 ? 14.569 10.731 -3.004 1.00 91.88 366 GLY A N 1
ATOM 2962 C CA . GLY A 1 366 ? 13.446 10.843 -3.928 1.00 91.88 366 GLY A CA 1
ATOM 2963 C C . GLY A 1 366 ? 12.854 9.512 -4.381 1.00 91.88 366 GLY A C 1
ATOM 2964 O O . GLY A 1 366 ? 11.719 9.523 -4.854 1.00 91.88 366 GLY A O 1
ATOM 2965 N N . ALA A 1 367 ? 13.539 8.384 -4.171 1.00 93.62 367 ALA A N 1
ATOM 2966 C CA . ALA A 1 367 ? 13.042 7.080 -4.594 1.00 93.62 367 ALA A CA 1
ATOM 2967 C C . ALA A 1 367 ? 11.648 6.800 -3.987 1.00 93.62 367 ALA A C 1
ATOM 2969 O O . ALA A 1 367 ? 11.466 6.947 -2.769 1.00 93.62 367 ALA A O 1
ATOM 2970 N N . PRO A 1 368 ? 10.646 6.430 -4.803 1.00 92.56 368 PRO A N 1
ATOM 2971 C CA . PRO A 1 368 ? 9.279 6.265 -4.331 1.00 92.56 368 PRO A CA 1
ATOM 2972 C C . PRO A 1 368 ? 9.116 5.009 -3.474 1.00 92.56 368 PRO A C 1
ATOM 2974 O O . PRO A 1 368 ? 9.817 4.014 -3.632 1.00 92.56 368 PRO A O 1
ATOM 2977 N N . TYR A 1 369 ? 8.119 5.027 -2.591 1.00 93.50 369 TYR A N 1
ATOM 2978 C CA . TYR A 1 369 ? 7.697 3.827 -1.875 1.00 93.50 369 TYR A CA 1
ATOM 2979 C C . TYR A 1 369 ? 6.952 2.865 -2.813 1.00 93.50 369 TYR A C 1
ATOM 2981 O O . TYR A 1 369 ? 5.862 3.204 -3.280 1.00 93.50 369 TYR A O 1
ATOM 2989 N N . ASN A 1 370 ? 7.515 1.676 -3.055 1.00 93.50 370 ASN A N 1
ATOM 2990 C CA . ASN A 1 370 ? 6.971 0.634 -3.936 1.00 93.50 370 ASN A CA 1
ATOM 2991 C C . ASN A 1 370 ? 6.248 -0.486 -3.165 1.00 93.50 370 ASN A C 1
ATOM 2993 O O . ASN A 1 370 ? 6.607 -1.659 -3.218 1.00 93.50 370 ASN A O 1
ATOM 2997 N N . ASN A 1 371 ? 5.221 -0.135 -2.400 1.00 94.56 371 ASN A N 1
ATOM 2998 C CA . ASN A 1 371 ? 4.336 -1.141 -1.825 1.00 94.56 371 ASN A CA 1
ATOM 2999 C C . ASN A 1 371 ? 2.943 -0.552 -1.621 1.00 94.56 371 ASN A C 1
ATOM 3001 O O . ASN A 1 371 ? 2.775 0.602 -1.228 1.00 94.56 371 ASN A O 1
ATOM 3005 N N . TYR A 1 372 ? 1.933 -1.368 -1.879 1.00 97.31 372 TYR A N 1
ATOM 3006 C CA . TYR A 1 372 ? 0.554 -1.074 -1.542 1.00 97.31 372 TYR A CA 1
ATOM 3007 C C . TYR A 1 372 ? 0.015 -2.241 -0.740 1.00 97.31 372 TYR A C 1
ATOM 3009 O O . TYR A 1 372 ? 0.062 -3.384 -1.192 1.00 97.31 372 TYR A O 1
ATOM 3017 N N . SER A 1 373 ? -0.545 -1.972 0.435 1.00 97.50 373 SER A N 1
ATOM 3018 C CA . SER A 1 373 ? -1.200 -3.016 1.210 1.00 97.50 373 SER A CA 1
ATOM 3019 C C . SER A 1 373 ? -2.479 -2.533 1.862 1.00 97.50 373 SER A C 1
ATOM 3021 O O . SER A 1 373 ? -2.617 -1.381 2.269 1.00 97.50 373 SER A O 1
ATOM 3023 N N . LYS A 1 374 ? -3.439 -3.445 1.972 1.00 97.50 374 LYS A N 1
ATOM 3024 C CA . LYS A 1 374 ? -4.670 -3.241 2.718 1.00 97.50 374 LYS A CA 1
ATOM 3025 C C . LYS A 1 374 ? -5.055 -4.501 3.466 1.00 97.50 374 LYS A C 1
ATOM 3027 O O . LYS A 1 374 ? -4.907 -5.619 2.977 1.00 97.50 374 LYS A O 1
ATOM 3032 N N . SER A 1 375 ? -5.615 -4.318 4.647 1.00 96.81 375 SER A N 1
ATOM 3033 C CA . SER A 1 375 ? -6.178 -5.393 5.452 1.00 96.81 375 SER A CA 1
ATOM 3034 C C . SER A 1 375 ? -7.554 -4.998 5.957 1.00 96.81 375 SER A C 1
ATOM 3036 O O . SER A 1 375 ? -7.882 -3.818 6.085 1.00 96.81 375 SER A O 1
ATOM 3038 N N . SER A 1 376 ? -8.398 -6.001 6.166 1.00 96.06 376 SER A N 1
ATOM 3039 C CA . SER A 1 376 ? -9.736 -5.818 6.709 1.00 96.06 376 SER A CA 1
ATOM 3040 C C . SER A 1 376 ? -10.069 -6.979 7.619 1.00 96.06 376 SER A C 1
ATOM 3042 O O . SER A 1 376 ? -9.778 -8.126 7.290 1.00 96.06 376 SER A O 1
ATOM 3044 N N . GLU A 1 377 ? -10.714 -6.693 8.735 1.00 94.56 377 GLU A N 1
ATOM 3045 C CA . GLU A 1 377 ? -11.182 -7.711 9.655 1.00 94.56 377 GLU A CA 1
ATOM 3046 C C . GLU A 1 377 ? -12.610 -7.411 10.089 1.00 94.56 377 GLU A C 1
ATOM 3048 O O . GLU A 1 377 ? -12.950 -6.281 10.433 1.00 94.56 377 GLU A O 1
ATOM 3053 N N . ASN A 1 378 ? -13.452 -8.439 10.048 1.00 94.00 378 ASN A N 1
ATOM 3054 C CA . ASN A 1 378 ? -14.794 -8.403 10.609 1.00 94.00 378 ASN A CA 1
ATOM 3055 C C . ASN A 1 378 ? -14.869 -9.416 11.743 1.00 94.00 378 ASN A C 1
ATOM 3057 O O . ASN A 1 378 ? -14.516 -10.577 11.525 1.00 94.00 378 ASN A O 1
ATOM 3061 N N . ASN A 1 379 ? -15.382 -9.006 12.898 1.00 92.31 379 ASN A N 1
ATOM 3062 C CA . ASN A 1 379 ? -15.610 -9.903 14.020 1.00 92.31 379 ASN A CA 1
ATOM 3063 C C . ASN A 1 379 ? -17.071 -9.845 14.472 1.00 92.31 379 ASN A C 1
ATOM 3065 O O . ASN A 1 379 ? -17.586 -8.767 14.758 1.00 92.31 379 ASN A O 1
ATOM 3069 N N . TRP A 1 380 ? -17.729 -10.999 14.548 1.00 92.75 380 TRP A N 1
ATOM 3070 C CA . TRP A 1 380 ? -19.049 -11.161 15.158 1.00 92.75 380 TRP A CA 1
ATOM 3071 C C . TRP A 1 380 ? -18.887 -11.936 16.449 1.00 92.75 380 TRP A C 1
ATOM 3073 O O . TRP A 1 380 ? -18.345 -13.040 16.433 1.00 92.75 380 TRP A O 1
ATOM 3083 N N . TYR A 1 381 ? -19.402 -11.387 17.538 1.00 90.56 381 TYR A N 1
ATOM 3084 C CA . TYR A 1 381 ? -19.324 -12.012 18.844 1.00 90.56 381 TYR A CA 1
ATOM 3085 C C . TYR A 1 381 ? -20.698 -12.057 19.497 1.00 90.56 381 TYR A C 1
ATOM 3087 O O . TYR A 1 381 ? -21.431 -11.067 19.514 1.00 90.56 381 TYR A O 1
ATOM 3095 N N . ILE A 1 382 ? -21.042 -13.222 20.031 1.00 91.06 382 ILE A N 1
ATOM 3096 C CA . ILE A 1 382 ? -22.253 -13.456 20.809 1.00 91.06 382 ILE A CA 1
ATOM 3097 C C . ILE A 1 382 ? -21.829 -14.160 22.086 1.00 91.06 382 ILE A C 1
ATOM 3099 O O . ILE A 1 382 ? -21.104 -15.145 22.018 1.00 91.06 382 ILE A O 1
ATOM 3103 N N . SER A 1 383 ? -22.309 -13.709 23.237 1.00 88.81 383 SER A N 1
ATOM 3104 C CA . SER A 1 383 ? -22.175 -14.467 24.478 1.00 88.81 383 SER A CA 1
ATOM 3105 C C . SER A 1 383 ? -23.463 -14.458 25.275 1.00 88.81 383 SER A C 1
ATOM 3107 O O . SER A 1 383 ? -24.233 -13.497 25.226 1.00 88.81 383 SER A O 1
ATOM 3109 N N . ALA A 1 384 ? -23.702 -15.542 26.002 1.00 89.75 384 ALA A N 1
ATOM 3110 C CA . ALA A 1 384 ? -24.834 -15.684 26.897 1.00 89.75 384 ALA A CA 1
ATOM 3111 C C . ALA A 1 384 ? -24.364 -16.329 28.198 1.00 89.75 384 ALA A C 1
ATOM 3113 O O . ALA A 1 384 ? -23.805 -17.422 28.182 1.00 89.75 384 ALA A O 1
ATOM 3114 N N . ASN A 1 385 ? -24.620 -15.652 29.313 1.00 86.94 385 ASN A N 1
ATOM 3115 C CA . ASN A 1 385 ? -24.229 -16.079 30.649 1.00 86.94 385 ASN A CA 1
ATOM 3116 C C . ASN A 1 385 ? -25.449 -16.081 31.568 1.00 86.94 385 ASN A C 1
ATOM 3118 O O . ASN A 1 385 ? -26.216 -15.117 31.604 1.00 86.94 385 ASN A O 1
ATOM 3122 N N . PHE A 1 386 ? -25.594 -17.148 32.342 1.00 88.25 386 PHE A N 1
ATOM 3123 C CA . PHE A 1 386 ? -26.654 -17.372 33.312 1.00 88.25 386 PHE A CA 1
ATOM 3124 C C . PHE A 1 386 ? -26.030 -17.608 34.684 1.00 88.25 386 PHE A C 1
ATOM 3126 O O . PHE A 1 386 ? -25.205 -18.503 34.864 1.00 88.25 386 PHE A O 1
ATOM 3133 N N . ASN A 1 387 ? -26.447 -16.805 35.655 1.00 88.75 387 ASN A N 1
ATOM 3134 C CA . ASN A 1 387 ? -26.062 -16.927 37.051 1.00 88.75 387 ASN A CA 1
ATOM 3135 C C . ASN A 1 387 ? -27.293 -17.330 37.868 1.00 88.75 387 ASN A C 1
ATOM 3137 O O . ASN A 1 387 ? -28.310 -16.631 37.848 1.00 88.75 387 ASN A O 1
ATOM 3141 N N . ILE A 1 388 ? -27.198 -18.455 38.574 1.00 89.25 388 ILE A N 1
ATOM 3142 C CA . ILE A 1 388 ? -28.234 -18.971 39.466 1.00 89.25 388 ILE A CA 1
ATOM 3143 C C . ILE A 1 388 ? -27.634 -19.080 40.862 1.00 89.25 388 ILE A C 1
ATOM 3145 O O . ILE A 1 388 ? -26.776 -19.920 41.124 1.00 89.25 388 ILE A O 1
ATOM 3149 N N . MET A 1 389 ? -28.134 -18.258 41.775 1.00 88.06 389 MET A N 1
ATOM 3150 C CA . MET A 1 389 ? -27.768 -18.300 43.182 1.00 88.06 389 MET A CA 1
ATOM 3151 C C . MET A 1 389 ? -28.907 -18.928 43.975 1.00 88.06 389 MET A C 1
ATOM 3153 O O . MET A 1 389 ? -30.024 -18.413 43.957 1.00 88.06 389 MET A O 1
ATOM 3157 N N . TYR A 1 390 ? -28.631 -20.017 44.690 1.00 87.69 390 TYR A N 1
ATOM 3158 C CA . TYR A 1 390 ? -29.565 -20.641 45.626 1.00 87.69 390 TYR A CA 1
ATOM 3159 C C . TYR A 1 390 ? -28.894 -20.828 46.988 1.00 87.69 390 TYR A C 1
ATOM 3161 O O . TYR A 1 390 ? -27.971 -21.631 47.145 1.00 87.69 390 TYR A O 1
ATOM 3169 N N . LYS A 1 391 ? -29.366 -20.096 48.003 1.00 86.12 391 LYS A N 1
ATOM 3170 C CA . LYS A 1 391 ? -28.752 -20.026 49.342 1.00 86.12 391 LYS A CA 1
ATOM 3171 C C . LYS A 1 391 ? -27.260 -19.651 49.264 1.00 86.12 391 LYS A C 1
ATOM 3173 O O . LYS A 1 391 ? -26.937 -18.504 48.996 1.00 86.12 391 LYS A O 1
ATOM 3178 N N . LYS A 1 392 ? -26.353 -20.608 49.510 1.00 86.25 392 LYS A N 1
ATOM 3179 C CA . LYS A 1 392 ? -24.886 -20.434 49.451 1.00 86.25 392 LYS A CA 1
ATOM 3180 C C . LYS A 1 392 ? -24.252 -21.036 48.191 1.00 86.25 392 LYS A C 1
ATOM 3182 O O . LYS A 1 392 ? -23.032 -21.053 48.081 1.00 86.25 392 LYS A O 1
ATOM 3187 N N . VAL A 1 393 ? -25.063 -21.580 47.284 1.00 86.75 393 VAL A N 1
ATOM 3188 C CA . VAL A 1 393 ? -24.603 -22.179 46.030 1.00 86.75 393 VAL A CA 1
ATOM 3189 C C . VAL A 1 393 ? -24.724 -21.135 44.925 1.00 86.75 393 VAL A C 1
ATOM 3191 O O . VAL A 1 393 ? -25.800 -20.570 44.736 1.00 86.75 393 VAL A O 1
ATOM 3194 N N . ASP A 1 394 ? -23.627 -20.899 44.211 1.00 83.19 394 ASP A N 1
ATOM 3195 C CA . ASP A 1 394 ? -23.547 -20.004 43.056 1.00 83.19 394 ASP A CA 1
ATOM 3196 C C . ASP A 1 394 ? -23.176 -20.828 41.816 1.00 83.19 394 ASP A C 1
ATOM 3198 O O . ASP A 1 394 ? -22.094 -21.416 41.749 1.00 83.19 394 ASP A O 1
ATOM 3202 N N . ILE A 1 395 ? -24.110 -20.933 40.871 1.00 84.62 395 ILE A N 1
ATOM 3203 C CA . ILE A 1 395 ? -23.954 -21.692 39.631 1.00 84.62 395 ILE A CA 1
ATOM 3204 C C . ILE A 1 395 ? -23.879 -20.697 38.476 1.00 84.62 395 ILE A C 1
ATOM 3206 O O . ILE A 1 395 ? -24.837 -19.975 38.202 1.00 84.62 395 ILE A O 1
ATOM 3210 N N . ASN A 1 396 ? -22.752 -20.704 37.769 1.00 82.06 396 ASN A N 1
ATOM 3211 C CA . ASN A 1 396 ? -22.530 -19.914 36.564 1.00 82.06 396 ASN A CA 1
ATOM 3212 C C . ASN A 1 396 ? -22.454 -20.846 35.354 1.00 82.06 396 ASN A C 1
ATOM 3214 O O . ASN A 1 396 ? -21.641 -21.768 35.337 1.00 82.06 396 ASN A O 1
ATOM 3218 N N . ILE A 1 397 ? -23.301 -20.614 34.355 1.00 83.81 397 ILE A N 1
ATOM 3219 C CA . ILE A 1 397 ? -23.317 -21.355 33.091 1.00 83.81 397 ILE A CA 1
ATOM 3220 C C . ILE A 1 397 ? -23.261 -20.329 31.970 1.00 83.81 397 ILE A C 1
ATOM 3222 O O . ILE A 1 397 ? -24.077 -19.412 31.936 1.00 83.81 397 ILE A O 1
ATOM 3226 N N . GLY A 1 398 ? -22.315 -20.481 31.054 1.00 82.00 398 GLY A N 1
ATOM 3227 C CA . GLY A 1 398 ? -22.108 -19.518 29.987 1.00 82.00 398 GLY A CA 1
ATOM 3228 C C . GLY A 1 398 ? -21.508 -20.146 28.745 1.00 82.00 398 GLY A C 1
ATOM 3229 O O . GLY A 1 398 ? -20.971 -21.254 28.791 1.00 82.00 398 GLY A O 1
ATOM 3230 N N . GLY A 1 399 ? -21.630 -19.429 27.638 1.00 80.81 399 GLY A N 1
ATOM 3231 C CA . GLY A 1 399 ? -20.999 -19.776 26.377 1.00 80.81 399 GLY A CA 1
ATOM 3232 C C . GLY A 1 399 ? -20.878 -18.560 25.473 1.00 80.81 399 GLY A C 1
ATOM 3233 O O . GLY A 1 399 ? -21.686 -17.626 25.540 1.00 80.81 399 GLY A O 1
ATOM 3234 N N . ASP A 1 400 ? -19.869 -18.591 24.614 1.00 83.25 400 ASP A N 1
ATOM 3235 C CA . ASP A 1 400 ? -19.630 -17.578 23.604 1.00 83.25 400 ASP A CA 1
ATOM 3236 C C . ASP A 1 400 ? -19.408 -18.197 22.221 1.00 83.25 400 ASP A C 1
ATOM 3238 O O . ASP A 1 400 ? -19.022 -19.355 22.066 1.00 83.25 400 ASP A O 1
ATOM 3242 N N . PHE A 1 401 ? -19.719 -17.408 21.201 1.00 85.00 401 PHE A N 1
ATOM 3243 C CA . PHE A 1 401 ? -19.463 -17.696 19.806 1.00 85.00 401 PHE A CA 1
ATOM 3244 C C . PHE A 1 401 ? -18.758 -16.491 19.200 1.00 85.00 401 PHE A C 1
ATOM 3246 O O . PHE A 1 401 ? -19.283 -15.375 19.229 1.00 85.00 401 PHE A O 1
ATOM 3253 N N . ASN A 1 402 ? -17.589 -16.732 18.615 1.00 84.44 402 ASN A N 1
ATOM 3254 C CA . ASN A 1 402 ? -16.798 -15.709 17.954 1.00 84.44 402 ASN A CA 1
ATOM 3255 C C . ASN A 1 402 ? -16.489 -16.131 16.517 1.00 84.44 402 ASN A C 1
ATOM 3257 O O . ASN A 1 402 ? -15.902 -17.187 16.282 1.00 84.44 402 ASN A O 1
ATOM 3261 N N . LYS A 1 403 ? -16.858 -15.292 15.550 1.00 87.88 403 LYS A N 1
ATOM 3262 C CA . LYS A 1 403 ? -16.559 -15.492 14.132 1.00 87.88 403 LYS A CA 1
ATOM 3263 C C . LYS A 1 403 ? -15.741 -14.321 13.624 1.00 87.88 403 LYS A C 1
ATOM 3265 O O . LYS A 1 403 ? -16.243 -13.205 13.540 1.00 87.88 403 LYS A O 1
ATOM 3270 N N . LYS A 1 404 ? -14.517 -14.613 13.197 1.00 88.69 404 LYS A N 1
ATOM 3271 C CA . LYS A 1 404 ? -13.561 -13.637 12.681 1.00 88.69 404 LYS A CA 1
ATOM 3272 C C . LYS A 1 404 ? -13.259 -13.919 11.215 1.00 88.69 404 LYS A C 1
ATOM 3274 O O . LYS A 1 404 ? -12.950 -15.048 10.851 1.00 88.69 404 LYS A O 1
ATOM 3279 N N . ILE A 1 405 ? -13.359 -12.895 10.372 1.00 91.56 405 ILE A N 1
ATOM 3280 C CA . ILE A 1 405 ? -12.959 -12.959 8.963 1.00 91.56 405 ILE A CA 1
ATOM 3281 C C . ILE A 1 405 ? -11.898 -11.894 8.724 1.00 91.56 405 ILE A C 1
ATOM 3283 O O . ILE A 1 405 ? -12.230 -10.716 8.567 1.00 91.56 405 ILE A O 1
ATOM 3287 N N . SER A 1 406 ? -10.642 -12.325 8.668 1.00 93.00 406 SER A N 1
ATOM 3288 C CA . SER A 1 406 ? -9.493 -11.481 8.343 1.00 93.00 406 SER A CA 1
ATOM 3289 C C . SER A 1 406 ? -9.152 -11.607 6.862 1.00 93.00 406 SER A C 1
ATOM 3291 O O . SER A 1 406 ? -9.206 -12.693 6.288 1.00 93.00 406 SER A O 1
ATOM 3293 N N . ARG A 1 407 ? -8.811 -10.483 6.240 1.00 94.75 407 ARG A N 1
ATOM 3294 C CA . ARG A 1 407 ? -8.417 -10.386 4.837 1.00 94.75 407 ARG A CA 1
ATOM 3295 C C . ARG A 1 407 ? -7.189 -9.504 4.705 1.00 94.75 407 ARG A C 1
ATOM 3297 O O . ARG A 1 407 ? -7.099 -8.476 5.380 1.00 94.75 407 ARG A O 1
ATOM 3304 N N . SER A 1 408 ? -6.305 -9.841 3.781 1.00 96.31 408 SER A N 1
ATOM 3305 C CA . SER A 1 408 ? -5.111 -9.061 3.453 1.00 96.31 408 SER A CA 1
ATOM 3306 C C . SER A 1 408 ? -4.865 -9.046 1.950 1.00 96.31 408 SER 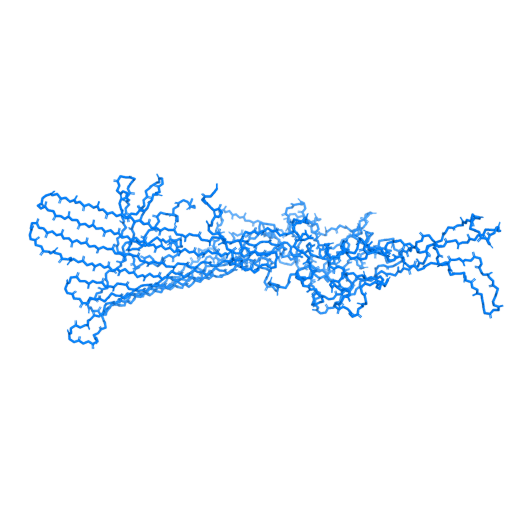A C 1
ATOM 3308 O O . SER A 1 408 ? -5.177 -9.994 1.233 1.00 96.31 408 SER A O 1
ATOM 3310 N N . TYR A 1 409 ? -4.333 -7.939 1.460 1.00 96.69 409 TYR A N 1
ATOM 3311 C CA . TYR A 1 409 ? -3.912 -7.765 0.081 1.00 96.69 409 TYR A CA 1
ATOM 3312 C C . TYR A 1 409 ? -2.665 -6.892 0.092 1.00 96.69 409 TYR A C 1
ATOM 3314 O O . TYR A 1 409 ? -2.691 -5.814 0.685 1.00 96.69 409 TYR A O 1
ATOM 3322 N N . ALA A 1 410 ? -1.597 -7.353 -0.540 1.00 96.25 410 ALA A N 1
ATOM 3323 C CA . ALA A 1 410 ? -0.363 -6.613 -0.734 1.00 96.25 410 ALA A CA 1
ATOM 3324 C C . ALA A 1 410 ? 0.116 -6.797 -2.175 1.00 96.25 410 ALA A C 1
ATOM 3326 O O . ALA A 1 410 ? -0.057 -7.867 -2.755 1.00 96.25 410 ALA A O 1
ATOM 3327 N N . LEU A 1 411 ? 0.680 -5.738 -2.737 1.00 95.25 411 LEU A N 1
ATOM 3328 C CA . LEU A 1 411 ? 1.124 -5.633 -4.120 1.00 95.25 411 LEU A CA 1
ATOM 3329 C C . LEU A 1 411 ? 2.389 -4.771 -4.138 1.00 95.25 411 LEU A C 1
ATOM 3331 O O . LEU A 1 411 ? 2.409 -3.734 -3.474 1.00 95.25 411 LEU A O 1
ATOM 3335 N N . ALA A 1 412 ? 3.383 -5.163 -4.936 1.00 94.12 412 ALA A N 1
ATOM 3336 C CA . ALA A 1 412 ? 4.495 -4.309 -5.355 1.00 94.12 412 ALA A CA 1
ATOM 3337 C C . ALA A 1 412 ? 4.153 -3.678 -6.722 1.00 94.12 412 ALA A C 1
ATOM 3339 O O . ALA A 1 412 ? 4.264 -4.360 -7.742 1.00 94.12 412 ALA A O 1
ATOM 3340 N N . PRO A 1 413 ? 3.666 -2.421 -6.783 1.00 94.81 413 PRO A N 1
ATOM 3341 C CA . PRO A 1 413 ? 3.090 -1.881 -8.015 1.00 94.81 413 PRO A CA 1
ATOM 3342 C C . PRO A 1 413 ? 4.062 -1.768 -9.194 1.00 94.81 413 PRO A C 1
ATOM 3344 O O . PRO A 1 413 ? 3.637 -1.925 -10.337 1.00 94.81 413 PRO A O 1
ATOM 3347 N N . ASN A 1 414 ? 5.351 -1.536 -8.937 1.00 94.81 414 ASN A N 1
ATOM 3348 C CA . ASN A 1 414 ? 6.360 -1.407 -9.988 1.00 94.81 414 ASN A CA 1
ATOM 3349 C C . ASN A 1 414 ? 6.469 -2.665 -10.867 1.00 94.81 414 ASN A C 1
ATOM 3351 O O . ASN A 1 414 ? 6.581 -2.556 -12.087 1.00 94.81 414 ASN A O 1
ATOM 3355 N N . GLU A 1 415 ? 6.326 -3.853 -10.274 1.00 94.88 415 GLU A N 1
ATOM 3356 C CA . GLU A 1 415 ? 6.418 -5.137 -10.981 1.00 94.88 415 GLU A CA 1
ATOM 3357 C C . GLU A 1 415 ? 5.314 -5.328 -12.035 1.00 94.88 415 GLU A C 1
ATOM 3359 O O . GLU A 1 415 ? 5.461 -6.133 -12.957 1.00 94.88 415 GLU A O 1
ATOM 3364 N N . LEU A 1 416 ? 4.214 -4.567 -11.956 1.00 96.50 416 LEU A N 1
ATOM 3365 C CA . LEU A 1 416 ? 3.152 -4.614 -12.964 1.00 96.50 416 LEU A CA 1
ATOM 3366 C C . LEU A 1 416 ? 3.642 -4.157 -14.341 1.00 96.50 416 LEU A C 1
ATOM 3368 O O . LEU A 1 416 ? 3.205 -4.717 -15.345 1.00 96.50 416 LEU A O 1
ATOM 3372 N N . TRP A 1 417 ? 4.558 -3.185 -14.405 1.00 96.81 417 TRP A N 1
ATOM 3373 C CA . TRP A 1 417 ? 5.167 -2.753 -15.667 1.00 96.81 417 TRP A CA 1
ATOM 3374 C C . TRP A 1 417 ? 6.043 -3.852 -16.262 1.00 96.81 417 TRP A C 1
ATOM 3376 O O . TRP A 1 417 ? 5.900 -4.195 -17.436 1.00 96.81 417 TRP A O 1
ATOM 3386 N N . THR A 1 418 ? 6.895 -4.462 -15.436 1.00 95.31 418 THR A N 1
ATOM 3387 C CA . THR A 1 418 ? 7.757 -5.578 -15.840 1.00 95.31 418 THR A CA 1
ATOM 3388 C C . THR A 1 418 ? 6.936 -6.766 -16.337 1.00 95.31 418 THR A C 1
ATOM 3390 O O . THR A 1 418 ? 7.247 -7.344 -17.383 1.00 95.31 418 THR A O 1
ATOM 3393 N N . LEU A 1 419 ? 5.843 -7.102 -15.644 1.00 96.75 419 LEU A N 1
ATOM 3394 C CA . LEU A 1 419 ? 4.937 -8.164 -16.069 1.00 96.75 419 LEU A CA 1
ATOM 3395 C C . LEU A 1 419 ? 4.214 -7.810 -17.374 1.00 96.75 419 LEU A C 1
ATOM 3397 O O . LEU A 1 419 ? 4.210 -8.619 -18.299 1.00 96.75 419 LEU A O 1
ATOM 3401 N N . ALA A 1 420 ? 3.646 -6.606 -17.481 1.00 97.62 420 ALA A N 1
ATOM 3402 C CA . ALA A 1 420 ? 2.978 -6.137 -18.695 1.00 97.62 420 ALA A CA 1
ATOM 3403 C C . ALA A 1 420 ? 3.907 -6.218 -19.916 1.00 97.62 420 ALA A C 1
ATOM 3405 O O . ALA A 1 420 ? 3.520 -6.723 -20.973 1.00 97.62 420 ALA A O 1
ATOM 3406 N N . ARG A 1 421 ? 5.162 -5.787 -19.758 1.00 95.94 421 ARG A N 1
ATOM 3407 C CA . ARG A 1 421 ? 6.203 -5.876 -20.786 1.00 95.94 421 ARG A CA 1
ATOM 3408 C C . ARG A 1 421 ? 6.474 -7.324 -21.202 1.00 95.94 421 ARG A C 1
ATOM 3410 O O . ARG A 1 421 ? 6.494 -7.618 -22.391 1.00 95.94 421 ARG A O 1
ATOM 3417 N N . LYS A 1 422 ? 6.618 -8.240 -20.237 1.00 95.88 422 LYS A N 1
ATOM 3418 C CA . LYS A 1 422 ? 6.863 -9.673 -20.487 1.00 95.88 422 LYS A CA 1
ATOM 3419 C C . LYS A 1 422 ? 5.691 -10.379 -21.179 1.00 95.88 422 LYS A C 1
ATOM 3421 O O . LYS A 1 422 ? 5.898 -11.351 -21.904 1.00 95.88 422 LYS A O 1
ATOM 3426 N N . LEU A 1 423 ? 4.459 -9.950 -20.916 1.00 97.06 423 LEU A N 1
ATOM 3427 C CA . LEU A 1 423 ? 3.264 -10.591 -21.467 1.00 97.06 423 LEU A CA 1
ATOM 3428 C C . LEU A 1 423 ? 2.912 -10.093 -22.877 1.00 97.06 423 LEU A C 1
ATOM 3430 O O . LEU A 1 423 ? 2.194 -10.787 -23.594 1.00 97.06 423 LEU A O 1
ATOM 3434 N N . THR A 1 424 ? 3.414 -8.930 -23.289 1.00 97.12 424 THR A N 1
ATOM 3435 C CA . THR A 1 424 ? 3.064 -8.293 -24.568 1.00 97.12 424 THR A CA 1
ATOM 3436 C C . THR A 1 424 ? 3.897 -8.847 -25.733 1.00 97.12 424 THR A C 1
ATOM 3438 O O . THR A 1 424 ? 5.087 -9.110 -25.590 1.00 97.12 424 THR A O 1
ATOM 3441 N N . ASN A 1 425 ? 3.288 -8.992 -26.916 1.00 96.81 425 ASN A N 1
ATOM 3442 C CA . ASN A 1 425 ? 3.916 -9.423 -28.180 1.00 96.81 425 ASN A CA 1
ATOM 3443 C C . ASN A 1 425 ? 4.468 -10.866 -28.247 1.00 96.81 425 ASN A C 1
ATOM 3445 O O . ASN A 1 425 ? 5.124 -11.206 -29.234 1.00 96.81 425 ASN A O 1
ATOM 3449 N N . ASN A 1 426 ? 4.227 -11.740 -27.266 1.00 96.75 426 ASN A N 1
ATOM 3450 C CA . ASN A 1 426 ? 4.735 -13.126 -27.293 1.00 96.75 426 ASN A CA 1
ATOM 3451 C C . ASN A 1 426 ? 4.268 -13.923 -28.527 1.00 96.75 426 ASN A C 1
ATOM 3453 O O . ASN A 1 426 ? 4.993 -14.763 -29.051 1.00 96.75 426 ASN A O 1
ATOM 3457 N N . GLN A 1 427 ? 3.090 -13.594 -29.046 1.00 96.50 427 GLN A N 1
ATOM 3458 C CA . GLN A 1 427 ? 2.484 -14.176 -30.237 1.00 96.50 427 GLN A CA 1
ATOM 3459 C C . GLN A 1 427 ? 3.077 -13.714 -31.573 1.00 96.50 427 GLN A C 1
ATOM 3461 O O . GLN A 1 427 ? 2.672 -14.258 -32.593 1.00 96.50 427 GLN A O 1
ATOM 3466 N N . ILE A 1 428 ? 3.975 -12.718 -31.597 1.00 96.38 428 ILE A N 1
ATOM 3467 C CA . ILE A 1 428 ? 4.527 -12.119 -32.833 1.00 96.38 428 ILE A CA 1
ATOM 3468 C C . ILE A 1 428 ? 6.061 -12.020 -32.851 1.00 96.38 428 ILE A C 1
ATOM 3470 O O . ILE A 1 428 ? 6.640 -11.099 -33.445 1.00 96.38 428 ILE A O 1
ATOM 3474 N N . GLN A 1 429 ? 6.724 -12.949 -32.161 1.00 94.44 429 GLN A N 1
ATOM 3475 C CA . GLN A 1 429 ? 8.188 -13.016 -32.095 1.00 94.44 429 GLN A CA 1
ATOM 3476 C C . GLN A 1 429 ? 8.819 -13.597 -33.371 1.00 94.44 429 GLN A C 1
ATOM 3478 O O . GLN A 1 429 ? 9.960 -13.274 -33.689 1.00 94.44 429 GLN A O 1
ATOM 3483 N N . GLU A 1 430 ? 8.081 -14.423 -34.113 1.00 94.56 430 GLU A N 1
ATOM 3484 C CA . GLU A 1 430 ? 8.570 -15.107 -35.315 1.00 94.56 430 GLU A CA 1
ATOM 3485 C C . GLU A 1 430 ? 8.271 -14.314 -36.601 1.00 94.56 430 GLU A C 1
ATOM 3487 O O . GLU A 1 430 ? 7.414 -13.428 -36.626 1.00 94.56 430 GLU A O 1
ATOM 3492 N N . LEU A 1 431 ? 8.987 -14.639 -37.682 1.00 95.31 431 LEU A N 1
ATOM 3493 C CA . LEU A 1 431 ? 8.757 -14.106 -39.029 1.00 95.31 431 LEU A CA 1
ATOM 3494 C C . LEU A 1 431 ? 7.993 -15.122 -39.881 1.00 95.31 431 LEU A C 1
ATOM 3496 O O . LEU A 1 431 ? 8.234 -16.326 -39.791 1.00 95.31 431 LEU A O 1
ATOM 3500 N N . ASP A 1 432 ? 7.097 -14.639 -40.738 1.00 94.62 432 ASP A N 1
ATOM 3501 C CA . ASP A 1 432 ? 6.315 -15.487 -41.634 1.00 94.62 432 ASP A CA 1
ATOM 3502 C C . ASP A 1 432 ? 7.099 -15.844 -42.902 1.00 94.62 432 ASP A C 1
ATOM 3504 O O . ASP A 1 432 ? 6.881 -15.292 -43.980 1.00 94.62 432 ASP A 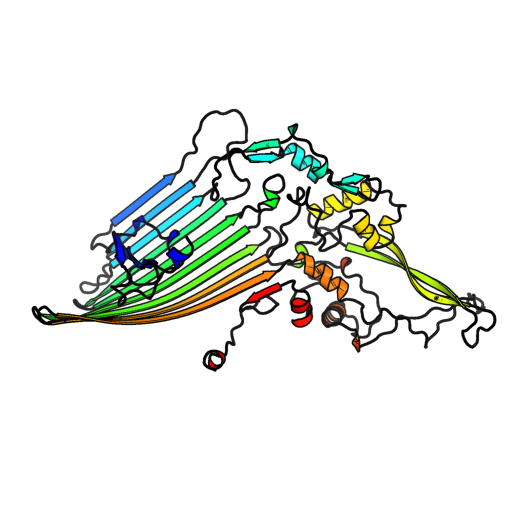O 1
ATOM 3508 N N . TYR A 1 433 ? 8.019 -16.802 -42.780 1.00 92.00 433 TYR A N 1
ATOM 3509 C CA . TYR A 1 433 ? 8.848 -17.256 -43.900 1.00 92.00 433 TYR A CA 1
ATOM 3510 C C . TYR A 1 433 ? 8.061 -17.874 -45.069 1.00 92.00 433 TYR A C 1
ATOM 3512 O O . TYR A 1 433 ? 8.623 -18.034 -46.153 1.00 92.00 433 TYR A O 1
ATOM 3520 N N . ASN A 1 434 ? 6.777 -18.204 -44.886 1.00 92.06 434 ASN A N 1
ATOM 3521 C CA . ASN A 1 434 ? 5.940 -18.748 -45.955 1.00 92.06 434 ASN A CA 1
ATOM 3522 C C . ASN A 1 434 ? 5.422 -17.664 -46.911 1.00 92.06 434 ASN A C 1
ATOM 3524 O O . ASN A 1 434 ? 5.032 -17.988 -48.032 1.00 92.06 434 ASN A O 1
ATOM 3528 N N . ASN A 1 435 ? 5.435 -16.397 -46.489 1.00 91.31 435 ASN A N 1
ATOM 3529 C CA . ASN A 1 435 ? 4.954 -15.258 -47.268 1.00 91.31 435 ASN A CA 1
ATOM 3530 C C . ASN A 1 435 ? 6.083 -14.221 -47.463 1.00 91.31 435 ASN A C 1
ATOM 3532 O O . ASN A 1 435 ? 6.089 -13.178 -46.806 1.00 91.31 435 ASN A O 1
ATOM 3536 N N . PRO A 1 436 ? 7.074 -14.499 -48.337 1.00 91.38 436 PRO A N 1
ATOM 3537 C CA . PRO A 1 436 ? 8.172 -13.576 -48.616 1.00 91.38 436 PRO A CA 1
ATOM 3538 C C . PRO A 1 436 ? 7.714 -12.337 -49.393 1.00 91.38 436 PRO A C 1
ATOM 3540 O O . PRO A 1 436 ? 6.952 -12.443 -50.354 1.00 91.38 436 PRO A O 1
ATOM 3543 N N . HIS A 1 437 ? 8.291 -11.184 -49.053 1.00 92.25 437 HIS A N 1
ATOM 3544 C CA . HIS A 1 437 ? 8.137 -9.908 -49.759 1.00 92.25 437 HIS A CA 1
ATOM 3545 C C . HIS A 1 437 ? 9.475 -9.474 -50.380 1.00 92.25 437 HIS A C 1
ATOM 3547 O O . HIS A 1 437 ? 10.290 -8.834 -49.704 1.00 92.25 437 HIS A O 1
ATOM 3553 N N . PRO A 1 438 ? 9.755 -9.829 -51.647 1.00 91.56 438 PRO A N 1
ATOM 3554 C CA . PRO A 1 438 ? 10.977 -9.415 -52.330 1.00 91.56 438 PRO A CA 1
ATOM 3555 C C . PRO A 1 438 ? 10.968 -7.903 -52.598 1.00 91.56 438 PRO A C 1
ATOM 3557 O O . PRO A 1 438 ? 9.934 -7.329 -52.941 1.00 91.56 438 PRO A O 1
ATOM 3560 N N . VAL A 1 439 ? 12.118 -7.249 -52.438 1.00 91.56 439 VAL A N 1
ATOM 3561 C CA . VAL A 1 439 ? 12.268 -5.801 -52.639 1.00 91.56 439 VAL A CA 1
ATOM 3562 C C . VAL A 1 439 ? 12.639 -5.511 -54.094 1.00 91.56 439 VAL A C 1
ATOM 3564 O O . VAL A 1 439 ? 13.576 -6.103 -54.628 1.00 91.56 439 VAL A O 1
ATOM 3567 N N . TYR A 1 440 ? 11.935 -4.570 -54.720 1.00 92.31 440 TYR A N 1
ATOM 3568 C CA . TYR A 1 440 ? 12.1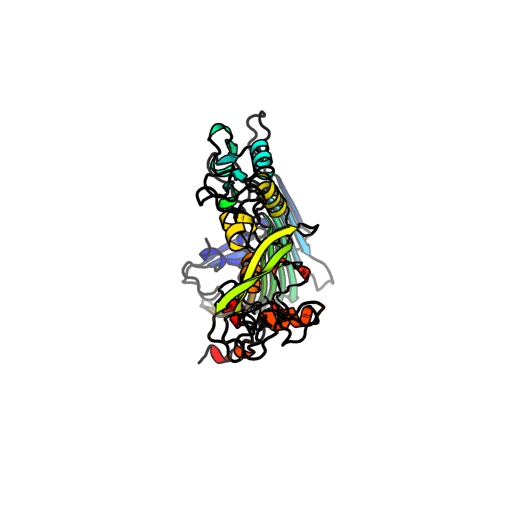81 -4.107 -56.088 1.00 92.31 440 TYR A CA 1
ATOM 3569 C C . TYR A 1 440 ? 12.412 -2.589 -56.104 1.00 92.31 440 TYR A C 1
ATOM 3571 O O . TYR A 1 440 ? 11.922 -1.888 -55.217 1.00 92.31 440 TYR A O 1
ATOM 3579 N N . ASP A 1 441 ? 13.164 -2.087 -57.086 1.00 91.31 441 ASP A N 1
ATOM 3580 C CA . ASP A 1 441 ? 13.281 -0.645 -57.347 1.00 91.31 441 ASP A CA 1
ATOM 3581 C C . ASP A 1 441 ? 12.105 -0.106 -58.180 1.00 91.31 441 ASP A C 1
ATOM 3583 O O . ASP A 1 441 ? 11.218 -0.852 -58.602 1.00 91.31 441 ASP A O 1
ATOM 3587 N N . ASP A 1 442 ? 12.121 1.202 -58.458 1.00 90.75 442 ASP A N 1
ATOM 3588 C CA . ASP A 1 442 ? 11.101 1.897 -59.257 1.00 90.75 442 ASP A CA 1
ATOM 3589 C C . ASP A 1 442 ? 10.966 1.353 -60.695 1.00 90.75 442 ASP A C 1
ATOM 3591 O O . ASP A 1 442 ? 9.962 1.600 -61.363 1.00 90.75 442 ASP A O 1
ATOM 3595 N N . ASN A 1 443 ? 11.959 0.595 -61.178 1.00 90.56 443 ASN A N 1
ATOM 3596 C CA . ASN A 1 443 ? 11.963 -0.046 -62.492 1.00 90.56 443 ASN A CA 1
ATOM 3597 C C . ASN A 1 443 ? 11.580 -1.538 -62.423 1.00 90.56 443 ASN A C 1
ATOM 3599 O O . ASN A 1 443 ? 11.743 -2.253 -63.415 1.00 90.56 443 ASN A O 1
ATOM 3603 N N . ASN A 1 444 ? 11.064 -2.015 -61.283 1.00 88.56 444 ASN A N 1
ATOM 3604 C CA . ASN A 1 444 ? 10.740 -3.418 -61.001 1.00 88.56 444 ASN A CA 1
ATOM 3605 C C . ASN A 1 444 ? 11.945 -4.378 -61.085 1.00 88.56 444 ASN A C 1
ATOM 3607 O O . ASN A 1 444 ? 11.778 -5.571 -61.355 1.00 88.56 444 ASN A O 1
ATOM 3611 N N . VAL A 1 445 ? 13.163 -3.894 -60.836 1.00 88.19 445 VAL A N 1
ATOM 3612 C CA . VAL A 1 445 ? 14.364 -4.734 -60.744 1.00 88.19 445 VAL A CA 1
ATOM 3613 C C . VAL A 1 445 ? 14.562 -5.177 -59.299 1.00 88.19 445 VAL A C 1
ATOM 3615 O O . VAL A 1 445 ? 14.571 -4.357 -58.382 1.00 88.19 445 VAL A O 1
ATOM 3618 N N . PHE A 1 446 ? 14.725 -6.486 -59.094 1.00 88.81 446 PHE A N 1
ATOM 3619 C CA . PHE A 1 446 ? 14.926 -7.078 -57.772 1.00 88.81 446 PHE A CA 1
ATOM 3620 C C . PHE A 1 446 ? 16.227 -6.576 -57.129 1.00 88.81 446 PHE A C 1
ATOM 3622 O O . PHE A 1 446 ? 17.300 -6.687 -57.718 1.00 88.81 446 PHE A O 1
ATOM 3629 N N . GLN A 1 447 ? 16.118 -6.055 -55.909 1.00 89.12 447 GLN A N 1
ATOM 3630 C CA . GLN A 1 447 ? 17.194 -5.417 -55.148 1.00 89.12 447 GLN A CA 1
ATOM 3631 C C . GLN A 1 447 ? 17.786 -6.376 -54.113 1.00 89.12 447 GLN A C 1
ATOM 3633 O O . GLN A 1 447 ? 17.913 -5.987 -52.964 1.00 89.12 447 GLN A O 1
ATOM 3638 N N . ASP A 1 448 ? 18.020 -7.641 -54.482 1.00 89.81 448 ASP A N 1
ATOM 3639 C CA . ASP A 1 448 ? 18.691 -8.696 -53.689 1.00 89.81 448 ASP A CA 1
ATOM 3640 C C . ASP A 1 448 ? 18.143 -9.037 -52.281 1.00 89.81 448 ASP A C 1
ATOM 3642 O O . ASP A 1 448 ? 18.659 -9.938 -51.616 1.00 89.81 448 ASP A O 1
ATOM 3646 N N . THR A 1 449 ? 17.071 -8.379 -51.840 1.00 92.38 449 THR A N 1
ATOM 3647 C CA . THR A 1 449 ? 16.592 -8.398 -50.456 1.00 92.38 449 THR A CA 1
ATOM 3648 C C . THR A 1 449 ? 15.173 -8.958 -50.353 1.00 92.38 449 THR A C 1
ATOM 3650 O O . THR A 1 449 ? 14.291 -8.598 -51.135 1.00 92.38 449 THR A O 1
ATOM 3653 N N . ILE A 1 450 ? 14.918 -9.793 -49.341 1.00 93.06 450 ILE A N 1
ATOM 3654 C CA . ILE A 1 450 ? 13.585 -10.337 -49.035 1.00 93.06 450 ILE A CA 1
ATOM 3655 C C . ILE A 1 450 ? 13.184 -9.961 -47.606 1.00 93.06 450 ILE A C 1
ATOM 3657 O O . ILE A 1 450 ? 13.947 -10.178 -46.661 1.00 93.06 450 ILE A O 1
ATOM 3661 N N . ARG A 1 451 ? 11.973 -9.416 -47.453 1.00 94.19 451 ARG A N 1
ATOM 3662 C CA . ARG A 1 451 ? 11.357 -9.045 -46.170 1.00 94.19 451 ARG A CA 1
ATOM 3663 C C . ARG A 1 451 ? 10.238 -10.009 -45.793 1.00 94.19 451 ARG A C 1
ATOM 3665 O O . ARG A 1 451 ? 9.664 -10.660 -46.660 1.00 94.19 451 ARG A O 1
ATOM 3672 N N . TYR A 1 452 ? 9.909 -10.052 -44.509 1.00 94.62 452 TYR A N 1
ATOM 3673 C CA . TYR A 1 452 ? 8.818 -10.858 -43.971 1.00 94.62 452 TYR A CA 1
ATOM 3674 C C . TYR A 1 452 ? 8.009 -10.054 -42.961 1.00 94.62 452 TYR A C 1
ATOM 3676 O O . TYR A 1 452 ? 8.555 -9.239 -42.210 1.00 94.62 452 TYR A O 1
ATOM 3684 N N . ASP A 1 453 ? 6.709 -10.325 -42.927 1.00 94.62 453 ASP A N 1
ATOM 3685 C CA . ASP A 1 453 ? 5.847 -9.860 -41.849 1.00 94.62 453 ASP A CA 1
ATOM 3686 C C . ASP A 1 453 ? 6.079 -10.693 -40.580 1.00 94.62 453 ASP A C 1
ATOM 3688 O O . ASP A 1 453 ? 6.650 -11.787 -40.608 1.00 94.62 453 ASP A O 1
ATOM 3692 N N . ARG A 1 454 ? 5.624 -10.175 -39.437 1.00 95.56 454 ARG A N 1
ATOM 3693 C CA . ARG A 1 454 ? 5.604 -10.949 -38.191 1.00 95.56 454 ARG A CA 1
ATOM 3694 C C . ARG A 1 454 ? 4.530 -12.029 -38.268 1.00 95.56 454 ARG A C 1
ATOM 3696 O O . ARG A 1 454 ? 3.390 -11.739 -38.627 1.00 95.56 454 ARG A O 1
ATOM 3703 N N . LEU A 1 455 ? 4.881 -13.243 -37.864 1.00 96.00 455 LEU A N 1
ATOM 3704 C CA . LEU A 1 455 ? 3.969 -14.377 -37.805 1.00 96.00 455 LEU A CA 1
ATOM 3705 C C . LEU A 1 455 ? 3.129 -14.313 -36.527 1.00 96.00 455 LEU A C 1
ATOM 3707 O O . LEU A 1 455 ? 3.673 -14.212 -35.432 1.00 96.00 455 LEU A O 1
ATOM 3711 N N . TYR A 1 456 ? 1.806 -14.407 -36.661 1.00 96.88 456 TYR A N 1
ATOM 3712 C CA . TYR A 1 456 ? 0.890 -14.503 -35.524 1.00 96.88 456 TYR A CA 1
ATOM 3713 C C . TYR A 1 456 ? 0.711 -15.959 -35.073 1.00 96.88 456 TYR A C 1
ATOM 3715 O O . TYR A 1 456 ? 0.208 -16.789 -35.831 1.00 96.88 456 TYR A O 1
ATOM 3723 N N . ASN A 1 457 ? 1.054 -16.250 -33.817 1.00 96.56 457 ASN A N 1
ATOM 3724 C CA . ASN A 1 457 ? 0.825 -17.544 -33.177 1.00 96.56 457 ASN A CA 1
ATOM 3725 C C . ASN A 1 457 ? -0.198 -17.425 -32.027 1.00 96.56 457 ASN A C 1
ATOM 3727 O O . ASN A 1 457 ? 0.166 -17.000 -30.926 1.00 96.56 457 ASN A O 1
ATOM 3731 N N . PRO A 1 458 ? -1.462 -17.847 -32.224 1.00 94.38 458 PRO A N 1
ATOM 3732 C CA . PRO A 1 458 ? -2.518 -17.667 -31.225 1.00 94.38 458 PRO A CA 1
ATOM 3733 C C . PRO A 1 458 ? -2.246 -18.391 -29.899 1.00 94.38 458 PRO A C 1
ATOM 3735 O O . PRO A 1 458 ? -2.714 -17.938 -28.860 1.00 94.38 458 PRO A O 1
ATOM 3738 N N . ASN A 1 459 ? -1.470 -19.481 -29.902 1.00 95.94 459 ASN A N 1
ATOM 3739 C CA . ASN A 1 459 ? -1.188 -20.260 -28.689 1.00 95.94 459 ASN A CA 1
ATOM 3740 C C . ASN A 1 459 ? -0.252 -19.538 -27.708 1.00 95.94 459 ASN A C 1
ATOM 3742 O O . ASN A 1 459 ? -0.165 -19.931 -26.548 1.00 95.94 459 ASN A O 1
ATOM 3746 N N . LEU A 1 460 ? 0.470 -18.517 -28.177 1.00 96.31 460 LEU A N 1
ATOM 3747 C CA . LEU A 1 460 ? 1.412 -17.735 -27.374 1.00 96.31 460 LEU A CA 1
ATOM 3748 C C . LEU A 1 460 ? 0.836 -16.381 -26.943 1.00 96.31 460 LEU A C 1
ATOM 3750 O O . LEU A 1 460 ? 1.511 -15.630 -26.236 1.00 96.31 460 LEU A O 1
ATOM 3754 N N . GLN A 1 461 ? -0.387 -16.045 -27.366 1.00 96.38 461 GLN A N 1
ATOM 3755 C CA . GLN A 1 461 ? -1.009 -14.782 -26.994 1.00 96.38 461 GLN A CA 1
ATOM 3756 C C . GLN A 1 461 ? -1.496 -14.845 -25.548 1.00 96.38 461 GLN A C 1
ATOM 3758 O O . GLN A 1 461 ? -2.321 -15.681 -25.182 1.00 96.38 461 GLN A O 1
ATOM 3763 N N . THR A 1 462 ? -0.969 -13.944 -24.728 1.00 97.25 462 THR A N 1
ATOM 3764 C CA . THR A 1 462 ? -1.337 -13.823 -23.317 1.00 97.25 462 THR A CA 1
ATOM 3765 C C . THR A 1 462 ? -2.688 -13.121 -23.178 1.00 97.25 462 THR A C 1
ATOM 3767 O O . THR A 1 462 ? -3.146 -12.425 -24.093 1.00 97.25 462 THR A O 1
ATOM 3770 N N . TYR A 1 463 ? -3.344 -13.289 -22.029 1.00 96.81 463 TYR A N 1
ATOM 3771 C CA . TYR A 1 463 ? -4.607 -12.602 -21.770 1.00 96.81 463 TYR A CA 1
ATOM 3772 C C . TYR A 1 463 ? -4.376 -11.091 -21.666 1.00 96.81 463 TYR A C 1
ATOM 3774 O O . TYR A 1 463 ? -5.132 -10.316 -22.253 1.00 96.81 463 TYR A O 1
ATOM 3782 N N . PHE A 1 464 ? -3.283 -10.680 -21.014 1.00 97.62 464 PHE A N 1
ATOM 3783 C CA . PHE A 1 464 ? -2.891 -9.273 -20.952 1.00 97.62 464 PHE A CA 1
ATOM 3784 C C . PHE A 1 464 ? -2.706 -8.639 -22.340 1.00 97.62 464 PHE A C 1
ATOM 3786 O O . PHE A 1 464 ? -3.285 -7.584 -22.601 1.00 97.62 464 PHE A O 1
ATOM 3793 N N . ASP A 1 465 ? -1.961 -9.277 -23.254 1.00 97.75 465 ASP A N 1
ATOM 3794 C CA . ASP A 1 465 ? -1.750 -8.752 -24.615 1.00 97.75 465 ASP A CA 1
ATOM 3795 C C . ASP A 1 465 ? -3.079 -8.588 -25.368 1.00 97.75 465 ASP A C 1
ATOM 3797 O O . ASP A 1 465 ? -3.309 -7.556 -26.002 1.00 97.75 465 ASP A O 1
ATOM 3801 N N . LEU A 1 466 ? -3.989 -9.561 -25.240 1.00 96.81 466 LEU A N 1
ATOM 3802 C CA . LEU A 1 466 ? -5.313 -9.504 -25.858 1.00 96.81 466 LEU A CA 1
ATOM 3803 C C . LEU A 1 466 ? -6.144 -8.332 -25.318 1.00 96.81 466 LEU A C 1
ATOM 3805 O O . LEU A 1 466 ? -6.707 -7.559 -26.101 1.00 96.81 466 LEU A O 1
ATOM 3809 N N . MET A 1 467 ? -6.204 -8.175 -23.992 1.00 97.56 467 MET A N 1
ATOM 3810 C CA . MET A 1 467 ? -6.938 -7.082 -23.349 1.00 97.56 467 MET A CA 1
ATOM 3811 C C . MET A 1 467 ? -6.358 -5.720 -23.727 1.00 97.56 467 MET A C 1
ATOM 3813 O O . MET A 1 467 ? -7.108 -4.786 -24.030 1.00 97.56 467 MET A O 1
ATOM 3817 N N . PHE A 1 468 ? -5.031 -5.613 -23.777 1.00 97.19 468 PHE A N 1
ATOM 3818 C CA . PHE A 1 468 ? -4.363 -4.368 -24.117 1.00 97.19 468 PHE A CA 1
ATOM 3819 C C . PHE A 1 468 ? -4.532 -4.001 -25.599 1.00 97.19 468 PHE A C 1
ATOM 3821 O O . PHE A 1 468 ? -4.900 -2.870 -25.915 1.00 97.19 468 PHE A O 1
ATOM 3828 N N . ARG A 1 469 ? -4.405 -4.954 -26.531 1.00 96.69 469 ARG A N 1
ATOM 3829 C CA . ARG A 1 469 ? -4.722 -4.729 -27.957 1.00 96.69 469 ARG A CA 1
ATOM 3830 C C . ARG A 1 469 ? -6.164 -4.286 -28.161 1.00 96.69 469 ARG A C 1
ATOM 3832 O O . ARG A 1 469 ? -6.407 -3.320 -28.886 1.00 96.69 469 ARG A O 1
ATOM 3839 N N . SER A 1 470 ? -7.107 -4.933 -27.474 1.00 96.25 470 SER A N 1
ATOM 3840 C CA . SER A 1 470 ? -8.517 -4.544 -27.516 1.00 96.25 470 SER A CA 1
ATOM 3841 C C . SER A 1 470 ? -8.727 -3.119 -26.998 1.00 96.25 470 SER A C 1
ATOM 3843 O O . SER A 1 470 ? -9.513 -2.374 -27.582 1.00 96.25 470 SER A O 1
ATOM 3845 N N . LYS A 1 471 ? -8.021 -2.715 -25.933 1.00 96.19 471 LYS A N 1
ATOM 3846 C CA . LYS A 1 471 ? -8.054 -1.344 -25.401 1.00 96.19 471 LYS A CA 1
ATOM 3847 C C . LYS A 1 471 ? -7.560 -0.317 -26.425 1.00 96.19 471 LYS A C 1
ATOM 3849 O O . LYS A 1 471 ? -8.107 0.782 -26.484 1.00 96.19 471 LYS A O 1
ATOM 3854 N N . LEU A 1 472 ? -6.574 -0.683 -27.242 1.00 96.38 472 LEU A N 1
ATOM 3855 C CA . LEU A 1 472 ? -6.020 0.150 -28.314 1.00 96.38 472 LEU A CA 1
ATOM 3856 C C . LEU A 1 472 ? -6.856 0.140 -29.607 1.00 96.38 472 LEU A C 1
ATOM 3858 O O . LEU A 1 472 ? -6.507 0.835 -30.560 1.00 96.38 472 LEU A O 1
ATOM 3862 N N . GLY A 1 473 ? -7.947 -0.633 -29.665 1.00 96.38 473 GLY A N 1
ATOM 3863 C CA . GLY A 1 473 ? -8.778 -0.776 -30.865 1.00 96.38 473 GLY A CA 1
ATOM 3864 C C . GLY A 1 473 ? -8.149 -1.643 -31.962 1.00 96.38 473 GLY A C 1
ATOM 3865 O O . GLY A 1 473 ? -8.574 -1.576 -33.114 1.00 96.38 473 GLY A O 1
ATOM 3866 N N . LEU A 1 474 ? -7.139 -2.447 -31.622 1.00 96.19 474 LEU A N 1
ATOM 3867 C CA . LEU A 1 474 ? -6.499 -3.388 -32.538 1.00 96.19 474 LEU A CA 1
ATOM 3868 C C . LEU A 1 474 ? -7.255 -4.724 -32.548 1.00 96.19 474 LEU A C 1
ATOM 3870 O O . LEU A 1 474 ? -7.820 -5.142 -31.537 1.00 96.19 474 LEU A O 1
ATOM 3874 N N . SER A 1 475 ? -7.245 -5.424 -33.687 1.00 94.88 475 SER A N 1
ATOM 3875 C CA . SER A 1 475 ? -7.763 -6.795 -33.748 1.00 94.88 475 SER A CA 1
ATOM 3876 C C . SER A 1 475 ? -6.885 -7.744 -32.926 1.00 94.88 475 SER A C 1
ATOM 3878 O O . SER A 1 475 ? -5.680 -7.532 -32.787 1.00 94.88 475 SER A O 1
ATOM 3880 N N . TYR A 1 476 ? -7.471 -8.825 -32.404 1.00 90.75 476 TYR A N 1
ATOM 3881 C CA . TYR A 1 476 ? -6.746 -9.795 -31.571 1.00 90.75 476 TYR A CA 1
ATOM 3882 C C . TYR A 1 476 ? -5.551 -10.439 -32.302 1.00 90.75 476 TYR A C 1
ATOM 3884 O O . TYR A 1 476 ? -4.537 -10.730 -31.680 1.00 90.75 476 TYR A O 1
ATOM 3892 N N . ASN A 1 477 ? -5.644 -10.602 -33.626 1.00 92.94 477 ASN A N 1
ATOM 3893 C CA . ASN A 1 477 ? -4.600 -11.155 -34.492 1.00 92.94 477 ASN A CA 1
ATOM 3894 C C . ASN A 1 477 ? -3.686 -10.094 -35.132 1.00 92.94 477 ASN A C 1
ATOM 3896 O O . ASN A 1 477 ? -2.913 -10.412 -36.034 1.00 92.94 477 ASN A O 1
ATOM 3900 N N . ASN A 1 478 ? -3.805 -8.824 -34.735 1.00 93.81 478 ASN A N 1
ATOM 3901 C CA . ASN A 1 478 ? -2.980 -7.758 -35.285 1.00 93.81 478 ASN A CA 1
ATOM 3902 C C . ASN A 1 478 ? -1.500 -7.976 -34.923 1.00 93.81 478 ASN A C 1
ATOM 3904 O O . ASN A 1 478 ? -1.169 -8.233 -33.767 1.00 93.81 478 ASN A O 1
ATOM 3908 N N . THR A 1 479 ? -0.613 -7.813 -35.905 1.00 94.31 479 THR A N 1
ATOM 3909 C CA . THR A 1 479 ? 0.825 -8.081 -35.766 1.00 94.31 479 THR A CA 1
ATOM 3910 C C . THR A 1 479 ? 1.674 -6.836 -35.497 1.00 94.31 479 THR A C 1
ATOM 3912 O O . THR A 1 479 ? 2.904 -6.903 -35.517 1.00 94.31 479 THR A O 1
ATOM 3915 N N . THR A 1 480 ? 1.045 -5.693 -35.201 1.00 94.44 480 THR A N 1
ATOM 3916 C CA . THR A 1 480 ? 1.753 -4.471 -34.807 1.00 94.44 480 THR A CA 1
ATOM 3917 C C . THR A 1 480 ? 2.503 -4.708 -33.499 1.00 94.44 480 THR A C 1
ATOM 3919 O O . THR A 1 480 ? 1.937 -5.218 -32.525 1.00 94.44 480 THR A O 1
ATOM 3922 N N . TRP A 1 481 ? 3.774 -4.306 -33.476 1.00 94.75 481 TRP A N 1
ATOM 3923 C CA . TRP A 1 481 ? 4.597 -4.323 -32.273 1.00 94.75 481 TRP A CA 1
ATOM 3924 C C . TRP A 1 481 ? 4.134 -3.248 -31.290 1.00 94.75 481 TRP A C 1
ATOM 3926 O O . TRP A 1 481 ? 4.044 -2.074 -31.650 1.00 94.75 481 TRP A O 1
ATOM 3936 N N . ILE A 1 482 ? 3.865 -3.650 -30.051 1.00 95.75 482 ILE A N 1
ATOM 3937 C CA . ILE A 1 482 ? 3.425 -2.750 -28.984 1.00 95.75 482 ILE A CA 1
ATOM 3938 C C . ILE A 1 482 ? 4.564 -2.570 -27.985 1.00 95.75 482 ILE A C 1
ATOM 3940 O O . ILE A 1 482 ? 5.030 -3.538 -27.398 1.00 95.75 482 ILE A O 1
ATOM 3944 N N . GLU A 1 483 ? 5.003 -1.333 -27.781 1.00 95.50 483 GLU A N 1
ATOM 3945 C CA . GLU A 1 483 ? 5.994 -0.999 -26.755 1.00 95.50 483 GLU A CA 1
ATOM 3946 C C . GLU A 1 483 ? 5.260 -0.568 -25.483 1.00 95.50 483 GLU A C 1
ATOM 3948 O O . GLU A 1 483 ? 4.774 0.560 -25.413 1.00 95.50 483 GLU A O 1
ATOM 3953 N N . THR A 1 484 ? 5.130 -1.467 -24.504 1.00 96.44 484 THR A N 1
ATOM 3954 C CA . THR A 1 484 ? 4.354 -1.232 -23.271 1.00 96.44 484 THR A CA 1
ATOM 3955 C C . THR A 1 484 ? 4.790 0.048 -22.559 1.00 96.44 484 THR A C 1
ATOM 3957 O O . THR A 1 484 ? 3.948 0.847 -22.154 1.00 96.44 484 THR A O 1
ATOM 3960 N N . ASP A 1 485 ? 6.096 0.306 -22.501 1.00 96.25 485 ASP A N 1
ATOM 3961 C CA . ASP A 1 485 ? 6.669 1.484 -21.843 1.00 96.25 485 ASP A CA 1
ATOM 3962 C C . ASP A 1 485 ? 6.409 2.811 -22.575 1.00 96.25 485 ASP A C 1
ATOM 3964 O O . ASP A 1 485 ? 6.745 3.875 -22.061 1.00 96.25 485 ASP A O 1
ATOM 3968 N N . ASN A 1 486 ? 5.793 2.786 -23.760 1.00 96.56 486 ASN A N 1
ATOM 3969 C CA . ASN A 1 486 ? 5.439 3.984 -24.524 1.00 96.56 486 ASN A CA 1
ATOM 3970 C C . ASN A 1 486 ? 4.049 4.555 -24.162 1.00 96.56 486 ASN A C 1
ATOM 3972 O O . ASN A 1 486 ? 3.624 5.579 -24.709 1.00 96.56 486 ASN A O 1
ATOM 3976 N N . TYR A 1 487 ? 3.311 3.890 -23.271 1.00 96.38 487 TYR A N 1
ATOM 3977 C CA . TYR A 1 487 ? 1.936 4.242 -22.903 1.00 96.38 487 TYR A CA 1
ATOM 3978 C C . TYR A 1 487 ? 1.853 4.921 -21.534 1.00 96.38 487 TYR A C 1
ATOM 3980 O O . TYR A 1 487 ? 2.813 4.939 -20.765 1.00 96.38 487 TYR A O 1
ATOM 3988 N N . ASN A 1 488 ? 0.714 5.552 -21.249 1.00 95.94 488 ASN A N 1
ATOM 3989 C CA . ASN A 1 488 ? 0.481 6.226 -19.976 1.00 95.94 488 ASN A CA 1
ATOM 3990 C C . ASN A 1 488 ? -0.071 5.238 -18.932 1.00 95.94 488 ASN A C 1
ATOM 3992 O O . ASN A 1 488 ? -0.751 4.283 -19.299 1.00 95.94 488 ASN A O 1
ATOM 3996 N N . PRO A 1 489 ? 0.098 5.501 -17.623 1.00 96.12 489 PRO A N 1
ATOM 3997 C CA . PRO A 1 489 ? -0.464 4.660 -16.561 1.00 96.12 489 PRO A CA 1
ATOM 3998 C C . PRO A 1 489 ? -1.978 4.438 -16.683 1.00 96.12 489 PRO A C 1
ATOM 4000 O O . PRO A 1 489 ? -2.468 3.349 -16.413 1.00 96.12 489 PRO A O 1
ATOM 4003 N N . SER A 1 490 ? -2.714 5.450 -17.156 1.00 95.38 490 SER A N 1
ATOM 4004 C CA . SER A 1 490 ? -4.165 5.396 -17.381 1.00 95.38 490 SER A CA 1
ATOM 4005 C C . SER A 1 490 ? -4.602 4.435 -18.489 1.00 95.38 490 SER A C 1
ATOM 4007 O O . SER A 1 490 ? -5.791 4.128 -18.601 1.00 95.38 490 SER A O 1
ATOM 4009 N N . ASP A 1 491 ? -3.668 4.008 -19.338 1.00 96.06 491 ASP A N 1
ATOM 4010 C CA . ASP A 1 491 ? -3.929 3.029 -20.391 1.00 96.06 491 ASP A CA 1
ATOM 4011 C C . ASP A 1 491 ? -3.951 1.600 -19.836 1.00 96.06 491 ASP A C 1
ATOM 4013 O O . ASP A 1 491 ? -4.402 0.694 -20.534 1.00 96.06 491 ASP A O 1
ATOM 4017 N N . PHE A 1 492 ? -3.537 1.414 -18.578 1.00 96.44 492 PHE A N 1
ATOM 4018 C CA . PHE A 1 492 ? -3.427 0.125 -17.915 1.00 96.44 492 PHE A CA 1
ATOM 4019 C C . PHE A 1 492 ? -4.327 0.018 -16.688 1.00 96.44 492 PHE A C 1
ATOM 4021 O O . PHE A 1 492 ? -4.650 0.993 -16.007 1.00 96.44 492 PHE A O 1
ATOM 4028 N N . SER A 1 493 ? -4.706 -1.214 -16.372 1.00 95.06 493 SER A N 1
ATOM 4029 C CA . SER A 1 493 ? -5.423 -1.541 -15.149 1.00 95.06 493 SER A CA 1
ATOM 4030 C C . SER A 1 493 ? -5.180 -2.996 -14.755 1.00 95.06 493 SER A C 1
ATOM 4032 O O . SER A 1 493 ? -4.842 -3.841 -15.581 1.00 95.06 493 SER A O 1
ATOM 4034 N N . ILE A 1 494 ? -5.317 -3.301 -13.462 1.00 93.38 494 ILE A N 1
ATOM 4035 C CA . ILE A 1 494 ? -5.006 -4.634 -12.918 1.00 93.38 494 ILE A CA 1
ATOM 4036 C C . ILE A 1 494 ? -5.919 -5.744 -13.465 1.00 93.38 494 ILE A C 1
ATOM 4038 O O . ILE A 1 494 ? -5.526 -6.902 -13.528 1.00 93.38 494 ILE A O 1
ATOM 4042 N N . ASP A 1 495 ? -7.130 -5.401 -13.892 1.00 93.69 495 ASP A N 1
ATOM 4043 C CA . ASP A 1 495 ? -8.098 -6.311 -14.508 1.00 93.69 495 ASP A CA 1
ATOM 4044 C C . ASP A 1 495 ? -7.777 -6.652 -15.973 1.00 93.69 495 ASP A C 1
ATOM 4046 O O . ASP A 1 495 ? -8.427 -7.526 -16.545 1.00 93.69 495 ASP A O 1
ATOM 4050 N N . MET A 1 496 ? -6.757 -6.023 -16.572 1.00 95.94 496 MET A N 1
ATOM 4051 C CA . MET A 1 496 ? -6.222 -6.453 -17.869 1.00 95.94 496 MET A CA 1
ATOM 4052 C C . MET A 1 496 ? -5.442 -7.761 -17.771 1.00 95.94 496 MET A C 1
ATOM 4054 O O . MET A 1 496 ? -5.294 -8.446 -18.775 1.00 95.94 496 MET A O 1
ATOM 4058 N N . PHE A 1 497 ? -4.965 -8.125 -16.582 1.00 96.25 497 PHE A N 1
ATOM 4059 C CA . PHE A 1 497 ? -4.322 -9.410 -16.356 1.00 96.25 497 PHE A CA 1
ATOM 4060 C C . PHE A 1 497 ? -5.348 -10.464 -15.953 1.00 96.25 497 PHE A C 1
ATOM 4062 O O . PHE A 1 497 ? -6.348 -10.179 -15.284 1.00 96.25 497 PHE A O 1
ATOM 4069 N N . SER A 1 498 ? -5.061 -11.708 -16.309 1.00 94.56 498 SER A N 1
ATOM 4070 C CA . SER A 1 498 ? -5.731 -12.866 -15.733 1.00 94.56 498 SER A CA 1
ATOM 4071 C C . SER A 1 498 ? -5.208 -13.142 -14.320 1.00 94.56 498 SER A C 1
ATOM 4073 O O . SER A 1 498 ? -4.100 -12.748 -13.948 1.00 94.56 498 SER A O 1
ATOM 4075 N N . ALA A 1 499 ? -5.996 -13.872 -13.526 1.00 90.69 499 ALA A N 1
ATOM 4076 C CA . ALA A 1 499 ? -5.576 -14.275 -12.187 1.00 90.69 499 ALA A CA 1
ATOM 4077 C C . ALA A 1 499 ? -4.274 -15.100 -12.212 1.00 90.69 499 ALA A C 1
ATOM 4079 O O . ALA A 1 499 ? -3.405 -14.874 -11.376 1.00 90.69 499 ALA A O 1
ATOM 4080 N N . ASN A 1 500 ? -4.116 -16.006 -13.185 1.00 91.75 500 ASN A N 1
ATOM 4081 C CA . ASN A 1 500 ? -2.931 -16.863 -13.290 1.00 91.75 500 ASN A CA 1
ATOM 4082 C C . ASN A 1 500 ? -1.673 -16.050 -13.614 1.00 91.75 500 ASN A C 1
ATOM 4084 O O . ASN A 1 500 ? -0.677 -16.187 -12.917 1.00 91.75 500 ASN A O 1
ATOM 4088 N N . GLU A 1 501 ? -1.731 -15.138 -14.592 1.00 93.94 501 GLU A N 1
ATOM 4089 C CA . GLU A 1 501 ? -0.578 -14.299 -14.969 1.00 93.94 501 GLU A CA 1
ATOM 4090 C C . GLU A 1 501 ? -0.012 -13.500 -13.787 1.00 93.94 501 GLU A C 1
ATOM 4092 O O . GLU A 1 501 ? 1.200 -13.337 -13.669 1.00 93.94 501 GLU A O 1
ATOM 4097 N N . ILE A 1 502 ? -0.885 -13.014 -12.903 1.00 91.38 502 ILE A N 1
ATOM 4098 C CA . ILE A 1 502 ? -0.505 -12.218 -11.732 1.00 91.38 502 ILE A CA 1
ATOM 4099 C C . ILE A 1 502 ? -0.017 -13.089 -10.572 1.00 91.38 502 ILE A C 1
ATOM 4101 O O . ILE A 1 502 ? 0.974 -12.749 -9.921 1.00 91.38 502 ILE A O 1
ATOM 4105 N N . LEU A 1 503 ? -0.718 -14.190 -10.288 1.00 87.31 503 LEU A N 1
ATOM 4106 C CA . LEU A 1 503 ? -0.383 -15.073 -9.171 1.00 87.31 503 LEU A CA 1
ATOM 4107 C C . LEU A 1 503 ? 0.904 -15.858 -9.448 1.00 87.31 503 LEU A C 1
ATOM 4109 O O . LEU A 1 503 ? 1.751 -15.940 -8.563 1.00 87.31 503 LEU A O 1
ATOM 4113 N N . ASP A 1 504 ? 1.105 -16.335 -10.678 1.00 89.69 504 ASP A N 1
ATOM 4114 C CA . ASP A 1 504 ? 2.329 -17.039 -11.081 1.00 89.69 504 ASP A CA 1
ATOM 4115 C C . ASP A 1 504 ? 3.555 -16.111 -11.049 1.00 89.69 504 ASP A C 1
ATOM 4117 O O . ASP A 1 504 ? 4.676 -16.551 -10.785 1.00 89.69 504 ASP A O 1
ATOM 4121 N N . ALA A 1 505 ? 3.349 -14.807 -11.266 1.00 90.06 505 ALA A N 1
ATOM 4122 C CA . ALA A 1 505 ? 4.393 -13.796 -11.141 1.00 90.06 505 ALA A CA 1
ATOM 4123 C C . ALA A 1 505 ? 4.752 -13.462 -9.678 1.00 90.06 505 ALA A C 1
ATOM 4125 O O . ALA A 1 505 ? 5.740 -12.771 -9.447 1.00 90.06 505 ALA A O 1
ATOM 4126 N N . ASN A 1 506 ? 3.989 -13.948 -8.687 1.00 88.38 506 ASN A N 1
ATOM 4127 C CA . ASN A 1 506 ? 4.180 -13.679 -7.252 1.00 88.38 506 ASN A CA 1
ATOM 4128 C C . ASN A 1 506 ? 4.223 -12.182 -6.873 1.00 88.38 506 ASN A C 1
ATOM 4130 O O . ASN A 1 506 ? 4.802 -11.804 -5.856 1.00 88.38 506 ASN A O 1
ATOM 4134 N N . ILE A 1 507 ? 3.576 -11.322 -7.665 1.00 89.69 507 ILE A N 1
ATOM 4135 C CA . ILE A 1 507 ? 3.551 -9.863 -7.454 1.00 89.69 507 ILE A CA 1
ATOM 4136 C C . ILE A 1 507 ? 2.528 -9.463 -6.376 1.00 89.69 507 ILE A C 1
ATOM 4138 O O . ILE A 1 507 ? 2.630 -8.400 -5.757 1.00 89.69 507 ILE A O 1
ATOM 4142 N N . ILE A 1 508 ? 1.532 -10.324 -6.143 1.00 92.56 508 ILE A N 1
ATOM 4143 C CA . ILE A 1 508 ? 0.437 -10.095 -5.201 1.00 92.56 508 ILE A CA 1
ATOM 4144 C C . ILE A 1 508 ? 0.428 -11.173 -4.131 1.00 92.56 508 ILE A C 1
ATOM 4146 O O . ILE A 1 508 ? 0.409 -12.366 -4.419 1.00 92.56 508 ILE A O 1
ATOM 4150 N N . GLN A 1 509 ? 0.329 -10.734 -2.881 1.00 91.88 509 GLN A N 1
ATOM 4151 C CA . GLN A 1 509 ? -0.012 -11.590 -1.755 1.00 91.88 509 GLN A CA 1
ATOM 4152 C C . GLN A 1 509 ? -1.435 -11.271 -1.326 1.00 91.88 509 GLN A C 1
ATOM 4154 O O . GLN A 1 509 ? -1.740 -10.139 -0.940 1.00 91.88 509 GLN A O 1
ATOM 4159 N N . THR A 1 510 ? -2.327 -12.255 -1.379 1.00 92.62 510 THR A N 1
ATOM 4160 C CA . THR A 1 510 ? -3.722 -12.027 -1.013 1.00 92.62 510 THR A CA 1
ATOM 4161 C C . THR A 1 510 ? -4.328 -13.160 -0.198 1.00 92.62 510 THR A C 1
ATOM 4163 O O . THR A 1 510 ? -4.053 -14.335 -0.412 1.00 92.62 510 THR A O 1
ATOM 4166 N N . ASN A 1 511 ? -5.172 -12.777 0.756 1.00 91.19 511 ASN A N 1
ATOM 4167 C CA . ASN A 1 511 ? -6.050 -13.648 1.511 1.00 91.19 511 ASN A CA 1
ATOM 4168 C C . ASN A 1 511 ? -7.429 -12.980 1.606 1.00 91.19 511 ASN A C 1
ATOM 4170 O O . ASN A 1 511 ? -7.581 -11.898 2.179 1.00 91.19 511 ASN A O 1
ATOM 4174 N N . GLY A 1 512 ? -8.438 -13.617 1.019 1.00 90.00 512 GLY A N 1
ATOM 4175 C CA . GLY A 1 512 ? -9.829 -13.164 1.024 1.00 90.00 512 GLY A CA 1
ATOM 4176 C C . GLY A 1 512 ? -10.166 -11.895 0.254 1.00 90.00 512 GLY A C 1
ATOM 4177 O O . GLY A 1 512 ? -11.307 -11.415 0.323 1.00 90.00 512 GLY A O 1
ATOM 4178 N N . TYR A 1 513 ? -9.204 -11.399 -0.516 1.00 92.31 513 TYR A N 1
ATOM 4179 C CA . TYR A 1 513 ? -9.456 -10.581 -1.688 1.00 92.31 513 TYR A CA 1
ATOM 4180 C C . TYR A 1 513 ? -9.159 -11.402 -2.949 1.00 92.31 513 TYR A C 1
ATOM 4182 O O . TYR A 1 513 ? -8.431 -12.389 -2.889 1.00 92.31 513 TYR A O 1
ATOM 4190 N N . ASP A 1 514 ? -9.752 -11.017 -4.076 1.00 92.06 514 ASP A N 1
ATOM 4191 C CA . ASP A 1 514 ? -9.297 -11.488 -5.382 1.00 92.06 514 ASP A CA 1
ATOM 4192 C C . ASP A 1 514 ? -8.009 -10.758 -5.807 1.00 92.06 514 ASP A C 1
ATOM 4194 O O . ASP A 1 514 ? -7.553 -9.822 -5.139 1.00 92.06 514 ASP A O 1
ATOM 4198 N N . TYR A 1 515 ? -7.429 -11.165 -6.939 1.00 91.31 515 TYR A N 1
ATOM 4199 C CA . TYR A 1 515 ? -6.202 -10.566 -7.474 1.00 91.31 515 TYR A CA 1
ATOM 4200 C C . TYR A 1 515 ? -6.351 -9.075 -7.836 1.00 91.31 515 TYR A C 1
ATOM 4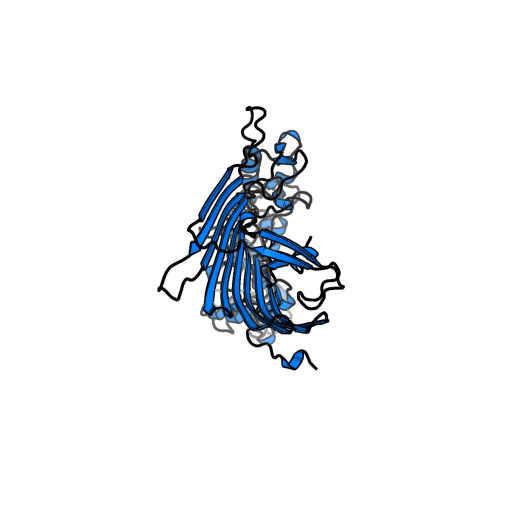202 O O . TYR A 1 515 ? -5.359 -8.363 -7.884 1.00 91.31 515 TYR A O 1
ATOM 4210 N N . THR A 1 516 ? -7.576 -8.573 -8.035 1.00 92.25 516 THR A N 1
ATOM 4211 C CA . THR A 1 516 ? -7.849 -7.140 -8.264 1.00 92.25 516 THR A CA 1
ATOM 4212 C C . THR A 1 516 ? -8.001 -6.353 -6.957 1.00 92.25 516 THR A C 1
ATOM 4214 O O . THR A 1 516 ? -8.158 -5.130 -6.953 1.00 92.25 516 THR A O 1
ATOM 4217 N N . GLY A 1 517 ? -7.992 -7.047 -5.818 1.00 91.62 517 GLY A N 1
ATOM 4218 C CA . GLY A 1 517 ? -8.189 -6.479 -4.496 1.00 91.62 517 GLY A CA 1
ATOM 4219 C C . GLY A 1 517 ? -9.659 -6.294 -4.105 1.00 91.62 517 GLY A C 1
ATOM 4220 O O . GLY A 1 517 ? -9.931 -5.540 -3.163 1.00 91.62 517 GLY A O 1
ATOM 4221 N N . LYS A 1 518 ? -10.628 -6.930 -4.772 1.00 92.31 518 LYS A N 1
ATOM 4222 C CA . LYS A 1 518 ? -12.042 -6.913 -4.346 1.00 92.31 518 LYS A CA 1
ATOM 4223 C C . LYS A 1 518 ? -12.294 -8.004 -3.310 1.00 92.31 518 LYS A C 1
ATOM 4225 O O . LYS A 1 518 ? -11.675 -9.060 -3.337 1.00 92.31 518 LYS A O 1
ATOM 4230 N N . LYS A 1 519 ? -13.176 -7.742 -2.338 1.00 91.75 519 LYS A N 1
ATOM 4231 C CA . LYS A 1 519 ? -13.469 -8.701 -1.257 1.00 91.75 519 LYS A CA 1
ATOM 4232 C C . LYS A 1 519 ? -14.183 -9.924 -1.827 1.00 91.75 519 LYS A C 1
ATOM 4234 O O . LYS A 1 519 ? -15.225 -9.775 -2.458 1.00 91.75 519 LYS A O 1
ATOM 4239 N N . ILE A 1 520 ? -13.689 -11.115 -1.504 1.00 87.94 520 ILE A N 1
ATOM 4240 C CA . ILE A 1 520 ? -14.395 -12.362 -1.802 1.00 87.94 520 ILE A CA 1
ATOM 4241 C C . ILE A 1 520 ? -15.540 -12.521 -0.791 1.00 87.94 520 ILE A C 1
ATOM 4243 O O . ILE A 1 520 ? -15.345 -12.427 0.431 1.00 87.94 520 ILE A O 1
ATOM 4247 N N . THR A 1 521 ? -16.755 -12.708 -1.309 1.00 76.69 521 THR A N 1
ATOM 4248 C CA . THR A 1 521 ? -17.991 -12.870 -0.523 1.00 76.69 521 THR A CA 1
ATOM 4249 C C . THR A 1 521 ? -18.483 -14.314 -0.477 1.00 76.69 521 THR A C 1
ATOM 4251 O O . THR A 1 521 ? -19.178 -14.679 0.468 1.00 76.69 521 THR A O 1
ATOM 4254 N N . ASN A 1 522 ? -18.095 -15.140 -1.451 1.00 65.62 522 ASN A N 1
ATOM 4255 C CA . ASN A 1 522 ? -18.529 -16.529 -1.568 1.00 65.62 522 ASN A CA 1
ATOM 4256 C C . ASN A 1 522 ? -17.529 -17.452 -0.873 1.00 65.62 522 ASN A C 1
ATOM 4258 O O . ASN A 1 522 ? -16.683 -18.064 -1.512 1.00 65.62 522 ASN A O 1
ATOM 4262 N N . TYR A 1 523 ? -17.631 -17.530 0.449 1.00 55.19 523 TYR A N 1
ATOM 4263 C CA . TYR A 1 523 ? -17.009 -18.603 1.216 1.00 55.19 523 TYR A CA 1
ATOM 4264 C C . TYR A 1 523 ? -18.063 -19.674 1.465 1.00 55.19 523 TYR A C 1
ATOM 4266 O O . TYR A 1 523 ? -19.039 -19.419 2.178 1.00 55.19 523 TYR A O 1
ATOM 4274 N N . SER A 1 524 ? -17.896 -20.855 0.868 1.00 47.03 524 SER A N 1
ATOM 4275 C CA . SER A 1 524 ? -18.717 -22.005 1.231 1.00 47.03 524 SER A CA 1
ATOM 4276 C C . SER A 1 524 ? -18.262 -22.469 2.624 1.00 47.03 524 SER A C 1
ATOM 4278 O O . SER A 1 524 ? -17.112 -22.840 2.834 1.00 47.03 524 SER A O 1
ATOM 4280 N N . TYR A 1 525 ? -19.140 -22.376 3.630 1.00 44.19 525 TYR A N 1
ATOM 4281 C CA . TYR A 1 525 ? -18.849 -22.871 4.989 1.00 44.19 525 TYR A CA 1
ATOM 4282 C C . TYR A 1 525 ? -18.674 -24.397 5.028 1.00 44.19 525 TYR A C 1
ATOM 4284 O O . TYR A 1 525 ? -18.139 -24.929 5.997 1.00 44.19 525 TYR A O 1
ATOM 4292 N N . SER A 1 526 ? -19.135 -25.093 3.985 1.00 45.03 526 SER A N 1
ATOM 4293 C CA . SER A 1 526 ? -19.073 -26.548 3.845 1.00 45.03 526 SER A CA 1
ATOM 4294 C C . SER A 1 526 ? -17.652 -27.100 3.773 1.00 45.03 526 SER A C 1
ATOM 4296 O O . SER A 1 526 ? -17.454 -28.236 4.176 1.00 45.03 526 SER A O 1
ATOM 4298 N N . GLU A 1 527 ? -16.672 -26.311 3.331 1.00 40.78 527 GLU A N 1
ATOM 4299 C CA . GLU A 1 527 ? -15.275 -26.758 3.206 1.00 40.78 527 GLU A CA 1
ATOM 4300 C C . GLU A 1 527 ? -14.508 -26.778 4.537 1.00 40.78 527 GLU A C 1
ATOM 4302 O O . GLU A 1 527 ? -13.397 -27.288 4.593 1.00 40.78 527 GLU A O 1
ATOM 4307 N N . PHE A 1 528 ? -15.072 -26.238 5.624 1.00 36.12 528 PHE A N 1
ATOM 4308 C CA . PHE A 1 528 ? -14.390 -26.185 6.927 1.00 36.12 528 PHE A CA 1
ATOM 4309 C C . PHE A 1 528 ? -14.657 -27.415 7.814 1.00 36.12 528 PHE A C 1
ATOM 4311 O O . PHE A 1 528 ? -13.977 -27.612 8.818 1.00 36.12 528 PHE A O 1
ATOM 4318 N N . PHE A 1 529 ? -15.671 -28.220 7.479 1.00 38.22 529 PHE A N 1
ATOM 4319 C CA . PHE A 1 529 ? -16.102 -29.386 8.266 1.00 38.22 529 PHE A CA 1
ATOM 4320 C C . PHE A 1 529 ? -15.992 -30.719 7.506 1.00 38.22 529 PHE A C 1
ATOM 4322 O O . PHE A 1 529 ? -16.502 -31.735 7.980 1.00 38.22 529 PHE A O 1
ATOM 4329 N N . THR A 1 530 ? -15.329 -30.713 6.351 1.00 35.88 530 THR A N 1
ATOM 4330 C CA . THR A 1 530 ? -14.866 -31.903 5.619 1.00 35.88 530 THR A CA 1
ATOM 4331 C C . THR A 1 530 ? -13.356 -31.944 5.669 1.00 35.88 530 THR A C 1
ATOM 4333 O O . THR A 1 530 ? -12.812 -33.030 5.960 1.00 35.88 530 THR A O 1
#

Secondary structure (DSSP, 8-state):
-TTTTTSEEETTEE-S-GGGS-GGGEEEEEEE-TT-GGGS---TT-EEEEEEPPPPSS-EEEEEEEEPPP-------TT-----EEEEEEEEEEE--SSSS---EEEEEEEEEEES-SS--SSPEEEE-HHHHHHHHHS-EEE-SSSEEEGGGG--GGGEEEESS-SS-EEEEEEEEEEEEEEEETTEEEEEEEEEEEEEEEPPPGGGTTT-GGGPPEEEEEEEEEEEEEEEEEEEETTEEEEEEEEEEEEEEEEEEE-TTTTT-GGGTT---EEEEEEEEEEEEES-STT-TT-EEEEEEEEEEEEEEE--TTS-HHHHHHHHHHHHHS-TTSGGGSSHHHHHHHT---TT--PPPBTTTBPPTT-----EEEEEEEEEEEEEEEEEEETTEEEEEEEEEEEEEEEEEEE-TTHHHHHHHHHTTGGG-SB-TTS-EEEE-TTS-EEEEEE-PBPP-GGG--HHHHHHHHHTT--TT------GGGS-GGG--GGGS-HHHHHHTT-EEEESB-TTSPBP----GGGG--

pLDDT: mean 86.31, std 13.75, range [26.47, 98.0]

Sequence (530 aa):
MQSAEQSAYIDGIPMQMFSDFPYFAINKIEHTNNSTILNSGNSLGGNFLFSTLKPSDSLCVTLDIRKDFPFINFKKNANDAGQNAFEGMCNINGTIKLSEKFKPLFLIALSIKNDGEPFPTNGIKNRMSINKIAELYADPLSAASFGTNSNAELVTGDIFTNSRFIQNDYVNSRKFFGKIIFPINKNTNITIGNYSTLKNGKLPIYENLLMNWWNNPDFKENYNLNYLKIEQNIINSENFNIKYNVNFSFSHYNNVIENTDYKNDFFRYGYAGKFKTSKINSYSWTDTISGYSTGVWQQNGFADTLYSYTSNENSNPFYLTWNNDYYNTVNHNDLYFNNQQLYQVGGGLLNGDESSKIYNLWNNPGAPYNNYSKSSENNWYISANFNIMYKKVDINIGGDFNKKISRSYALAPNELWTLARKLTNNQIQELDYNNPHPVYDDNNVFQDTIRYDRLYNPNLQTYFDLMFRSKLGLSYNNTTWIETDNYNPSDFSIDMFSANEILDANIIQTNGYDYTGKKITNYSYSEFFT

Radius of gyration: 33.35 Å; chains: 1; bounding box: 75×59×112 Å

Foldseek 3Di:
DCLQLQAEDEVLHRGNPPVPAQCLQFDDKDWAAQVVPFRGHDGNGTHIYTYGDDFEQAKDKDKDWDFDDFPDDDDDDPQDPGWGKTKIKMKIWHWDDPDPAKIKTKIKIKIKIKTPAPPFDDDWDWAFDPVVLVVCLLQQWADDPWATDGPVLVDDDPRIDTHRGFPFWIKIKIKMKMKMWICVDPFKIKIKIKIKMWMKGFDADQQCRHRARNQTWIKIKIKMKIKMKMWGFPDDDPFKTKIKMKMKMKMKIKMKTAGPPCALLLQLLQQAAAKDWDKDFQWDWDCPDPPRNVIFTEGPAIFTAFIDGDHDPSHQSSLPSQQVSSPVNDDRPDPLGRDDVSVVRSPHGFQLDFHDRNVNRHGRHRTHDQKIKMKMKMKIKMKMWMWIGGHPDIDIHMDMDMDMDIKMKMFRSSVVLVLLQVQAQQQFRAWDPVDWDFDADPVRHTPRHIDTATHGDPVSHFLLNQLLCVLVVHDSRDNDHDDSRRDDSVSDAQVSHDQCSQVVSVRMDIDQAGSNRHGNPDDDPVVVPD